Protein AF-A0A7Y3HND8-F1 (afdb_monomer_lite)

pLDDT: mean 89.03, std 8.87, range [44.16, 98.5]

Foldseek 3Di:
DKDFLNHDDDEPPQWHADPVVRDIGGPNVVSVVPPTDMDDDDDDPPVPDPKDKDKDKDKDWDCPDPFKIKMKIKIWIWIDDPWLAAAFPRFTKTKIKIKMKMKGKDFDPVVQVVQCPPPPDHDPDTDMDMDIDMDMDMDIDGDCSNPPARDYDNDQCPPQKDWDFPLPPVQKAFAADAPQCCPLQVLNPDFLDLLSQQQAFFKFKDWQDCVQDVDPDPNPQPLRDLVLLQQPLHHWAFLCQQFVVAFDFPPDGRTFGKIKIWTFLFHRYFSHLFFQPADPGAPGHDLQRTGPPSQSHKTKMKGWDPAQACVVLQFWWWKFKWWQLCFPSHVPQPFKWKKKKKWAFGFLCRVRHQAKAWLQQFAFPVGPFDWDATSLATGGPDFDPDQAHDPDQRGCLQRQQARRSDHLQCVCVSVVVSLVRSPSHDPNSSVVCSNGVRNQDAAQLSDVVCSVVSHRSCRSRSNNNHRRPQQHDDDPDDRSHPDRGIDISCSVPPSHTRRDDWIFMAMAIRHPPDDDPPRQWPDKDWDFDQGSVRDTTIIMMTMGIGTPVDGPDTGPDDDHRGGGTMMMMMIRRGPGITMIIISTTTRMRGLWAKDQDWPLDDDDDDRDPPVQKDKDKDKAKCRNFQPPPPDGDDDPPPDDFIFDPVGPPRGGDMRMDMDIDMDRADVSTDIDIDHDDDHDCPVDDDDDDDDDDDDDD

Secondary structure (DSSP, 8-state):
-EEETTEEPPBTTTEEEETTTTEEEE--HHHHHTTPPEEE------TT--SEEEEEEEEEEEEEETTEEEEEEEEEEEEE-SSS--BTT-PPBEEEEEEEEEEEEEE-HHHHHHHTTSTT----SPPEEEEEEEEEEEE--B-GGGTTTT--BS--STTSEEEEE---GGGEEEPPPPPS-TTT-TTTT-SS-GGGGTTBEEEEEE---HHHHTSSSTTS-TT--TTGGGSTTT---BHHHH-TTPPPPTTS--B---EEEEEEEEEE-TT----SS--SS---B-TTSPBS-GGG-EEEEEEE-S---TTTTTEEEEEEEEE-SSSTT---TT--EEEEEEEEE----SS-SS---BGGGS--SS----EEE-SS-EEE-SPPSSS---S-TTTHHHH-STTTT--HHHHHHHTHHHHHTTTTS-HHHHHHHHH-SSS-B---TT-HHHHHTT--HHHHHHTTT-SBTSS----SSS---S-SSPPBS-SS-SSS-----EEEEEEEEE-SS--TTSTTEEEEEEEEEE-TTS-EEEEEEEEEEEETTS-SEEETT---SS---EEEEEEES-SS-EEEEES--EEEEESSEE--S--SSSS-------TT-EEEEEEEEHHHHTT-SSS---PPTTPPPPEESSSSS-EEPP-EEEEEEEESPPTT----EE-------TT-S------------

Structure (mmCIF, N/CA/C/O backbone):
data_AF-A0A7Y3HND8-F1
#
_entry.id   AF-A0A7Y3HND8-F1
#
loop_
_atom_site.group_PDB
_atom_site.id
_atom_site.type_symbol
_atom_site.label_atom_id
_atom_site.label_alt_id
_atom_site.label_comp_id
_atom_site.label_asym_id
_atom_site.label_entity_id
_atom_site.label_seq_id
_atom_site.pdbx_PDB_ins_code
_atom_site.Cartn_x
_atom_site.Cartn_y
_atom_site.Cartn_z
_atom_site.occupancy
_atom_site.B_iso_or_equiv
_atom_site.auth_seq_id
_atom_site.auth_comp_id
_atom_site.auth_asym_id
_atom_site.auth_atom_id
_atom_site.pdbx_PDB_model_num
ATOM 1 N N . VAL A 1 1 ? -6.584 -11.384 49.780 1.00 81.19 1 VAL A N 1
ATOM 2 C CA . VAL A 1 1 ? -7.328 -12.317 50.670 1.00 81.19 1 VAL A CA 1
ATOM 3 C C . VAL A 1 1 ? -7.189 -13.747 50.163 1.00 81.19 1 VAL A C 1
ATOM 5 O O . VAL A 1 1 ? -7.396 -13.977 48.975 1.00 81.19 1 VAL A O 1
ATOM 8 N N . VAL A 1 2 ? -6.854 -14.702 51.037 1.00 86.50 2 VAL A N 1
ATOM 9 C CA . VAL A 1 2 ? -6.716 -16.130 50.693 1.00 86.50 2 VAL A CA 1
ATOM 10 C C . VAL A 1 2 ? -7.777 -16.940 51.431 1.00 86.50 2 VAL A C 1
ATOM 12 O O . VAL A 1 2 ? -7.945 -16.789 52.637 1.00 86.50 2 VAL A O 1
ATOM 15 N N . THR A 1 3 ? -8.490 -17.805 50.713 1.00 89.19 3 THR A N 1
ATOM 16 C CA . THR A 1 3 ? -9.525 -18.684 51.278 1.00 89.19 3 THR A CA 1
ATOM 17 C C . THR A 1 3 ? -9.276 -20.133 50.871 1.00 89.19 3 THR A C 1
ATOM 19 O O . THR A 1 3 ? -8.859 -20.390 49.743 1.00 89.19 3 THR A O 1
ATOM 22 N N . ALA A 1 4 ? -9.553 -21.081 51.765 1.00 88.81 4 ALA A N 1
ATOM 23 C CA . ALA A 1 4 ? -9.540 -22.515 51.481 1.00 88.81 4 ALA A CA 1
ATOM 24 C C . ALA A 1 4 ? -10.930 -23.090 51.773 1.00 88.81 4 ALA A C 1
ATOM 26 O O . ALA A 1 4 ? -11.417 -22.996 52.898 1.00 88.81 4 ALA A O 1
ATOM 27 N N . GLY A 1 5 ? -11.609 -23.623 50.750 1.00 81.56 5 GLY A N 1
ATOM 28 C CA . GLY A 1 5 ? -12.958 -24.188 50.914 1.00 81.56 5 GLY A CA 1
ATOM 29 C C . GLY A 1 5 ? -13.997 -23.189 51.446 1.00 81.56 5 GLY A C 1
ATOM 30 O O . GLY A 1 5 ? -14.927 -23.583 52.142 1.00 81.56 5 GLY A O 1
ATOM 31 N N . GLY A 1 6 ? -13.813 -21.893 51.165 1.00 79.75 6 GLY A N 1
ATOM 32 C CA . GLY A 1 6 ? -14.671 -20.806 51.653 1.00 79.75 6 GLY A CA 1
ATOM 33 C C . GLY A 1 6 ? -14.289 -20.232 53.023 1.00 79.75 6 GLY A C 1
ATOM 34 O O . GLY A 1 6 ? -14.857 -19.220 53.419 1.00 79.75 6 GLY A O 1
ATOM 35 N N . ILE A 1 7 ? -13.310 -20.814 53.727 1.00 83.69 7 ILE A N 1
ATOM 36 C CA . ILE A 1 7 ? -12.819 -20.299 55.013 1.00 83.69 7 ILE A CA 1
ATOM 37 C C . ILE A 1 7 ? -11.630 -19.358 54.759 1.00 83.69 7 ILE A C 1
ATOM 39 O O . ILE A 1 7 ? -10.676 -19.771 54.089 1.00 83.69 7 ILE A O 1
ATOM 43 N N . PRO A 1 8 ? -11.650 -18.106 55.258 1.00 86.38 8 PRO A N 1
ATOM 44 C CA . PRO A 1 8 ? -10.509 -17.203 55.155 1.00 86.38 8 PRO A CA 1
ATOM 45 C C . PRO A 1 8 ? -9.330 -17.731 55.975 1.00 86.38 8 PRO A C 1
ATOM 47 O O . PRO A 1 8 ? -9.483 -18.090 57.141 1.00 86.38 8 PRO A O 1
ATOM 50 N N . LEU A 1 9 ? -8.156 -17.788 55.350 1.00 89.44 9 LEU A N 1
ATOM 51 C CA . LEU A 1 9 ? -6.911 -18.142 56.022 1.00 89.44 9 LEU A CA 1
ATOM 52 C C . LEU A 1 9 ? -6.319 -16.910 56.715 1.00 89.44 9 LEU A C 1
ATOM 54 O O . LEU A 1 9 ? -6.558 -15.777 56.299 1.00 89.44 9 LEU A O 1
ATOM 58 N N . ILE A 1 10 ? -5.512 -17.139 57.748 1.00 88.94 10 ILE A N 1
ATOM 59 C CA . ILE A 1 10 ? -4.838 -16.083 58.508 1.00 88.94 10 ILE A CA 1
ATOM 60 C C . ILE A 1 10 ? -3.430 -15.852 57.944 1.00 88.94 10 ILE A C 1
ATOM 62 O O . ILE A 1 10 ? -2.608 -16.773 57.867 1.00 88.94 10 ILE A O 1
ATOM 66 N N . GLU A 1 11 ? -3.133 -14.610 57.566 1.00 88.94 11 GLU A N 1
ATOM 67 C CA . GLU A 1 11 ? -1.807 -14.210 57.086 1.00 88.94 11 GLU A CA 1
ATOM 68 C C . GLU A 1 11 ? -0.752 -14.315 58.196 1.00 88.94 11 GLU A C 1
ATOM 70 O O . GLU A 1 11 ? -1.022 -14.042 59.362 1.00 88.94 11 GLU A O 1
ATOM 75 N N . ASN A 1 12 ? 0.463 -14.723 57.835 1.00 86.75 12 ASN A N 1
ATOM 76 C CA . ASN A 1 12 ? 1.604 -15.016 58.712 1.00 86.75 12 ASN A CA 1
ATOM 77 C C . ASN A 1 12 ? 1.423 -16.196 59.679 1.00 86.75 12 ASN A C 1
ATOM 79 O O . ASN A 1 12 ? 2.360 -16.540 60.399 1.00 86.75 12 ASN A O 1
ATOM 83 N N . GLN A 1 13 ? 0.268 -16.860 59.657 1.00 87.31 13 GLN A N 1
ATOM 84 C CA . GLN A 1 13 ? 0.024 -18.089 60.414 1.00 87.31 13 GLN A CA 1
ATOM 85 C C . GLN A 1 13 ? -0.248 -19.279 59.495 1.00 87.31 13 GLN A C 1
ATOM 87 O O . GLN A 1 13 ? 0.305 -20.357 59.700 1.00 87.31 13 GLN A O 1
ATOM 92 N N . GLN A 1 14 ? -1.075 -19.077 58.469 1.00 87.31 14 GLN A N 1
ATOM 93 C CA . GLN A 1 14 ? -1.513 -20.128 57.551 1.00 87.31 14 GLN A CA 1
ATOM 94 C C . GLN A 1 14 ? -1.029 -19.904 56.117 1.00 87.31 14 GLN A C 1
ATOM 96 O O . GLN A 1 14 ? -0.827 -20.864 55.369 1.00 87.31 14 GLN A O 1
ATOM 101 N N . TYR A 1 15 ? -0.757 -18.654 55.743 1.00 91.44 15 TYR A N 1
ATOM 102 C CA . TYR A 1 15 ? -0.073 -18.299 54.502 1.00 91.44 15 TYR A CA 1
ATOM 103 C C . TYR A 1 15 ? 0.824 -17.073 54.696 1.00 91.44 15 TYR A C 1
ATOM 105 O O . TYR A 1 15 ? 0.630 -16.299 55.625 1.00 91.44 15 TYR A O 1
ATOM 113 N N . THR A 1 16 ? 1.795 -16.879 53.811 1.00 90.62 16 THR A N 1
ATOM 114 C CA . THR A 1 16 ? 2.640 -15.678 53.727 1.00 90.62 16 THR A CA 1
ATOM 115 C C . THR A 1 16 ? 2.586 -15.120 52.312 1.00 90.62 16 THR A C 1
ATOM 117 O O . THR A 1 16 ? 2.516 -15.902 51.360 1.00 90.62 16 THR A O 1
ATOM 120 N N . VAL A 1 17 ? 2.665 -13.801 52.161 1.00 88.19 17 VAL A N 1
ATOM 121 C CA . VAL A 1 17 ? 2.646 -13.129 50.854 1.00 88.19 17 VAL A CA 1
ATOM 122 C C . VAL A 1 17 ? 3.981 -12.441 50.610 1.00 88.19 17 VAL A C 1
ATOM 124 O O . VAL A 1 17 ? 4.465 -11.692 51.454 1.00 88.19 17 VAL A O 1
ATOM 127 N N . ASP A 1 18 ? 4.570 -12.692 49.446 1.00 85.31 18 ASP A N 1
ATOM 128 C CA . ASP A 1 18 ? 5.608 -11.840 48.879 1.00 85.31 18 ASP A CA 1
ATOM 129 C C . ASP A 1 18 ? 4.937 -10.840 47.934 1.00 85.31 18 ASP A C 1
ATOM 131 O O . ASP A 1 18 ? 4.546 -11.192 46.820 1.00 85.31 18 ASP A O 1
ATOM 135 N N . TYR A 1 19 ? 4.771 -9.606 48.408 1.00 80.69 19 TYR A N 1
ATOM 136 C CA . TYR A 1 19 ? 4.098 -8.539 47.668 1.00 80.69 19 TYR A CA 1
ATOM 137 C C . TYR A 1 19 ? 4.915 -8.034 46.472 1.00 80.69 19 TYR A C 1
ATOM 139 O O . TYR A 1 19 ? 4.332 -7.559 45.506 1.00 80.69 19 TYR A O 1
ATOM 147 N N . ASN A 1 20 ? 6.244 -8.183 46.494 1.00 72.12 20 ASN A N 1
ATOM 148 C CA . ASN A 1 20 ? 7.102 -7.755 45.385 1.00 72.12 20 ASN A CA 1
ATOM 149 C C . ASN A 1 20 ? 7.061 -8.755 44.226 1.00 72.12 20 ASN A C 1
ATOM 151 O O . ASN A 1 20 ? 7.133 -8.367 43.065 1.00 72.12 20 ASN A O 1
ATOM 155 N N . LEU A 1 21 ? 6.972 -10.049 44.546 1.00 76.75 21 LEU A N 1
ATOM 156 C CA . LEU A 1 21 ? 6.911 -11.131 43.561 1.00 76.75 21 LEU A CA 1
ATOM 157 C C . LEU A 1 21 ? 5.477 -11.588 43.248 1.00 76.75 21 LEU A C 1
ATOM 159 O O . LEU A 1 21 ? 5.303 -12.532 42.478 1.00 76.75 21 LEU A O 1
ATOM 163 N N . GLY A 1 22 ? 4.461 -10.991 43.882 1.00 77.06 22 GLY A N 1
ATOM 164 C CA . GLY A 1 22 ? 3.059 -11.399 43.746 1.00 77.06 22 GLY A CA 1
ATOM 165 C C . GLY A 1 22 ? 2.798 -12.850 44.171 1.00 77.06 22 GLY A C 1
ATOM 166 O O . GLY A 1 22 ? 1.914 -13.513 43.628 1.00 77.06 22 GLY A O 1
ATOM 167 N N . ARG A 1 23 ? 3.591 -13.397 45.104 1.00 82.75 23 ARG A N 1
ATOM 168 C CA . ARG A 1 23 ? 3.592 -14.834 45.420 1.00 82.75 23 ARG A CA 1
ATOM 169 C C . ARG A 1 23 ? 2.958 -15.119 46.774 1.00 82.75 23 ARG A C 1
ATOM 171 O O . ARG A 1 23 ? 3.490 -14.741 47.812 1.00 82.75 23 ARG A O 1
ATOM 178 N N . VAL A 1 24 ? 1.875 -15.893 46.776 1.00 87.75 24 VAL A N 1
ATOM 179 C CA . VAL A 1 24 ? 1.277 -16.438 48.002 1.00 87.75 24 VAL A CA 1
ATOM 180 C C . VAL A 1 24 ? 1.866 -17.818 48.288 1.00 87.75 24 VAL A C 1
ATOM 182 O O . VAL A 1 24 ? 1.809 -18.716 47.449 1.00 87.75 24 VAL A O 1
ATOM 185 N N . LYS A 1 25 ? 2.419 -18.009 49.487 1.00 89.06 25 LYS A N 1
ATOM 186 C CA . LYS A 1 25 ? 2.908 -19.302 49.978 1.00 89.06 25 LYS A CA 1
ATOM 187 C C . LYS A 1 25 ? 2.036 -19.777 51.131 1.00 89.06 25 LYS A C 1
ATOM 189 O O . LYS A 1 25 ? 1.990 -19.141 52.177 1.00 89.06 25 LYS A O 1
ATOM 194 N N . ILE A 1 26 ? 1.387 -20.921 50.961 1.00 89.94 26 ILE A N 1
ATOM 195 C CA . ILE A 1 26 ? 0.651 -21.583 52.041 1.00 89.94 26 ILE A CA 1
ATOM 196 C C . ILE A 1 26 ? 1.661 -22.280 52.951 1.00 89.94 26 ILE A C 1
ATOM 198 O O . ILE A 1 26 ? 2.510 -23.034 52.473 1.00 89.94 26 ILE A O 1
ATOM 202 N N . ILE A 1 27 ? 1.598 -21.989 54.247 1.00 90.44 27 ILE A N 1
ATOM 203 C CA . ILE A 1 27 ? 2.483 -22.569 55.269 1.00 90.44 27 ILE A CA 1
ATOM 204 C C . ILE A 1 27 ? 1.750 -23.576 56.163 1.00 90.44 27 ILE A C 1
ATOM 206 O O . ILE A 1 27 ? 2.399 -24.383 56.823 1.00 90.44 27 ILE A O 1
ATOM 210 N N . ASP A 1 28 ? 0.413 -23.570 56.156 1.00 87.50 28 ASP A N 1
ATOM 211 C CA . ASP A 1 28 ? -0.402 -24.549 56.873 1.00 87.50 28 ASP A CA 1
ATOM 212 C C . ASP A 1 28 ? -0.388 -25.916 56.162 1.00 87.50 28 ASP A C 1
ATOM 214 O O . ASP A 1 28 ? -1.002 -26.114 55.107 1.00 87.50 28 ASP A O 1
ATOM 218 N N . GLN A 1 29 ? 0.306 -26.884 56.766 1.00 83.06 29 GLN A N 1
ATOM 219 C CA . GLN A 1 29 ? 0.442 -28.241 56.233 1.00 83.06 29 GLN A CA 1
ATOM 220 C C . GLN A 1 29 ? -0.896 -28.994 56.163 1.00 83.06 29 GLN A C 1
ATOM 222 O O . GLN A 1 29 ? -1.049 -29.901 55.344 1.00 83.06 29 GLN A O 1
ATOM 227 N N . SER A 1 30 ? -1.870 -28.640 57.009 1.00 80.38 30 SER A N 1
ATOM 228 C CA . SER A 1 30 ? -3.188 -29.281 57.011 1.00 80.38 30 SER A CA 1
ATOM 229 C C . SER A 1 30 ? -4.000 -28.887 55.778 1.00 80.38 30 SER A C 1
ATOM 231 O O . SER A 1 30 ? -4.608 -29.746 55.140 1.00 80.38 30 SER A O 1
ATOM 233 N N . VAL A 1 31 ? -3.914 -27.616 55.375 1.00 82.25 31 VAL A N 1
ATOM 234 C CA . VAL A 1 31 ? -4.535 -27.098 54.152 1.00 82.25 31 VAL A CA 1
ATOM 235 C C . VAL A 1 31 ? -3.861 -27.711 52.923 1.00 82.25 31 VAL A C 1
ATOM 237 O O . VAL A 1 31 ? -4.560 -28.197 52.036 1.00 82.25 31 VAL A O 1
ATOM 240 N N . LEU A 1 32 ? -2.524 -27.797 52.907 1.00 80.44 32 LEU A N 1
ATOM 241 C CA . LEU A 1 32 ? -1.759 -28.415 51.812 1.00 80.44 32 LEU A CA 1
ATOM 242 C C . LEU A 1 32 ? -2.109 -29.894 51.587 1.00 80.44 32 LEU A C 1
ATOM 244 O O . LEU A 1 32 ? -2.222 -30.333 50.447 1.00 80.44 32 LEU A O 1
ATOM 248 N N . ASN A 1 33 ? -2.321 -30.656 52.661 1.00 82.94 33 ASN A N 1
ATOM 249 C CA . ASN A 1 33 ? -2.643 -32.083 52.577 1.00 82.94 33 ASN A CA 1
ATOM 250 C C . ASN A 1 33 ? -4.129 -32.362 52.292 1.00 82.94 33 ASN A C 1
ATOM 252 O O . ASN A 1 33 ? -4.501 -33.509 52.047 1.00 82.94 33 ASN A O 1
ATOM 256 N N . SER A 1 34 ? -4.988 -31.340 52.354 1.00 79.00 34 SER A N 1
ATOM 257 C CA . SER A 1 34 ? -6.443 -31.498 52.241 1.00 79.00 34 SER A CA 1
ATOM 258 C C . SER A 1 34 ? -6.966 -31.570 50.801 1.00 79.00 34 SER A C 1
ATOM 260 O O . SER A 1 34 ? -8.142 -31.868 50.614 1.00 79.00 34 SER A O 1
ATOM 262 N N . ASN A 1 35 ? -6.135 -31.276 49.787 1.00 78.25 35 ASN A N 1
ATOM 263 C CA . ASN A 1 35 ? -6.556 -31.077 48.386 1.00 78.25 35 ASN A CA 1
ATOM 264 C C . ASN A 1 35 ? -7.737 -30.097 48.218 1.00 78.25 35 ASN A C 1
ATOM 266 O O . ASN A 1 35 ? -8.431 -30.111 47.201 1.00 78.25 35 ASN A O 1
ATOM 270 N N . THR A 1 36 ? -7.977 -29.237 49.209 1.00 85.94 36 THR A N 1
ATOM 271 C CA . THR A 1 36 ? -9.047 -28.245 49.151 1.00 85.94 36 THR A CA 1
ATOM 272 C C . THR A 1 36 ? -8.643 -27.139 48.175 1.00 85.94 36 THR A C 1
ATOM 274 O O . THR A 1 36 ? -7.526 -26.625 48.287 1.00 85.94 36 THR A O 1
ATOM 277 N N . PRO A 1 37 ? -9.516 -26.731 47.237 1.00 84.00 37 PRO A N 1
ATOM 278 C CA . PRO A 1 37 ? -9.216 -25.629 46.336 1.00 84.00 37 PRO A CA 1
ATOM 279 C C . PRO A 1 37 ? -8.989 -24.335 47.127 1.00 84.00 37 PRO A C 1
ATOM 281 O O . PRO A 1 37 ? -9.781 -23.966 48.003 1.00 84.00 37 PRO A O 1
ATOM 284 N N . ILE A 1 38 ? -7.889 -23.657 46.804 1.00 86.81 38 ILE A N 1
ATOM 285 C CA . ILE A 1 38 ? -7.491 -22.387 47.408 1.00 86.81 38 ILE A CA 1
ATOM 286 C C . ILE A 1 38 ? -7.849 -21.274 46.431 1.00 86.81 38 ILE A C 1
ATOM 288 O O . ILE A 1 38 ? -7.373 -21.263 45.299 1.00 86.81 38 ILE A O 1
ATOM 292 N N . SER A 1 39 ? -8.677 -20.334 46.876 1.00 86.69 39 SER A N 1
ATOM 293 C CA . SER A 1 39 ? -9.041 -19.150 46.104 1.00 86.69 39 SER A CA 1
ATOM 294 C C . SER A 1 39 ? -8.313 -17.937 46.667 1.00 86.69 39 SER A C 1
ATOM 296 O O . SER A 1 39 ? -8.466 -17.595 47.845 1.00 86.69 39 SER A O 1
ATOM 298 N N . VAL A 1 40 ? -7.550 -17.267 45.809 1.00 85.75 40 VAL A N 1
ATOM 299 C CA . VAL A 1 40 ? -6.819 -16.040 46.125 1.00 85.75 40 VAL A CA 1
ATOM 300 C C . VAL A 1 40 ? -7.495 -14.884 45.398 1.00 85.75 40 VAL A C 1
ATOM 302 O O . VAL A 1 40 ? -7.618 -14.908 44.179 1.00 85.75 40 VAL A O 1
ATOM 305 N N . LYS A 1 41 ? -7.934 -13.872 46.147 1.00 81.38 41 LYS A N 1
ATOM 306 C CA . LYS A 1 41 ? -8.364 -12.581 45.599 1.00 81.38 41 LYS A CA 1
ATOM 307 C C . LYS A 1 41 ? -7.260 -11.569 45.859 1.00 81.38 41 LYS A C 1
ATOM 309 O O . LYS A 1 41 ? -6.901 -11.353 47.022 1.00 81.38 41 LYS A O 1
ATOM 314 N N . LEU A 1 42 ? -6.729 -10.989 44.793 1.00 76.12 42 LEU A N 1
ATOM 315 C CA . LEU A 1 42 ? -5.726 -9.932 44.833 1.00 76.12 42 LEU A CA 1
ATOM 316 C C . LEU A 1 42 ? -6.325 -8.650 44.256 1.00 76.12 42 LEU A C 1
ATOM 318 O O . LEU A 1 42 ? -7.182 -8.708 43.377 1.00 76.12 42 LEU A O 1
ATOM 322 N N . GLU A 1 43 ? -5.895 -7.521 44.796 1.00 65.88 43 GLU A N 1
ATOM 323 C CA . GLU A 1 43 ? -6.138 -6.195 44.241 1.00 65.88 43 GLU A CA 1
ATOM 324 C C . GLU A 1 43 ? -4.812 -5.761 43.619 1.00 65.88 43 GLU A C 1
ATOM 326 O O . GLU A 1 43 ? -3.782 -5.804 44.293 1.00 65.88 43 GLU A O 1
ATOM 331 N N . ASP A 1 44 ? -4.822 -5.469 42.321 1.00 58.09 44 ASP A N 1
ATOM 332 C CA . ASP A 1 44 ? -3.632 -5.079 41.568 1.00 58.09 44 ASP A CA 1
ATOM 333 C C . ASP A 1 44 ? -3.742 -3.600 41.195 1.00 58.09 44 ASP A C 1
ATOM 335 O O . ASP A 1 44 ? -4.711 -3.190 40.552 1.00 58.09 44 ASP A O 1
ATOM 339 N N . GLU A 1 45 ? -2.744 -2.802 41.571 1.00 53.47 45 GLU A N 1
ATOM 340 C CA . GLU A 1 45 ? -2.581 -1.427 41.088 1.00 53.47 45 GLU A CA 1
ATOM 341 C C . GLU A 1 45 ? -1.830 -1.419 39.749 1.00 53.47 45 GLU A C 1
ATOM 343 O O . GLU A 1 45 ? -0.832 -0.718 39.562 1.00 53.47 45 GLU A O 1
ATOM 348 N N . SER A 1 46 ? -2.292 -2.214 38.780 1.00 50.84 46 SER A N 1
ATOM 349 C CA . SER A 1 46 ? -1.757 -2.102 37.427 1.00 50.84 46 SER A CA 1
ATOM 350 C C . SER A 1 46 ? -2.196 -0.748 36.844 1.00 50.84 46 SER A C 1
ATOM 352 O O . SER A 1 46 ? -3.382 -0.463 36.668 1.00 50.84 46 SER A O 1
ATOM 354 N N . LEU A 1 47 ? -1.220 0.120 36.574 1.00 44.16 47 LEU A N 1
ATOM 355 C CA . LEU A 1 47 ? -1.378 1.521 36.150 1.00 44.16 47 LEU A CA 1
ATOM 356 C C . LEU A 1 47 ? -1.991 1.719 34.743 1.00 44.16 47 LEU A C 1
ATOM 358 O O . LEU A 1 47 ? -1.940 2.822 34.206 1.00 44.16 47 LEU A O 1
ATOM 362 N N . PHE A 1 48 ? -2.558 0.681 34.124 1.00 51.81 48 PHE A N 1
ATOM 363 C CA . PHE A 1 48 ? -2.953 0.683 32.709 1.00 51.81 48 PHE A CA 1
ATOM 364 C C . PHE A 1 48 ? -4.469 0.613 32.454 1.00 51.81 48 PHE A C 1
ATOM 366 O O . PHE A 1 48 ? -4.890 0.297 31.345 1.00 51.81 48 PHE A O 1
ATOM 373 N N . SER A 1 49 ? -5.312 0.966 33.432 1.00 51.97 49 SER A N 1
ATOM 374 C CA . SER A 1 49 ? -6.739 1.228 33.176 1.00 51.97 49 SER A CA 1
ATOM 375 C C . SER A 1 49 ? -7.013 2.735 33.163 1.00 51.97 49 SER A C 1
ATOM 377 O O . SER A 1 49 ? -6.931 3.403 34.190 1.00 51.97 49 SER A O 1
ATOM 379 N N . ILE A 1 50 ? -7.348 3.280 31.987 1.00 62.12 50 ILE A N 1
ATOM 380 C CA . ILE A 1 50 ? -7.628 4.717 31.771 1.00 62.12 50 ILE A CA 1
ATOM 381 C C . ILE A 1 50 ? -9.066 5.089 32.232 1.00 62.12 50 ILE A C 1
ATOM 383 O O . ILE A 1 50 ? -9.479 6.248 32.184 1.00 62.12 50 ILE A O 1
ATOM 387 N N . GLN A 1 51 ? -9.854 4.130 32.733 1.00 70.31 51 GLN A N 1
ATOM 388 C CA . GLN A 1 51 ? -11.190 4.401 33.270 1.00 70.31 51 GLN A CA 1
ATOM 389 C C . GLN A 1 51 ? -11.100 5.010 34.675 1.00 70.31 51 GLN A C 1
ATOM 391 O O . GLN A 1 51 ? -10.587 4.398 35.612 1.00 70.31 51 GLN A O 1
ATOM 396 N N . SER A 1 52 ? -11.643 6.217 34.859 1.00 80.69 52 SER A N 1
ATOM 397 C CA . SER A 1 52 ? -11.640 6.849 36.180 1.00 80.69 52 SER A CA 1
ATOM 398 C C . SER A 1 52 ? -12.646 6.156 37.101 1.00 80.69 52 SER A C 1
ATOM 400 O O . SER A 1 52 ? -13.850 6.164 36.818 1.00 80.69 52 SER A O 1
ATOM 402 N N . LYS A 1 53 ? -12.162 5.609 38.219 1.00 87.81 53 LYS A N 1
ATOM 403 C CA . LYS A 1 53 ? -12.983 4.987 39.266 1.00 87.81 53 LYS A CA 1
ATOM 404 C C . LYS A 1 53 ? -13.115 5.927 40.458 1.00 87.81 53 LYS A C 1
ATOM 406 O O . LYS A 1 53 ? -12.142 6.515 40.916 1.00 87.81 53 LYS A O 1
ATOM 411 N N . THR A 1 54 ? -14.331 6.097 40.960 1.00 89.56 54 THR A N 1
ATOM 412 C CA . THR A 1 54 ? -14.628 6.904 42.147 1.00 89.56 54 THR A CA 1
ATOM 413 C C . THR A 1 54 ? -15.341 6.035 43.169 1.00 89.56 54 THR A C 1
ATOM 415 O O . THR A 1 54 ? -16.494 5.654 42.959 1.00 89.56 54 THR A O 1
ATOM 418 N N . LEU A 1 55 ? -14.665 5.740 44.279 1.00 93.12 55 LEU A N 1
ATOM 419 C CA . LEU A 1 55 ? -15.250 5.067 45.433 1.00 93.12 55 LEU A CA 1
ATOM 420 C C . LEU A 1 55 ? -15.538 6.104 46.520 1.00 93.12 55 LEU A C 1
ATOM 422 O O . LEU A 1 55 ? -14.631 6.739 47.048 1.00 93.12 55 LEU A O 1
ATOM 426 N N . MET A 1 56 ? -16.812 6.284 46.849 1.00 94.81 56 MET A N 1
ATOM 427 C CA . MET A 1 56 ? -17.253 7.126 47.958 1.00 94.81 56 MET A CA 1
ATOM 428 C C . MET A 1 56 ? -17.987 6.258 48.960 1.00 94.81 56 MET A C 1
ATOM 430 O O . MET A 1 56 ? -18.893 5.523 48.584 1.00 94.81 56 MET A O 1
ATOM 434 N N . GLY A 1 57 ? -17.647 6.357 50.235 1.00 95.38 57 GLY A N 1
ATOM 435 C CA . GLY A 1 57 ? -18.320 5.576 51.256 1.00 95.38 57 GLY A CA 1
ATOM 436 C C . GLY A 1 57 ? -18.206 6.193 52.631 1.00 95.38 57 GLY A C 1
ATOM 437 O O . GLY A 1 57 ? -17.357 7.048 52.878 1.00 95.38 57 GLY A O 1
ATOM 438 N N . ALA A 1 58 ? -19.090 5.752 53.511 1.00 95.31 58 ALA A N 1
ATOM 439 C CA . ALA A 1 58 ? -19.054 6.040 54.927 1.00 95.31 58 ALA A CA 1
ATOM 440 C C . ALA A 1 58 ? -19.351 4.749 55.688 1.00 95.31 58 ALA A C 1
ATOM 442 O O . ALA A 1 58 ? -20.250 3.988 55.321 1.00 95.31 58 ALA A O 1
ATOM 443 N N . HIS A 1 59 ? -18.587 4.527 56.747 1.00 95.75 59 HIS A N 1
ATOM 444 C CA . HIS A 1 59 ? -18.810 3.457 57.699 1.00 95.75 59 HIS A CA 1
ATOM 445 C C . HIS A 1 59 ? -19.040 4.080 59.075 1.00 95.75 59 HIS A C 1
ATOM 447 O O . HIS A 1 59 ? -18.344 5.027 59.450 1.00 95.75 59 HIS A O 1
ATOM 453 N N . PHE A 1 60 ? -20.052 3.593 59.783 1.00 95.56 60 PHE A N 1
ATOM 454 C CA . PHE A 1 60 ? -20.446 4.081 61.096 1.00 95.56 60 PHE A CA 1
ATOM 455 C C . PHE A 1 60 ? -20.389 2.937 62.096 1.00 95.56 60 PHE A C 1
ATOM 457 O O . PHE A 1 60 ? -21.205 2.023 62.018 1.00 95.56 60 PHE A O 1
ATOM 464 N N . ASP A 1 61 ? -19.482 3.051 63.057 1.00 94.44 61 ASP A N 1
ATOM 465 C CA . ASP A 1 61 ? -19.367 2.129 64.180 1.00 94.44 61 ASP A CA 1
ATOM 466 C C . ASP A 1 61 ? -20.080 2.679 65.412 1.00 94.44 61 ASP A C 1
ATOM 468 O O . ASP A 1 61 ? -19.923 3.848 65.784 1.00 94.44 61 ASP A O 1
ATOM 472 N N . TYR A 1 62 ? -20.847 1.820 66.075 1.00 94.50 62 TYR A N 1
ATOM 473 C CA . TYR A 1 62 ? -21.469 2.126 67.351 1.00 94.50 62 TYR A CA 1
ATOM 474 C C . TYR A 1 62 ? -21.189 1.031 68.384 1.00 94.50 62 TYR A C 1
ATOM 476 O O . TYR A 1 62 ? -21.688 -0.094 68.291 1.00 94.50 62 TYR A O 1
ATOM 484 N N . ASP A 1 63 ? -20.424 1.397 69.413 1.00 94.06 63 ASP A N 1
ATOM 485 C CA . ASP A 1 63 ? -20.143 0.551 70.572 1.00 94.06 63 ASP A CA 1
ATOM 486 C C . ASP A 1 63 ? -21.365 0.511 71.501 1.00 94.06 63 ASP A C 1
ATOM 488 O O . ASP A 1 63 ? -21.520 1.329 72.413 1.00 94.06 63 ASP A O 1
ATOM 492 N N . VAL A 1 64 ? -22.261 -0.449 71.273 1.00 91.31 64 VAL A N 1
ATOM 493 C CA . VAL A 1 64 ? -23.461 -0.645 72.103 1.00 91.31 64 VAL A CA 1
ATOM 494 C C . VAL A 1 64 ? -23.072 -1.075 73.524 1.00 91.31 64 VAL A C 1
ATOM 496 O O . VAL A 1 64 ? -23.703 -0.668 74.503 1.00 91.31 64 VAL A O 1
ATOM 499 N N . ALA A 1 65 ? -22.031 -1.902 73.650 1.00 89.75 65 ALA A N 1
ATOM 500 C CA . ALA A 1 65 ? -21.424 -2.317 74.911 1.00 89.75 65 ALA A CA 1
ATOM 501 C C . ALA A 1 65 ? -19.929 -2.615 74.710 1.00 89.75 65 ALA A C 1
ATOM 503 O O . ALA A 1 65 ? -19.473 -2.758 73.583 1.00 89.75 65 ALA A O 1
ATOM 504 N N . LYS A 1 66 ? -19.168 -2.800 75.801 1.00 86.25 66 LYS A N 1
ATOM 505 C CA . LYS A 1 66 ? -17.737 -3.186 75.726 1.00 86.25 66 LYS A CA 1
ATOM 506 C C . LYS A 1 66 ? -17.474 -4.447 74.894 1.00 86.25 66 LYS A C 1
ATOM 508 O O . LYS A 1 66 ? -16.395 -4.596 74.338 1.00 86.25 66 LYS A O 1
ATOM 513 N N . ASP A 1 67 ? -18.481 -5.308 74.831 1.00 90.69 67 ASP A N 1
ATOM 514 C CA . ASP A 1 67 ? -18.421 -6.639 74.244 1.00 90.69 67 ASP A CA 1
ATOM 515 C C . ASP A 1 67 ? -19.286 -6.732 72.974 1.00 90.69 67 ASP A C 1
ATOM 517 O O . ASP A 1 67 ? -19.399 -7.811 72.401 1.00 90.69 67 ASP A O 1
ATOM 521 N N . PHE A 1 68 ? -19.949 -5.641 72.556 1.00 92.75 68 PHE A N 1
ATOM 522 C CA . PHE A 1 68 ? -20.864 -5.630 71.412 1.00 92.75 68 PHE A CA 1
ATOM 523 C C . PHE A 1 68 ? -20.732 -4.350 70.585 1.00 92.75 68 PHE A C 1
ATOM 525 O O . PHE A 1 68 ? -21.074 -3.263 71.063 1.00 92.75 68 PHE A O 1
ATOM 532 N N . THR A 1 69 ? -20.320 -4.507 69.331 1.00 94.00 69 THR A N 1
ATOM 533 C CA . THR A 1 69 ? -20.227 -3.432 68.341 1.00 94.00 69 THR A CA 1
ATOM 534 C C . THR A 1 69 ? -21.206 -3.674 67.199 1.00 94.00 69 THR A C 1
ATOM 536 O O . THR A 1 69 ? -21.464 -4.820 66.817 1.00 94.00 69 THR A O 1
ATOM 539 N N . LEU A 1 70 ? -21.774 -2.589 66.675 1.00 95.25 70 LEU A N 1
ATOM 540 C CA . LEU A 1 70 ? -22.651 -2.601 65.509 1.00 95.25 70 LEU A CA 1
ATOM 541 C C . LEU A 1 70 ? -22.132 -1.594 64.478 1.00 95.25 70 LEU A C 1
ATOM 543 O O . LEU A 1 70 ? -22.043 -0.404 64.781 1.00 95.25 70 LEU A O 1
ATOM 547 N N . GLY A 1 71 ? -21.831 -2.082 63.282 1.00 95.06 71 GLY A N 1
ATOM 548 C CA . GLY A 1 71 ? -21.389 -1.309 62.133 1.00 95.06 71 GLY A CA 1
ATOM 549 C C . GLY A 1 71 ? -22.506 -1.118 61.107 1.00 95.06 71 GLY A C 1
ATOM 550 O O . GLY A 1 71 ? -23.395 -1.960 60.932 1.00 95.06 71 GLY A O 1
ATOM 551 N N . ALA A 1 72 ? -22.482 0.017 60.416 1.00 96.12 72 ALA A N 1
ATOM 552 C CA . ALA A 1 72 ? -23.293 0.266 59.232 1.00 96.12 72 ALA A CA 1
ATOM 553 C C . ALA A 1 72 ? -22.425 0.863 58.126 1.00 96.12 72 ALA A C 1
ATOM 555 O O . ALA A 1 72 ? -21.767 1.885 58.311 1.00 96.12 72 ALA A O 1
ATOM 556 N N . THR A 1 73 ? -22.472 0.251 56.949 1.00 96.44 73 THR A N 1
ATOM 557 C CA . THR A 1 73 ? -21.669 0.641 55.790 1.00 96.44 73 THR A CA 1
ATOM 558 C C . THR A 1 73 ? -22.567 1.135 54.670 1.00 96.44 73 THR A C 1
ATOM 560 O O . THR A 1 73 ? -23.551 0.484 54.328 1.00 96.44 73 THR A O 1
ATOM 563 N N . ILE A 1 74 ? -22.201 2.246 54.034 1.00 96.75 74 ILE A N 1
ATOM 564 C CA . ILE A 1 74 ? -22.708 2.619 52.714 1.00 96.75 74 ILE A CA 1
ATOM 565 C C . ILE A 1 74 ? -21.539 3.007 51.818 1.00 96.75 74 ILE A C 1
ATOM 567 O O . ILE A 1 74 ? -20.703 3.827 52.183 1.00 96.75 74 ILE A O 1
ATOM 571 N N . MET A 1 75 ? -21.475 2.418 50.632 1.00 96.56 75 MET A N 1
ATOM 572 C CA . MET A 1 75 ? -20.427 2.664 49.651 1.00 96.56 75 MET A CA 1
ATOM 573 C C . MET A 1 75 ? -21.030 2.760 48.259 1.00 96.56 75 MET A C 1
ATOM 575 O O . MET A 1 75 ? -21.972 2.051 47.918 1.00 96.56 75 MET A O 1
ATOM 579 N N . ARG A 1 76 ? -20.465 3.628 47.432 1.00 94.62 76 ARG A N 1
ATOM 580 C CA . ARG A 1 76 ? -20.801 3.788 46.028 1.00 94.62 76 ARG A CA 1
ATOM 581 C C . ARG A 1 76 ? -19.524 3.785 45.210 1.00 94.62 76 ARG A C 1
ATOM 583 O O . ARG A 1 76 ? -18.700 4.685 45.352 1.00 94.62 76 ARG A O 1
ATOM 590 N N . LEU A 1 77 ? -19.412 2.803 44.329 1.00 93.56 77 LEU A N 1
ATOM 591 C CA . LEU A 1 77 ? -18.380 2.731 43.309 1.00 93.56 77 LEU A CA 1
ATOM 592 C C . LEU A 1 77 ? -18.989 3.195 41.989 1.00 93.56 77 LEU A C 1
ATOM 594 O O . LEU A 1 77 ? -19.985 2.634 41.539 1.00 93.56 77 LEU A O 1
ATOM 598 N N . SER A 1 78 ? -18.423 4.237 41.393 1.00 91.62 78 SER A N 1
ATOM 599 C CA . SER A 1 78 ? -18.818 4.723 40.074 1.00 91.62 78 SER A CA 1
ATOM 600 C C . SER A 1 78 ? -17.610 4.768 39.161 1.00 91.62 78 SER A C 1
ATOM 602 O O . SER A 1 78 ? -16.611 5.409 39.482 1.00 91.62 78 SER A O 1
ATOM 604 N N . GLU A 1 79 ? -17.738 4.151 38.001 1.00 90.06 79 GLU A N 1
ATOM 605 C CA . GLU A 1 79 ? -16.774 4.231 36.916 1.00 90.06 79 GLU A CA 1
ATOM 606 C C . GLU A 1 79 ? -17.287 5.207 35.860 1.00 90.06 79 GLU A C 1
ATOM 608 O O . GLU A 1 79 ? -18.497 5.390 35.675 1.00 90.06 79 GLU A O 1
ATOM 613 N N . ARG A 1 80 ? -16.362 5.893 35.193 1.00 85.81 80 ARG A N 1
ATOM 614 C CA . ARG A 1 80 ? -16.680 6.760 34.063 1.00 85.81 80 ARG A CA 1
ATOM 615 C C . ARG A 1 80 ? -15.857 6.307 32.858 1.00 85.81 80 ARG A C 1
ATOM 617 O O . ARG A 1 80 ? -14.629 6.310 32.958 1.00 85.81 80 ARG A O 1
ATOM 624 N N . PRO A 1 81 ? -16.519 5.945 31.745 1.00 84.12 81 PRO A N 1
ATOM 625 C CA . PRO A 1 81 ? -15.827 5.547 30.535 1.00 84.12 81 PRO A CA 1
ATOM 626 C C . PRO A 1 81 ? -15.231 6.779 29.849 1.00 84.12 81 PRO A C 1
ATOM 628 O O . PRO A 1 81 ? -15.635 7.921 30.107 1.00 84.12 81 PRO A O 1
ATOM 631 N N . ILE A 1 82 ? -14.269 6.527 28.972 1.00 79.38 82 ILE A N 1
ATOM 632 C CA . ILE A 1 82 ? -13.606 7.552 28.165 1.00 79.38 82 ILE A CA 1
ATOM 633 C C . ILE A 1 82 ? -14.520 7.982 27.015 1.00 79.38 82 ILE A C 1
ATOM 635 O O . ILE A 1 82 ? -14.745 9.175 26.805 1.00 79.38 82 ILE A O 1
ATOM 639 N N . THR A 1 83 ? -15.085 6.996 26.321 1.00 79.88 83 THR A N 1
ATOM 640 C CA . THR A 1 83 ? -16.023 7.139 25.208 1.00 79.88 83 THR A CA 1
ATOM 641 C C . THR A 1 83 ? -17.451 6.837 25.668 1.00 79.88 83 THR A C 1
ATOM 643 O O . THR A 1 83 ? -17.689 6.308 26.758 1.00 79.88 83 THR A O 1
ATOM 646 N N . LYS A 1 84 ? -18.441 7.244 24.864 1.00 77.88 84 LYS A N 1
ATOM 647 C CA . LYS A 1 84 ? -19.854 6.931 25.132 1.00 77.88 84 LYS A CA 1
ATOM 648 C C . LYS A 1 84 ? -20.291 5.604 24.514 1.00 77.88 84 LYS A C 1
ATOM 650 O O . LYS A 1 84 ? -21.220 5.005 25.058 1.00 77.88 84 LYS A O 1
ATOM 655 N N . LYS A 1 85 ? -19.671 5.163 23.410 1.00 84.62 85 LYS A N 1
ATOM 656 C CA . LYS A 1 85 ? -19.849 3.794 22.926 1.00 84.62 85 LYS A CA 1
ATOM 657 C C . LYS A 1 85 ? -18.945 2.893 23.751 1.00 84.62 85 LYS A C 1
ATOM 659 O O . LYS A 1 85 ? -17.762 3.169 23.929 1.00 84.62 85 LYS A O 1
ATOM 664 N N . VAL A 1 86 ? -19.551 1.879 24.345 1.00 86.00 86 VAL A N 1
ATOM 665 C CA . VAL A 1 86 ? -18.866 0.918 25.199 1.00 86.00 86 VAL A CA 1
ATOM 666 C C . VAL A 1 86 ? -19.284 -0.464 24.736 1.00 86.00 86 VAL A C 1
ATOM 668 O O . VAL A 1 86 ? -20.482 -0.728 24.602 1.00 86.00 86 VAL A O 1
ATOM 671 N N . ASN A 1 87 ? -18.301 -1.313 24.471 1.00 86.00 87 ASN A N 1
ATOM 672 C CA . ASN A 1 87 ? -18.529 -2.680 24.034 1.00 86.00 87 ASN A CA 1
ATOM 673 C C . ASN A 1 87 ? -18.971 -3.565 25.199 1.00 86.00 87 ASN A C 1
ATOM 675 O O . ASN A 1 87 ? -18.729 -3.255 26.370 1.00 86.00 87 ASN A O 1
ATOM 679 N N . ILE A 1 88 ? -19.631 -4.673 24.868 1.00 87.31 88 ILE A N 1
ATOM 680 C CA . ILE A 1 88 ? -19.996 -5.681 25.862 1.00 87.31 88 ILE A CA 1
ATOM 681 C C . ILE A 1 88 ? -18.727 -6.226 26.537 1.00 87.31 88 ILE A C 1
ATOM 683 O O . ILE A 1 88 ? -17.792 -6.648 25.859 1.00 87.31 88 ILE A O 1
ATOM 687 N N . GLY A 1 89 ? -18.711 -6.232 27.870 1.00 83.50 89 GLY A N 1
ATOM 688 C CA . GLY A 1 89 ? -17.571 -6.599 28.716 1.00 83.50 89 GLY A CA 1
ATOM 689 C C . GLY A 1 89 ? -16.821 -5.413 29.338 1.00 83.50 89 GLY A C 1
ATOM 690 O O . GLY A 1 89 ? -16.213 -5.585 30.395 1.00 83.50 89 GLY A O 1
ATOM 691 N N . ASP A 1 90 ? -16.899 -4.221 28.735 1.00 83.38 90 ASP A N 1
ATOM 692 C CA . ASP A 1 90 ? -16.208 -3.007 29.202 1.00 83.38 90 ASP A CA 1
ATOM 693 C C . ASP A 1 90 ? -17.153 -2.013 29.905 1.00 83.38 90 ASP A C 1
ATOM 695 O O . ASP A 1 90 ? -16.832 -0.829 30.076 1.00 83.38 90 ASP A O 1
ATOM 699 N N . GLU A 1 91 ? -18.351 -2.461 30.294 1.00 86.12 91 GLU A N 1
ATOM 700 C CA . GLU A 1 91 ? -19.416 -1.588 30.771 1.00 86.12 91 GLU A CA 1
ATOM 701 C C . GLU A 1 91 ? -19.068 -0.931 32.119 1.00 86.12 91 GLU A C 1
ATOM 703 O O . GLU A 1 91 ? -18.828 -1.618 33.114 1.00 86.12 91 GLU A O 1
ATOM 708 N N . PRO A 1 92 ? -19.125 0.410 32.218 1.00 88.38 92 PRO A N 1
ATOM 709 C CA . PRO A 1 92 ? -18.797 1.109 33.453 1.00 88.38 92 PRO A CA 1
ATOM 710 C C . PRO A 1 92 ? -19.868 0.882 34.526 1.00 88.38 92 PRO A C 1
ATOM 712 O O . PRO A 1 92 ? -21.052 1.218 34.350 1.00 88.38 92 PRO A O 1
ATOM 715 N N . ILE A 1 93 ? -19.440 0.401 35.693 1.00 89.50 93 ILE A N 1
ATOM 716 C CA . ILE A 1 93 ? -20.349 0.124 36.810 1.00 89.50 93 ILE A CA 1
ATOM 717 C C . ILE A 1 93 ? -20.662 1.372 37.645 1.00 89.50 93 ILE A C 1
ATOM 719 O O . ILE A 1 93 ? -19.870 2.304 37.781 1.00 89.50 93 ILE A O 1
ATOM 723 N N . ALA A 1 94 ? -21.843 1.384 38.258 1.00 92.00 94 ALA A N 1
ATOM 724 C CA . ALA A 1 94 ? -22.271 2.391 39.225 1.00 92.00 94 ALA A CA 1
ATOM 725 C C . ALA A 1 94 ? -23.000 1.727 40.402 1.00 92.00 94 ALA A C 1
ATOM 727 O O . ALA A 1 94 ? -24.184 1.974 40.652 1.00 92.00 94 ALA A O 1
ATOM 728 N N . ASN A 1 95 ? -22.281 0.871 41.123 1.00 94.00 95 ASN A N 1
ATOM 729 C CA . ASN A 1 95 ? -22.831 0.024 42.174 1.00 94.00 95 ASN A CA 1
ATOM 730 C C . ASN A 1 95 ? -22.892 0.757 43.515 1.00 94.00 95 ASN A C 1
ATOM 732 O O . ASN A 1 95 ? -21.953 1.448 43.911 1.00 94.00 95 ASN A O 1
ATOM 736 N N . THR A 1 96 ? -23.996 0.579 44.239 1.00 95.06 96 THR A N 1
ATOM 737 C CA . THR A 1 96 ? -24.143 1.051 45.621 1.00 95.06 96 THR A CA 1
ATOM 738 C C . THR A 1 96 ? -24.294 -0.151 46.538 1.00 95.06 96 THR A C 1
ATOM 740 O O . THR A 1 96 ? -25.216 -0.939 46.370 1.00 95.06 96 THR A O 1
ATOM 743 N N . ILE A 1 97 ? -23.399 -0.295 47.506 1.00 96.12 97 ILE A N 1
ATOM 744 C CA . ILE A 1 97 ? -23.465 -1.323 48.539 1.00 96.12 97 ILE A CA 1
ATOM 745 C C . ILE A 1 97 ? -23.904 -0.647 49.828 1.00 96.12 97 ILE A C 1
ATOM 747 O O . ILE A 1 97 ? -23.363 0.392 50.204 1.00 96.12 97 ILE A O 1
ATOM 751 N N . TRP A 1 98 ? -24.865 -1.239 50.519 1.00 96.56 98 TRP A N 1
ATOM 752 C CA . TRP A 1 98 ? -25.130 -0.899 51.908 1.00 96.56 98 TRP A CA 1
ATOM 753 C C . TRP A 1 98 ? -25.165 -2.170 52.739 1.00 96.56 98 TRP A C 1
ATOM 755 O O . TRP A 1 98 ? -25.566 -3.228 52.255 1.00 96.56 98 TRP A O 1
ATOM 765 N N . GLY A 1 99 ? -24.722 -2.077 53.981 1.00 96.75 99 GLY A N 1
ATOM 766 C CA . GLY A 1 99 ? -24.630 -3.230 54.850 1.00 96.75 99 GLY A CA 1
ATOM 767 C C . GLY A 1 99 ? -24.670 -2.861 56.315 1.00 96.75 99 GLY A C 1
ATOM 768 O O . GLY A 1 99 ? -24.509 -1.700 56.689 1.00 96.75 99 GLY A O 1
ATOM 769 N N . VAL A 1 100 ? -24.922 -3.875 57.126 1.00 96.19 100 VAL A N 1
ATOM 770 C CA . VAL A 1 100 ? -24.849 -3.816 58.578 1.00 96.19 100 VAL A CA 1
ATOM 771 C C . VAL A 1 100 ? -24.042 -5.006 59.054 1.00 96.19 100 VAL A C 1
ATOM 773 O O . VAL A 1 100 ? -24.206 -6.122 58.556 1.00 96.19 100 VAL A O 1
ATOM 776 N N . ASP A 1 101 ? -23.189 -4.768 60.025 1.00 95.50 101 ASP A N 1
ATOM 777 C CA . ASP A 1 101 ? -22.349 -5.787 60.622 1.00 95.50 101 ASP A CA 1
ATOM 778 C C . ASP A 1 101 ? -22.393 -5.659 62.140 1.00 95.50 101 ASP A C 1
ATOM 780 O O . ASP A 1 101 ? -22.770 -4.631 62.701 1.00 95.50 101 ASP A O 1
ATOM 784 N N . GLY A 1 102 ? -22.106 -6.754 62.825 1.00 94.81 102 GLY A N 1
ATOM 785 C CA . GLY A 1 102 ? -22.111 -6.778 64.272 1.00 94.81 102 GLY A CA 1
ATOM 786 C C . GLY A 1 102 ? -21.153 -7.821 64.798 1.00 94.81 102 GLY A C 1
ATOM 787 O O . GLY A 1 102 ? -21.116 -8.955 64.313 1.00 94.81 102 GLY A O 1
ATOM 788 N N . THR A 1 103 ? -20.405 -7.435 65.825 1.00 94.06 103 THR A N 1
ATOM 789 C CA . THR A 1 103 ? -19.464 -8.320 66.505 1.00 94.06 103 THR A CA 1
ATOM 790 C C . THR A 1 103 ? -19.784 -8.351 67.988 1.00 94.06 103 THR A C 1
ATOM 792 O O . THR A 1 103 ? -19.779 -7.326 68.664 1.00 94.06 103 THR A O 1
ATOM 795 N N . TYR A 1 104 ? -20.059 -9.546 68.504 1.00 93.44 104 TYR A N 1
ATOM 796 C CA . TYR A 1 104 ? -20.225 -9.805 69.927 1.00 93.44 104 TYR A CA 1
ATOM 797 C C . TYR A 1 104 ? -19.092 -10.705 70.415 1.00 93.44 104 TYR A C 1
ATOM 799 O O . TYR A 1 104 ? -18.955 -11.828 69.934 1.00 93.44 104 TYR A O 1
ATOM 807 N N . ASN A 1 105 ? -18.282 -10.234 71.359 1.00 92.38 105 ASN A N 1
ATOM 808 C CA . ASN A 1 105 ? -17.147 -10.980 71.898 1.00 92.38 105 ASN A CA 1
ATOM 809 C C . ASN A 1 105 ? -17.247 -11.067 73.419 1.00 92.38 105 ASN A C 1
ATOM 811 O O . ASN A 1 105 ? -17.241 -10.046 74.098 1.00 92.38 105 ASN A O 1
ATOM 815 N N . THR A 1 106 ? -17.322 -12.280 73.963 1.00 90.44 106 THR A N 1
ATOM 816 C CA . THR A 1 106 ? -17.436 -12.489 75.409 1.00 90.44 106 THR A CA 1
ATOM 817 C C . THR A 1 106 ? -16.545 -13.623 75.906 1.00 90.44 106 THR A C 1
ATOM 819 O O . THR A 1 106 ? -16.310 -14.613 75.214 1.00 90.44 106 THR A O 1
ATOM 822 N N . GLU A 1 107 ? -16.061 -13.517 77.141 1.00 89.94 107 GLU A N 1
ATOM 823 C CA . GLU A 1 107 ? -15.286 -14.576 77.788 1.00 89.94 107 GLU A CA 1
ATOM 824 C C . GLU A 1 107 ? -16.206 -15.637 78.414 1.00 89.94 107 GLU A C 1
ATOM 826 O O . GLU A 1 107 ? -16.969 -15.377 79.350 1.00 89.94 107 GLU A O 1
ATOM 831 N N . SER A 1 108 ? -16.093 -16.886 77.961 1.00 86.94 108 SER A N 1
ATOM 832 C CA . SER A 1 108 ? -16.852 -18.016 78.494 1.00 86.94 108 SER A CA 1
ATOM 833 C C . SER A 1 108 ? -16.027 -18.846 79.473 1.00 86.94 108 SER A C 1
ATOM 835 O O . SER A 1 108 ? -15.389 -19.842 79.128 1.00 86.94 108 SER A O 1
ATOM 837 N N . ARG A 1 109 ? -16.148 -18.511 80.761 1.00 84.06 109 ARG A N 1
ATOM 838 C CA . ARG A 1 109 ? -15.559 -19.308 81.856 1.00 84.06 109 ARG A CA 1
ATOM 839 C C . ARG A 1 109 ? -16.107 -20.735 81.929 1.00 84.06 109 ARG A C 1
ATOM 841 O O . ARG A 1 109 ? -15.466 -21.609 82.511 1.00 84.06 109 ARG A O 1
ATOM 848 N N . TYR A 1 110 ? -17.310 -20.967 81.402 1.00 84.94 110 TYR A N 1
ATOM 849 C CA . TYR A 1 110 ? -17.896 -22.303 81.328 1.00 84.94 110 TYR A CA 1
ATOM 850 C C . TYR A 1 110 ? -17.109 -23.194 80.363 1.00 84.94 110 TYR A C 1
ATOM 852 O O . TYR A 1 110 ? -16.754 -24.310 80.738 1.00 84.94 110 TYR A O 1
ATOM 860 N N . LEU A 1 111 ? -16.779 -22.680 79.171 1.00 84.06 111 LEU A N 1
ATOM 861 C CA . LEU A 1 111 ? -15.959 -23.397 78.193 1.00 84.06 111 LEU A CA 1
ATOM 862 C C . LEU A 1 111 ? -14.543 -23.633 78.725 1.00 84.06 111 LEU A C 1
ATOM 864 O O . LEU A 1 111 ? -14.062 -24.758 78.648 1.00 84.06 111 LEU A O 1
ATOM 868 N N . THR A 1 112 ? -13.934 -22.639 79.379 1.00 84.00 112 THR A N 1
ATOM 869 C CA . THR A 1 112 ? -12.605 -22.789 80.004 1.00 84.00 112 THR A CA 1
ATOM 870 C C . THR A 1 112 ? -12.586 -23.939 81.009 1.00 84.00 112 THR A C 1
ATOM 872 O O . THR A 1 112 ? -11.772 -24.851 80.908 1.00 84.00 112 THR A O 1
ATOM 875 N N . LYS A 1 113 ? -13.576 -23.981 81.910 1.00 82.25 113 LYS A N 1
ATOM 876 C CA . LYS A 1 113 ? -13.710 -25.060 82.901 1.00 82.25 113 LYS A CA 1
ATOM 877 C C . LYS A 1 113 ? -14.046 -26.421 82.295 1.00 82.25 113 LYS A C 1
ATOM 879 O O . LYS A 1 113 ? -13.795 -27.441 82.933 1.00 82.25 113 LYS A O 1
ATOM 884 N N . LEU A 1 114 ? -14.693 -26.458 81.133 1.00 84.12 114 LEU A N 1
ATOM 885 C CA . LEU A 1 114 ? -14.998 -27.701 80.429 1.00 84.12 114 LEU A CA 1
ATOM 886 C C . LEU A 1 114 ? -13.729 -28.274 79.792 1.00 84.12 114 LEU A C 1
ATOM 888 O O . LEU A 1 114 ? -13.489 -29.474 79.905 1.00 84.12 114 LEU A O 1
ATOM 892 N N . VAL A 1 115 ? -12.888 -27.413 79.216 1.00 82.38 115 VAL A N 1
ATOM 893 C CA . VAL A 1 115 ? -11.568 -27.781 78.688 1.00 82.38 115 VAL A CA 1
ATOM 894 C C . VAL A 1 115 ? -10.634 -28.245 79.813 1.00 82.38 115 VAL A C 1
ATOM 896 O O . VAL A 1 115 ? -10.001 -29.287 79.670 1.00 82.38 115 VAL A O 1
ATOM 899 N N . ASP A 1 116 ? -10.635 -27.575 80.970 1.00 80.44 116 ASP A N 1
ATOM 900 C CA . ASP A 1 116 ? -9.844 -27.969 82.156 1.00 80.44 116 ASP A CA 1
ATOM 901 C C . ASP A 1 116 ? -10.241 -29.323 82.767 1.00 80.44 116 ASP A C 1
ATOM 903 O O . ASP A 1 116 ? -9.503 -29.896 83.569 1.00 80.44 116 ASP A O 1
ATOM 907 N N . LYS A 1 117 ? -11.425 -29.849 82.430 1.00 81.44 117 LYS A N 1
ATOM 908 C CA . LYS A 1 117 ? -11.870 -31.177 82.881 1.00 81.44 117 LYS A CA 1
ATOM 909 C C . LYS A 1 117 ? -11.350 -32.318 82.008 1.00 81.44 117 LYS A C 1
ATOM 911 O O . LYS A 1 117 ? -11.548 -33.477 82.379 1.00 81.44 117 LYS A O 1
ATOM 916 N N . LEU A 1 118 ? -10.707 -32.030 80.876 1.00 80.94 118 LEU A N 1
ATOM 917 C CA . LEU A 1 118 ? -10.062 -33.056 80.064 1.00 80.94 118 LEU A CA 1
ATOM 918 C C . LEU A 1 118 ? -8.764 -33.516 80.749 1.00 80.94 118 LEU A C 1
ATOM 920 O O . LEU A 1 118 ? -7.921 -32.689 81.099 1.00 80.94 118 LEU A O 1
ATOM 924 N N . PRO A 1 119 ? -8.579 -34.831 80.967 1.00 76.31 119 PRO A N 1
ATOM 925 C CA . PRO A 1 119 ? -7.391 -35.334 81.642 1.00 76.31 119 PRO A CA 1
ATOM 926 C C . PRO A 1 119 ? -6.123 -34.957 80.859 1.00 76.31 119 PRO A C 1
ATOM 928 O O . PRO A 1 119 ? -6.086 -35.113 79.643 1.00 76.31 119 PRO A O 1
ATOM 931 N N . LEU A 1 120 ? -5.083 -34.514 81.585 1.00 77.25 120 LEU A N 1
ATOM 932 C CA . LEU A 1 120 ? -3.764 -34.061 81.093 1.00 77.25 120 LEU A CA 1
ATOM 933 C C . LEU A 1 120 ? -3.690 -32.623 80.524 1.00 77.25 120 LEU A C 1
ATOM 935 O O . LEU A 1 120 ? -2.613 -32.224 80.087 1.00 77.25 120 LEU A O 1
ATOM 939 N N . ILE A 1 121 ? -4.764 -31.823 80.579 1.00 70.38 121 ILE A N 1
ATOM 940 C CA . ILE A 1 121 ? -4.780 -30.413 80.134 1.00 70.38 121 ILE A CA 1
ATOM 941 C C . ILE A 1 121 ? -5.130 -29.503 81.321 1.00 70.38 121 ILE A C 1
ATOM 943 O O . ILE A 1 121 ? -5.988 -29.841 82.129 1.00 70.38 121 ILE A O 1
ATOM 947 N N . ASN A 1 122 ? -4.442 -28.367 81.465 1.00 71.31 122 ASN A N 1
ATOM 948 C CA . ASN A 1 122 ? -4.691 -27.397 82.537 1.00 71.31 122 ASN A CA 1
ATOM 949 C C . ASN A 1 122 ? -4.462 -25.985 81.973 1.00 71.31 122 ASN A C 1
ATOM 951 O O . ASN A 1 122 ? -3.312 -25.556 81.842 1.00 71.31 122 ASN A O 1
ATOM 955 N N . THR A 1 123 ? -5.528 -25.304 81.546 1.00 66.81 123 THR A N 1
ATOM 956 C CA . THR A 1 123 ? -5.440 -24.028 80.826 1.00 66.81 123 THR A CA 1
ATOM 957 C C . THR A 1 123 ? -5.755 -22.852 81.749 1.00 66.81 123 THR A C 1
ATOM 959 O O . THR A 1 123 ? -6.735 -22.849 82.484 1.00 66.81 123 THR A O 1
ATOM 962 N N . LYS A 1 124 ? -4.893 -21.830 81.750 1.00 74.06 124 LYS A N 1
ATOM 963 C CA . LYS A 1 124 ? -5.120 -20.580 82.506 1.00 74.06 124 LYS A CA 1
ATOM 964 C C . LYS A 1 124 ? -5.684 -19.456 81.639 1.00 74.06 124 LYS A C 1
ATOM 966 O O . LYS A 1 124 ? -6.134 -18.453 82.185 1.00 74.06 124 LYS A O 1
ATOM 971 N N . GLU A 1 125 ? -5.637 -19.629 80.322 1.00 80.69 125 GLU A N 1
ATOM 972 C CA . GLU A 1 125 ? -6.130 -18.655 79.353 1.00 80.69 125 GLU A CA 1
ATOM 973 C C . GLU A 1 125 ? -7.664 -18.728 79.252 1.00 80.69 125 GLU A C 1
ATOM 975 O O . GLU A 1 125 ? -8.212 -19.831 79.115 1.00 80.69 125 GLU A O 1
ATOM 980 N N . PRO A 1 126 ? -8.378 -17.589 79.335 1.00 83.31 126 PRO A N 1
ATOM 981 C CA . PRO A 1 126 ? -9.827 -17.556 79.211 1.00 83.31 126 PRO A CA 1
ATOM 982 C C . PRO A 1 126 ? -10.262 -17.948 77.796 1.00 83.31 126 PRO A C 1
ATOM 984 O O . PRO A 1 126 ? -9.682 -17.540 76.795 1.00 83.31 126 PRO A O 1
ATOM 987 N N . SER A 1 127 ? -11.325 -18.743 77.708 1.00 87.44 127 SER A N 1
ATOM 988 C CA . SER A 1 127 ? -11.949 -19.077 76.427 1.00 87.44 127 SER A CA 1
ATOM 989 C C . SER A 1 127 ? -12.815 -17.909 75.973 1.00 87.44 127 SER A C 1
ATOM 991 O O . SER A 1 127 ? -13.704 -17.492 76.714 1.00 87.44 127 SER A O 1
ATOM 993 N N . THR A 1 128 ? -12.601 -17.415 74.759 1.00 87.12 128 THR A N 1
ATOM 994 C CA . THR A 1 128 ? -13.429 -16.372 74.146 1.00 87.12 128 THR A CA 1
ATOM 995 C C . THR A 1 128 ? -14.457 -16.986 73.201 1.00 87.12 128 THR A C 1
ATOM 997 O O . THR A 1 128 ? -14.197 -17.979 72.520 1.00 87.12 128 THR A O 1
ATOM 1000 N N . LEU A 1 129 ? -15.659 -16.419 73.198 1.00 87.94 129 LEU A N 1
ATOM 1001 C CA . LEU A 1 129 ? -16.715 -16.719 72.246 1.00 87.94 129 LEU A CA 1
ATOM 1002 C C . LEU A 1 129 ? -16.991 -15.450 71.447 1.00 87.94 129 LEU A C 1
ATOM 1004 O O . LEU A 1 129 ? -17.516 -14.479 71.992 1.00 87.94 129 LEU A O 1
ATOM 1008 N N . THR A 1 130 ? -16.670 -15.502 70.159 1.00 88.56 130 THR A N 1
ATOM 1009 C CA . THR A 1 130 ? -16.940 -14.417 69.220 1.00 88.56 130 THR A CA 1
ATOM 1010 C C . THR A 1 130 ? -18.056 -14.834 68.275 1.00 88.56 130 THR A C 1
ATOM 1012 O O . THR A 1 130 ? -17.976 -15.880 67.633 1.00 88.56 130 THR A O 1
ATOM 1015 N N . PHE A 1 131 ? -19.090 -14.008 68.184 1.00 90.81 131 PHE A N 1
ATOM 1016 C CA . PHE A 1 131 ? -20.130 -14.098 67.173 1.00 90.81 131 PHE A CA 1
ATOM 1017 C C . PHE A 1 131 ? -20.017 -12.889 66.249 1.00 90.81 131 PHE A C 1
ATOM 1019 O O . PHE A 1 131 ? -20.114 -11.751 66.706 1.00 90.81 131 PHE A O 1
ATOM 1026 N N . THR A 1 132 ? -19.819 -13.147 64.962 1.00 91.69 132 THR A N 1
ATOM 1027 C CA . THR A 1 132 ? -19.821 -12.129 63.913 1.00 91.69 132 THR A CA 1
ATOM 1028 C C . THR A 1 132 ? -20.985 -12.384 62.969 1.00 91.69 132 THR A C 1
ATOM 1030 O O . THR A 1 132 ? -21.265 -13.522 62.587 1.00 91.69 132 THR A O 1
ATOM 1033 N N . GLY A 1 133 ? -21.680 -11.314 62.605 1.00 92.00 133 GLY A N 1
ATOM 1034 C CA . GLY A 1 133 ? -22.720 -11.335 61.590 1.00 92.00 133 GLY A CA 1
ATOM 1035 C C . GLY A 1 133 ? -22.539 -10.153 60.656 1.00 92.00 133 GLY A C 1
ATOM 1036 O O . GLY A 1 133 ? -22.276 -9.046 61.112 1.00 92.00 133 GLY A O 1
ATOM 1037 N N . GLU A 1 134 ? -22.699 -10.393 59.362 1.00 93.19 134 GLU A N 1
ATOM 1038 C CA . GLU A 1 134 ? -22.635 -9.361 58.335 1.00 93.19 134 GLU A CA 1
ATOM 1039 C C . GLU A 1 134 ? -23.796 -9.558 57.362 1.00 93.19 134 GLU A C 1
ATOM 1041 O O . GLU A 1 134 ? -24.130 -10.679 56.970 1.00 93.19 134 GLU A O 1
ATOM 1046 N N . PHE A 1 135 ? -24.420 -8.453 56.978 1.00 94.88 135 PHE A N 1
ATOM 1047 C CA . PHE A 1 135 ? -25.375 -8.382 55.891 1.00 94.88 135 PHE A CA 1
ATOM 1048 C C . PHE A 1 135 ? -24.956 -7.253 54.964 1.00 94.88 135 PHE A C 1
ATOM 1050 O O . PHE A 1 135 ? -24.843 -6.110 55.394 1.00 94.88 135 PHE A O 1
ATOM 1057 N N . ALA A 1 136 ? -24.797 -7.554 53.681 1.00 94.69 136 ALA A N 1
ATOM 1058 C CA . ALA A 1 136 ? -24.551 -6.558 52.655 1.00 94.69 136 ALA A CA 1
ATOM 1059 C C . ALA A 1 136 ? -25.523 -6.769 51.495 1.00 94.69 136 ALA A C 1
ATOM 1061 O O . ALA A 1 136 ? -25.745 -7.891 51.036 1.00 94.69 136 ALA A O 1
ATOM 1062 N N . HIS A 1 137 ? -26.096 -5.675 51.007 1.00 95.25 137 HIS A N 1
ATOM 1063 C CA . HIS A 1 137 ? -26.929 -5.649 49.821 1.00 95.25 137 HIS A CA 1
ATOM 1064 C C . HIS A 1 137 ? -26.303 -4.733 48.777 1.00 95.25 137 HIS A C 1
ATOM 1066 O O . HIS A 1 137 ? -25.995 -3.570 49.044 1.00 95.25 137 HIS A O 1
ATOM 1072 N N . ILE A 1 138 ? -26.142 -5.267 47.570 1.00 95.50 138 ILE A N 1
ATOM 1073 C CA . ILE A 1 138 ? -25.672 -4.516 46.415 1.00 95.50 138 ILE A CA 1
ATOM 1074 C C . ILE A 1 138 ? -26.865 -4.099 45.560 1.00 95.50 138 ILE A C 1
ATOM 1076 O O . ILE A 1 138 ? -27.688 -4.919 45.160 1.00 95.50 138 ILE A O 1
ATOM 1080 N N . ILE A 1 139 ? -26.935 -2.807 45.276 1.00 94.38 139 ILE A N 1
ATOM 1081 C CA . ILE A 1 139 ? -27.818 -2.216 44.283 1.00 94.38 139 ILE A CA 1
ATOM 1082 C C . ILE A 1 139 ? -26.945 -1.963 43.051 1.00 94.38 139 ILE A C 1
ATOM 1084 O O . ILE A 1 139 ? -26.189 -0.980 43.038 1.00 94.38 139 ILE A O 1
ATOM 1088 N N . PRO A 1 140 ? -26.978 -2.861 42.051 1.00 89.94 140 PRO A N 1
ATOM 1089 C CA . PRO A 1 140 ? -26.206 -2.677 40.838 1.00 89.94 140 PRO A CA 1
ATOM 1090 C C . PRO A 1 140 ? -26.770 -1.513 40.025 1.00 89.94 140 PRO A C 1
ATOM 1092 O O . PRO A 1 140 ? -27.975 -1.249 40.023 1.00 89.94 140 PRO A O 1
ATOM 1095 N N . GLY A 1 141 ? -25.887 -0.810 39.332 1.00 87.12 141 GLY A N 1
ATOM 1096 C CA . GLY A 1 141 ? -26.257 0.293 38.459 1.00 87.12 141 GLY A CA 1
ATOM 1097 C C . GLY A 1 141 ? -25.198 0.525 37.397 1.00 87.12 141 GLY A C 1
ATOM 1098 O O . GLY A 1 141 ? -24.108 -0.036 37.457 1.00 87.12 141 GLY A O 1
ATOM 1099 N N . HIS A 1 142 ? -25.515 1.386 36.439 1.00 86.56 142 HIS A N 1
ATOM 1100 C CA . HIS A 1 142 ? -24.645 1.733 35.321 1.00 86.56 142 HIS A CA 1
ATOM 1101 C C . HIS A 1 142 ? -24.341 3.230 35.280 1.00 86.56 142 HIS A C 1
ATOM 1103 O O . HIS A 1 142 ? -25.103 4.067 35.787 1.00 86.56 142 HIS A O 1
ATOM 1109 N N . ALA A 1 143 ? -23.213 3.591 34.672 1.00 84.50 143 ALA A N 1
ATOM 1110 C CA . ALA A 1 143 ? -22.850 4.992 34.517 1.00 84.50 143 ALA A CA 1
ATOM 1111 C C . ALA A 1 143 ? -23.853 5.738 33.617 1.00 84.50 143 ALA A C 1
ATOM 1113 O O . ALA A 1 143 ? -24.264 5.262 32.564 1.00 84.50 143 ALA A O 1
ATOM 1114 N N . LYS A 1 144 ? -24.192 6.986 33.970 1.00 81.88 144 LYS A N 1
ATOM 1115 C CA . LYS A 1 144 ? -25.078 7.833 33.139 1.00 81.88 144 LYS A CA 1
ATOM 1116 C C . LYS A 1 144 ? -24.499 8.146 31.751 1.00 81.88 144 LYS A C 1
ATOM 1118 O O . LYS A 1 144 ? -25.249 8.567 30.874 1.00 81.88 144 LYS A O 1
ATOM 1123 N N . ALA A 1 145 ? -23.183 7.994 31.583 1.00 76.69 145 ALA A N 1
ATOM 1124 C CA . ALA A 1 145 ? -22.472 8.255 30.334 1.00 76.69 145 ALA A CA 1
ATOM 1125 C C . ALA A 1 145 ? -22.927 7.331 29.190 1.00 76.69 145 ALA A C 1
ATOM 1127 O O . ALA A 1 145 ? -23.009 7.799 28.062 1.00 76.69 145 ALA A O 1
ATOM 1128 N N . ILE A 1 146 ? -23.331 6.091 29.497 1.00 76.31 146 ILE A N 1
ATOM 1129 C CA . ILE A 1 146 ? -23.855 5.112 28.523 1.00 76.31 146 ILE A CA 1
ATOM 1130 C C . ILE A 1 146 ? -25.388 5.201 28.347 1.00 76.31 146 ILE A C 1
ATOM 1132 O O . ILE A 1 146 ? -26.082 4.248 27.984 1.00 76.31 146 ILE A O 1
ATOM 1136 N N . GLY A 1 147 ? -25.951 6.376 28.648 1.00 75.56 147 GLY A N 1
ATOM 1137 C CA . GLY A 1 147 ? -27.371 6.679 28.497 1.00 75.56 147 GLY A CA 1
ATOM 1138 C C . GLY A 1 147 ? -28.269 6.131 29.612 1.00 75.56 147 GLY A C 1
ATOM 1139 O O . GLY A 1 147 ? -27.867 5.385 30.503 1.00 75.56 147 GLY A O 1
ATOM 1140 N N . LYS 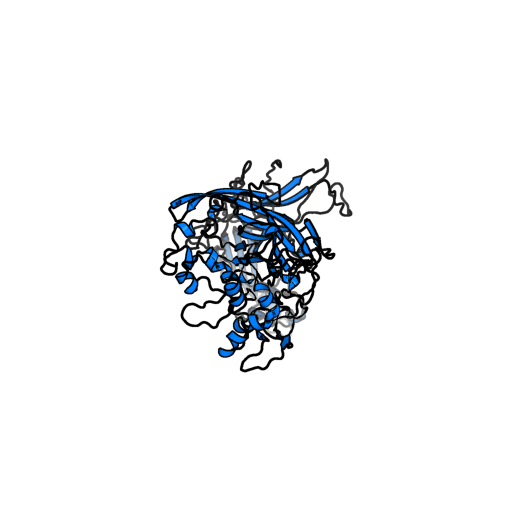A 1 148 ? -29.553 6.516 29.574 1.00 70.50 148 LYS A N 1
ATOM 1141 C CA . LYS A 1 148 ? -30.535 6.130 30.609 1.00 70.50 148 LYS A CA 1
ATOM 1142 C C . LYS A 1 148 ? -30.788 4.622 30.668 1.00 70.50 148 LYS A C 1
ATOM 1144 O O . LYS A 1 148 ? -31.089 4.117 31.742 1.00 70.50 148 LYS A O 1
ATOM 1149 N N . ASN A 1 149 ? -30.649 3.931 29.540 1.00 76.38 149 ASN A N 1
ATOM 1150 C CA . ASN A 1 149 ? -30.965 2.509 29.416 1.00 76.38 149 ASN A CA 1
ATOM 1151 C C . ASN A 1 149 ? -29.756 1.583 29.617 1.00 76.38 149 ASN A C 1
ATOM 1153 O O . ASN A 1 149 ? -29.971 0.379 29.629 1.00 76.38 149 ASN A O 1
ATOM 1157 N N . GLY A 1 150 ? -28.535 2.119 29.762 1.00 78.38 150 GLY A N 1
ATOM 1158 C CA . GLY A 1 150 ? -27.325 1.301 29.894 1.00 78.38 150 GLY A CA 1
ATOM 1159 C C . GLY A 1 150 ? -27.049 0.497 28.633 1.00 78.38 150 GLY A C 1
ATOM 1160 O O . GLY A 1 150 ? -27.139 -0.723 28.649 1.00 78.38 150 GLY A O 1
ATOM 1161 N N . VAL A 1 151 ? -26.816 1.196 27.521 1.00 85.81 151 VAL A N 1
ATOM 1162 C CA . VAL A 1 151 ? -26.571 0.549 26.226 1.00 85.81 151 VAL A CA 1
ATOM 1163 C C . VAL A 1 151 ? -25.112 0.111 26.157 1.00 85.81 151 VAL A C 1
ATOM 1165 O O . VAL A 1 151 ? -24.227 0.920 26.427 1.00 85.81 151 VAL A O 1
ATOM 1168 N N . ALA A 1 152 ? -24.893 -1.143 25.770 1.00 89.12 152 ALA A N 1
ATOM 1169 C CA . ALA A 1 152 ? -23.598 -1.686 25.387 1.00 89.12 152 ALA A CA 1
ATOM 1170 C C . ALA A 1 152 ? -23.689 -2.204 23.947 1.00 89.12 152 ALA A C 1
ATOM 1172 O O . ALA A 1 152 ? -24.748 -2.683 23.524 1.00 89.12 152 ALA A O 1
ATOM 1173 N N . TYR A 1 153 ? -22.603 -2.068 23.196 1.00 88.88 153 TYR A N 1
ATOM 1174 C CA . TYR A 1 153 ? -22.533 -2.451 21.791 1.00 88.88 153 TYR A CA 1
ATOM 1175 C C . TYR A 1 153 ? -22.009 -3.883 21.679 1.00 88.88 153 TYR A C 1
ATOM 1177 O O . TYR A 1 153 ? -20.988 -4.233 22.266 1.00 88.88 153 TYR A O 1
ATOM 1185 N N . LEU A 1 154 ? -22.754 -4.722 20.956 1.00 90.62 154 LEU A N 1
ATOM 1186 C CA . LEU A 1 154 ? -22.295 -6.059 20.573 1.00 90.62 154 LEU A CA 1
ATOM 1187 C C . LEU A 1 154 ? -21.309 -5.969 19.403 1.00 90.62 154 LEU A C 1
ATOM 1189 O O . LEU A 1 154 ? -20.288 -6.645 19.394 1.00 90.62 154 LEU A O 1
ATOM 1193 N N . ASP A 1 155 ? -21.659 -5.139 18.427 1.00 90.25 155 ASP A N 1
ATOM 1194 C CA . ASP A 1 155 ? -20.834 -4.722 17.302 1.00 90.25 155 ASP A CA 1
ATOM 1195 C C . ASP A 1 155 ? -21.357 -3.342 16.879 1.00 90.25 155 ASP A C 1
ATOM 1197 O O . ASP A 1 155 ? -22.575 -3.143 16.792 1.00 90.25 155 ASP A O 1
ATOM 1201 N N . ASP A 1 156 ? -20.464 -2.378 16.704 1.00 87.50 156 ASP A N 1
ATOM 1202 C CA . ASP A 1 156 ? -20.758 -1.030 16.210 1.00 87.50 156 ASP A CA 1
ATOM 1203 C C . ASP A 1 156 ? -20.352 -0.849 14.742 1.00 87.50 156 ASP A C 1
ATOM 1205 O O . ASP A 1 156 ? -20.579 0.212 14.172 1.00 87.50 156 ASP A O 1
ATOM 1209 N N . PHE A 1 157 ? -19.820 -1.908 14.127 1.00 91.06 157 PHE A N 1
ATOM 1210 C CA . PHE A 1 157 ? -19.308 -1.980 12.767 1.00 91.06 157 PHE A CA 1
ATOM 1211 C C . PHE A 1 157 ? -18.068 -1.135 12.461 1.00 91.06 157 PHE A C 1
ATOM 1213 O O . PHE A 1 157 ? -17.572 -1.241 11.338 1.00 91.06 157 PHE A O 1
ATOM 1220 N N . GLU A 1 158 ? -17.506 -0.403 13.426 1.00 84.00 158 GLU A N 1
ATOM 1221 C CA . GLU A 1 158 ? -16.333 0.465 13.215 1.00 84.00 158 GLU A CA 1
ATOM 1222 C C . GLU A 1 158 ? -15.073 -0.334 12.850 1.00 84.00 158 GLU A C 1
ATOM 1224 O O . GLU A 1 158 ? -14.192 0.146 12.144 1.00 84.00 158 GLU A O 1
ATOM 1229 N N . GLY A 1 159 ? -14.999 -1.587 13.310 1.00 81.88 159 GLY A N 1
ATOM 1230 C CA . GLY A 1 159 ? -13.937 -2.537 12.978 1.00 81.88 159 GLY A CA 1
ATOM 1231 C C . GLY A 1 159 ? -14.330 -3.574 11.924 1.00 81.88 159 GLY A C 1
ATOM 1232 O O . GLY A 1 159 ? -13.707 -4.629 11.875 1.00 81.88 159 GLY A O 1
ATOM 1233 N N . SER A 1 160 ? -15.386 -3.350 11.132 1.00 84.31 160 SER A N 1
ATOM 1234 C CA . SER A 1 160 ? -15.869 -4.363 10.171 1.00 84.31 160 SER A CA 1
ATOM 1235 C C . SER A 1 160 ? -14.910 -4.608 9.015 1.00 84.31 160 SER A C 1
ATOM 1237 O O . SER A 1 160 ? -14.925 -5.695 8.438 1.00 84.31 160 SER A O 1
ATOM 1239 N N . GLN A 1 161 ? -14.100 -3.606 8.677 1.00 84.69 161 GLN A N 1
ATOM 1240 C CA . GLN A 1 161 ? -13.043 -3.706 7.684 1.00 84.69 161 GLN A CA 1
ATOM 1241 C C . GLN A 1 161 ? -11.716 -3.257 8.280 1.00 84.69 161 GLN A C 1
ATOM 1243 O O . GLN A 1 161 ? -11.647 -2.337 9.090 1.00 84.69 161 GLN A O 1
ATOM 1248 N N . THR A 1 162 ? -10.643 -3.919 7.866 1.00 86.94 162 THR A N 1
ATOM 1249 C CA . THR A 1 162 ? -9.275 -3.475 8.128 1.00 86.94 162 THR A CA 1
ATOM 1250 C C . THR A 1 162 ? -8.541 -3.344 6.802 1.00 86.94 162 THR A C 1
ATOM 1252 O O . THR A 1 162 ? -8.682 -4.198 5.925 1.00 86.94 162 THR A O 1
ATOM 1255 N N . PHE A 1 163 ? -7.731 -2.298 6.683 1.00 89.56 163 PHE A N 1
ATOM 1256 C CA . PHE A 1 163 ? -6.920 -2.011 5.506 1.00 89.56 163 PHE A CA 1
ATOM 1257 C C . PHE A 1 163 ? -5.465 -2.395 5.776 1.00 89.56 163 PHE A C 1
ATOM 1259 O O . PHE A 1 163 ? -4.903 -2.035 6.812 1.00 89.56 163 PHE A O 1
ATOM 1266 N N . ILE A 1 164 ? -4.862 -3.143 4.856 1.00 93.06 164 ILE A N 1
ATOM 1267 C CA . ILE A 1 164 ? -3.428 -3.435 4.845 1.00 93.06 164 ILE A CA 1
ATOM 1268 C C . ILE A 1 164 ? -2.808 -2.577 3.741 1.00 93.06 164 ILE A C 1
ATOM 1270 O O . ILE A 1 164 ? -2.954 -2.907 2.565 1.00 93.06 164 ILE A O 1
ATOM 1274 N N . ASP A 1 165 ? -2.139 -1.491 4.133 1.00 94.75 165 ASP A N 1
ATOM 1275 C CA . ASP A 1 165 ? -1.532 -0.524 3.208 1.00 94.75 165 ASP A CA 1
ATOM 1276 C C . ASP A 1 165 ? -0.363 -1.143 2.431 1.00 94.75 165 ASP A C 1
ATOM 1278 O O . ASP A 1 165 ? 0.554 -1.740 3.004 1.00 94.75 165 ASP A O 1
ATOM 1282 N N . LEU A 1 166 ? -0.387 -0.966 1.113 1.00 96.25 166 LEU A N 1
ATOM 1283 C CA . LEU A 1 166 ? 0.633 -1.413 0.173 1.00 96.25 166 LEU A CA 1
ATOM 1284 C C . LEU A 1 166 ? 1.425 -0.249 -0.440 1.00 96.25 166 LEU A C 1
ATOM 1286 O O . LEU A 1 166 ? 2.284 -0.486 -1.279 1.00 96.25 166 LEU A O 1
ATOM 1290 N N . LYS A 1 167 ? 1.202 1.016 -0.065 1.00 95.12 167 LYS A N 1
ATOM 1291 C CA . LYS A 1 167 ? 1.870 2.173 -0.701 1.00 95.12 167 LYS A CA 1
ATOM 1292 C C . LYS A 1 167 ? 3.346 2.355 -0.338 1.00 95.12 167 LYS A C 1
ATOM 1294 O O . LYS A 1 167 ? 4.018 3.207 -0.919 1.00 95.12 167 LYS A O 1
ATOM 1299 N N . GLN A 1 168 ? 3.859 1.605 0.635 1.00 94.00 168 GLN A N 1
ATOM 1300 C CA . GLN A 1 168 ? 5.236 1.717 1.120 1.00 94.00 168 GLN A CA 1
ATOM 1301 C C . GLN A 1 168 ? 6.250 1.436 -0.009 1.00 94.00 168 GLN A C 1
ATOM 1303 O O . GLN A 1 168 ? 6.507 0.285 -0.347 1.00 94.00 168 GLN A O 1
ATOM 1308 N N . ILE A 1 169 ? 6.885 2.480 -0.553 1.00 92.75 169 ILE A N 1
ATOM 1309 C CA . ILE A 1 169 ? 7.794 2.385 -1.720 1.00 92.75 169 ILE A CA 1
ATOM 1310 C C . ILE A 1 169 ? 8.958 1.427 -1.504 1.00 92.75 169 ILE A C 1
ATOM 1312 O O . ILE A 1 169 ? 9.304 0.690 -2.418 1.00 92.75 169 ILE A O 1
ATOM 1316 N N . GLY A 1 170 ? 9.534 1.401 -0.299 1.00 91.88 170 GLY A N 1
ATOM 1317 C CA . GLY A 1 170 ? 10.654 0.510 0.027 1.00 91.88 170 GLY A CA 1
ATOM 1318 C C . GLY A 1 170 ? 10.311 -0.986 -0.012 1.00 91.88 170 GLY A C 1
ATOM 1319 O O . GLY A 1 170 ? 11.210 -1.805 0.140 1.00 91.88 170 GLY A O 1
ATOM 1320 N N . ASN A 1 171 ? 9.035 -1.341 -0.198 1.00 94.50 171 ASN A N 1
ATOM 1321 C CA . ASN A 1 171 ? 8.590 -2.720 -0.380 1.00 94.50 171 ASN A CA 1
ATOM 1322 C C . ASN A 1 171 ? 8.355 -3.079 -1.858 1.00 94.50 171 ASN A C 1
ATOM 1324 O O . ASN A 1 171 ? 8.047 -4.238 -2.133 1.00 94.50 171 ASN A O 1
ATOM 1328 N N . TRP A 1 172 ? 8.455 -2.127 -2.791 1.00 96.75 172 TRP A N 1
ATOM 1329 C CA . TRP A 1 172 ? 8.262 -2.355 -4.224 1.00 96.75 172 TRP A CA 1
ATOM 1330 C C . TRP A 1 172 ? 9.597 -2.417 -4.956 1.00 96.75 172 TRP A C 1
ATOM 1332 O O . TRP A 1 172 ? 10.434 -1.525 -4.818 1.00 96.75 172 TRP A O 1
ATOM 1342 N N . PHE A 1 173 ? 9.739 -3.440 -5.787 1.00 97.06 173 PHE A N 1
ATOM 1343 C CA . PHE A 1 173 ? 10.930 -3.750 -6.568 1.00 97.06 173 PHE A CA 1
ATOM 1344 C C . PHE A 1 173 ? 10.567 -3.875 -8.047 1.00 97.06 173 PHE A C 1
ATOM 1346 O O . PHE A 1 173 ? 9.389 -3.984 -8.396 1.00 97.06 173 PHE A O 1
ATOM 1353 N N . LEU A 1 174 ? 11.574 -3.884 -8.918 1.00 97.56 174 LEU A N 1
ATOM 1354 C CA . LEU A 1 174 ? 11.384 -4.136 -10.344 1.00 97.56 174 LEU A CA 1
ATOM 1355 C C . LEU A 1 174 ? 10.715 -5.501 -10.563 1.00 97.56 174 LEU A C 1
ATOM 1357 O O . LEU A 1 174 ? 11.095 -6.483 -9.934 1.00 97.56 174 LEU A O 1
ATOM 1361 N N . ALA A 1 175 ? 9.718 -5.571 -11.444 1.00 97.62 175 ALA A N 1
ATOM 1362 C CA . ALA A 1 175 ? 9.027 -6.826 -11.721 1.00 97.62 175 ALA A CA 1
ATOM 1363 C C . ALA A 1 175 ? 9.733 -7.695 -12.773 1.00 97.62 175 ALA A C 1
ATOM 1365 O O . ALA A 1 175 ? 10.208 -7.202 -13.801 1.00 97.62 175 ALA A O 1
ATOM 1366 N N . SER A 1 176 ? 9.678 -9.013 -12.570 1.00 97.12 176 SER A N 1
ATOM 1367 C CA . SER A 1 176 ? 9.924 -10.008 -13.617 1.00 97.12 176 SER A CA 1
ATOM 1368 C C . SER A 1 176 ? 8.826 -9.967 -14.692 1.00 97.12 176 SER A C 1
ATOM 1370 O O . SER A 1 176 ? 7.674 -9.599 -14.418 1.00 97.12 176 SER A O 1
ATOM 1372 N N . THR A 1 177 ? 9.176 -10.341 -15.928 1.00 97.06 177 THR A N 1
ATOM 1373 C CA . THR A 1 177 ? 8.235 -10.391 -17.056 1.00 97.06 177 THR A CA 1
ATOM 1374 C C . THR A 1 177 ? 7.161 -11.452 -16.791 1.00 97.06 177 THR A C 1
ATOM 1376 O O . THR A 1 177 ? 7.514 -12.609 -16.545 1.00 97.06 177 THR A O 1
ATOM 1379 N N . PRO A 1 178 ? 5.855 -11.113 -16.854 1.00 96.06 178 PRO A N 1
ATOM 1380 C CA . PRO A 1 178 ? 4.794 -12.068 -16.547 1.00 96.06 178 PRO A CA 1
ATOM 1381 C C . PRO A 1 178 ? 4.832 -13.322 -17.429 1.00 96.06 178 PRO A C 1
ATOM 1383 O O . PRO A 1 178 ? 4.646 -13.263 -18.643 1.00 96.06 178 PRO A O 1
ATOM 1386 N N . GLN A 1 179 ? 5.035 -14.487 -16.809 1.00 93.81 179 GLN A N 1
ATOM 1387 C CA . GLN A 1 179 ? 5.092 -15.769 -17.518 1.00 93.81 179 GLN A CA 1
ATOM 1388 C C . GLN A 1 179 ? 3.706 -16.406 -17.656 1.00 93.81 179 GLN A C 1
ATOM 1390 O O . GLN A 1 179 ? 2.767 -16.047 -16.951 1.00 93.81 179 GLN A O 1
ATOM 1395 N N . GLY A 1 180 ? 3.572 -17.389 -18.552 1.00 90.56 180 GLY A N 1
ATOM 1396 C CA . GLY A 1 180 ? 2.329 -18.152 -18.742 1.00 90.56 180 GLY A CA 1
ATOM 1397 C C . GLY A 1 180 ? 1.270 -17.451 -19.604 1.00 90.56 180 GLY A C 1
ATOM 1398 O O . GLY A 1 180 ? 0.146 -17.938 -19.707 1.00 90.56 180 GLY A O 1
ATOM 1399 N N . GLN A 1 181 ? 1.630 -16.338 -20.252 1.00 91.62 181 GLN A N 1
ATOM 1400 C CA . GLN A 1 181 ? 0.738 -15.520 -21.077 1.00 91.62 181 GLN A CA 1
ATOM 1401 C C . GLN A 1 181 ? 1.359 -15.197 -22.444 1.00 91.62 181 GLN A C 1
ATOM 1403 O O . GLN A 1 181 ? 1.567 -14.036 -22.778 1.00 91.62 181 GLN A O 1
ATOM 1408 N N . ASN A 1 182 ? 1.621 -16.213 -23.274 1.00 88.31 182 ASN A N 1
ATOM 1409 C CA . ASN A 1 182 ? 2.323 -16.050 -24.563 1.00 88.31 182 ASN A CA 1
ATOM 1410 C C . ASN A 1 182 ? 1.704 -15.016 -25.526 1.00 88.31 182 ASN A C 1
ATOM 1412 O O . ASN A 1 182 ? 2.383 -14.567 -26.442 1.00 88.31 182 ASN A O 1
ATOM 1416 N N . GLY A 1 183 ? 0.418 -14.679 -25.369 1.00 89.19 183 GLY A N 1
ATOM 1417 C CA . GLY A 1 183 ? -0.231 -13.631 -26.161 1.00 89.19 183 GLY A CA 1
ATOM 1418 C C . GLY A 1 183 ? 0.151 -12.207 -25.743 1.00 89.19 183 GLY A C 1
ATOM 1419 O O . GLY A 1 183 ? 0.198 -11.337 -26.602 1.00 89.19 183 GLY A O 1
ATOM 1420 N N . LEU A 1 184 ? 0.430 -11.980 -24.454 1.00 91.69 184 LEU A N 1
ATOM 1421 C CA . LEU A 1 184 ? 0.837 -10.676 -23.914 1.00 91.69 184 LEU A CA 1
ATOM 1422 C C . LEU A 1 184 ? 2.360 -10.556 -23.783 1.00 91.69 184 LEU A C 1
ATOM 1424 O O . LEU A 1 184 ? 2.902 -9.486 -24.028 1.00 91.69 184 LEU A O 1
ATOM 1428 N N . PHE A 1 185 ? 3.027 -11.658 -23.429 1.00 95.50 185 PHE A N 1
ATOM 1429 C CA . PHE A 1 185 ? 4.465 -11.728 -23.165 1.00 95.50 185 PHE A CA 1
ATOM 1430 C C . PHE A 1 185 ? 5.082 -12.944 -23.876 1.00 95.50 185 PHE A C 1
ATOM 1432 O O . PHE A 1 185 ? 5.376 -13.965 -23.242 1.00 95.50 185 PHE A O 1
ATOM 1439 N N . PRO A 1 186 ? 5.231 -12.905 -25.212 1.00 94.06 186 PRO A N 1
ATOM 1440 C CA . PRO A 1 186 ? 5.840 -13.997 -25.975 1.00 94.06 186 PRO A CA 1
ATOM 1441 C C . PRO A 1 186 ? 7.303 -14.284 -25.585 1.00 94.06 186 PRO A C 1
ATOM 1443 O O . PRO A 1 186 ? 7.782 -15.400 -25.782 1.00 94.06 186 PRO A O 1
ATOM 1446 N N . GLU A 1 187 ? 8.009 -13.301 -25.029 1.00 94.69 187 GLU A N 1
ATOM 1447 C CA . GLU A 1 187 ? 9.402 -13.371 -24.584 1.00 94.69 187 GLU A CA 1
ATOM 1448 C C . GLU A 1 187 ? 9.587 -14.012 -23.201 1.00 94.69 187 GLU A C 1
ATOM 1450 O O . GLU A 1 187 ? 10.698 -14.408 -22.854 1.00 94.69 187 GLU A O 1
ATOM 1455 N N . ALA A 1 188 ? 8.517 -14.170 -22.415 1.00 94.19 188 ALA A N 1
ATOM 1456 C CA . ALA A 1 188 ? 8.609 -14.586 -21.012 1.00 94.19 188 ALA A CA 1
ATOM 1457 C C . ALA A 1 188 ? 9.150 -16.017 -20.806 1.00 94.19 188 ALA A C 1
ATOM 1459 O O . ALA A 1 188 ? 9.530 -16.385 -19.697 1.00 94.19 188 ALA A O 1
ATOM 1460 N N . GLY A 1 189 ? 9.171 -16.841 -21.860 1.00 91.88 189 GLY A N 1
ATOM 1461 C CA . GLY A 1 189 ? 9.724 -18.200 -21.831 1.00 91.88 189 GLY A CA 1
ATOM 1462 C C . GLY A 1 189 ? 11.224 -18.295 -22.130 1.00 91.88 189 GLY A C 1
ATOM 1463 O O . GLY A 1 189 ? 11.773 -19.396 -22.093 1.00 91.88 189 GLY A O 1
ATOM 1464 N N . LEU A 1 190 ? 11.878 -17.184 -22.475 1.00 95.12 190 LEU A N 1
ATOM 1465 C CA . LEU A 1 190 ? 13.310 -17.150 -22.757 1.00 95.12 190 LEU A CA 1
ATOM 1466 C C . LEU A 1 190 ? 14.114 -17.198 -21.455 1.00 95.12 190 LEU A C 1
ATOM 1468 O O . LEU A 1 190 ? 13.727 -16.590 -20.465 1.00 95.12 190 LEU A O 1
ATOM 1472 N N . ILE A 1 191 ? 15.234 -17.921 -21.460 1.00 95.88 191 ILE A N 1
ATOM 1473 C CA . ILE A 1 191 ? 16.131 -18.054 -20.306 1.00 95.88 191 ILE A CA 1
ATOM 1474 C C . ILE A 1 191 ? 17.537 -17.717 -20.776 1.00 95.88 191 ILE A C 1
ATOM 1476 O O . ILE A 1 191 ? 17.997 -18.262 -21.782 1.00 95.88 191 ILE A O 1
ATOM 1480 N N . ASN A 1 192 ? 18.213 -16.859 -20.021 1.00 96.44 192 ASN A N 1
ATOM 1481 C CA . ASN A 1 192 ? 19.555 -16.369 -20.290 1.00 96.44 192 ASN A CA 1
ATOM 1482 C C . ASN A 1 192 ? 19.680 -15.746 -21.699 1.00 96.44 192 ASN A C 1
ATOM 1484 O O . ASN A 1 192 ? 20.644 -16.000 -22.422 1.00 96.44 192 ASN A O 1
ATOM 1488 N N . ASP A 1 193 ? 18.666 -14.972 -22.100 1.00 96.31 193 ASP A N 1
ATOM 1489 C CA . ASP A 1 193 ? 18.577 -14.265 -23.383 1.00 96.31 193 ASP A CA 1
ATOM 1490 C C . ASP A 1 193 ? 18.049 -12.844 -23.146 1.00 96.31 193 ASP A C 1
ATOM 1492 O O . ASP A 1 193 ? 16.974 -12.659 -22.572 1.00 96.31 193 ASP A O 1
ATOM 1496 N N . LEU A 1 194 ? 18.790 -11.841 -23.628 1.00 95.75 194 LEU A N 1
ATOM 1497 C CA . LEU A 1 194 ? 18.467 -10.422 -23.440 1.00 95.75 194 LEU A CA 1
ATOM 1498 C C . LEU A 1 194 ? 17.108 -10.022 -24.036 1.00 95.75 194 LEU A C 1
ATOM 1500 O O . LEU A 1 194 ? 16.514 -9.032 -23.606 1.00 95.75 194 LEU A O 1
ATOM 1504 N N . SER A 1 195 ? 16.592 -10.790 -25.002 1.00 95.88 195 SER A N 1
ATOM 1505 C CA . SER A 1 195 ? 15.298 -10.524 -25.638 1.00 95.88 195 SER A CA 1
ATOM 1506 C C . SER A 1 195 ? 14.123 -10.611 -24.660 1.00 95.88 195 SER A C 1
ATOM 1508 O O . SER A 1 195 ? 13.081 -10.013 -24.918 1.00 95.88 195 SER A O 1
ATOM 1510 N N . TYR A 1 196 ? 14.297 -11.286 -23.517 1.00 96.81 196 TYR A N 1
ATOM 1511 C CA . TYR A 1 196 ? 13.336 -11.312 -22.408 1.00 96.81 196 TYR A CA 1
ATOM 1512 C C . TYR A 1 196 ? 13.026 -9.912 -21.841 1.00 96.81 196 TYR A C 1
ATOM 1514 O O . TYR A 1 196 ? 11.931 -9.682 -21.328 1.00 96.81 196 TYR A O 1
ATOM 1522 N N . GLY A 1 197 ? 13.972 -8.968 -21.938 1.00 95.81 197 GLY A N 1
ATOM 1523 C CA . GLY A 1 197 ? 13.832 -7.598 -21.433 1.00 95.81 197 GLY A CA 1
ATOM 1524 C C . GLY A 1 197 ? 13.425 -6.559 -22.483 1.00 95.81 197 GLY A C 1
ATOM 1525 O O . GLY A 1 197 ? 13.210 -5.402 -22.129 1.00 95.81 197 GLY A O 1
ATOM 1526 N N . TYR A 1 198 ? 13.309 -6.923 -23.768 1.00 96.38 198 TYR A N 1
ATOM 1527 C CA . TYR A 1 198 ? 13.170 -5.939 -24.856 1.00 96.38 198 TYR A CA 1
ATOM 1528 C C . TYR A 1 198 ? 11.906 -5.081 -24.771 1.00 96.38 198 TYR A C 1
ATOM 1530 O O . TYR A 1 198 ? 11.932 -3.917 -25.162 1.00 96.38 198 TYR A O 1
ATOM 1538 N N . ASN A 1 199 ? 10.799 -5.619 -24.254 1.00 96.81 199 ASN A N 1
ATOM 1539 C CA . ASN A 1 199 ? 9.548 -4.866 -24.122 1.00 96.81 199 ASN A CA 1
ATOM 1540 C C . ASN A 1 199 ? 9.425 -4.078 -22.817 1.00 96.81 199 ASN A C 1
ATOM 1542 O O . ASN A 1 199 ? 8.398 -3.429 -22.614 1.00 96.81 199 ASN A O 1
ATOM 1546 N N . ARG A 1 200 ? 10.441 -4.101 -21.945 1.00 97.69 200 ARG A N 1
ATOM 1547 C CA . ARG A 1 200 ? 10.397 -3.377 -20.676 1.00 97.69 200 ARG A CA 1
ATOM 1548 C C . ARG A 1 200 ? 10.639 -1.883 -20.895 1.00 97.69 200 ARG A C 1
ATOM 1550 O O . ARG A 1 200 ? 11.754 -1.453 -21.192 1.00 97.69 200 ARG A O 1
ATOM 1557 N N . ALA A 1 201 ? 9.596 -1.086 -20.738 1.00 98.00 201 ALA A N 1
ATOM 1558 C CA . ALA A 1 201 ? 9.651 0.366 -20.781 1.00 98.00 201 ALA A CA 1
ATOM 1559 C C . ALA A 1 201 ? 9.899 0.971 -19.391 1.00 98.00 201 ALA A C 1
ATOM 1561 O O . ALA A 1 201 ? 9.827 0.291 -18.361 1.00 98.00 201 ALA A O 1
ATOM 1562 N N . LYS A 1 202 ? 10.226 2.265 -19.357 1.00 98.19 202 LYS A N 1
ATOM 1563 C CA . LYS A 1 202 ? 10.562 2.969 -18.120 1.00 98.19 202 LYS A CA 1
ATOM 1564 C C . LYS A 1 202 ? 9.322 3.151 -17.245 1.00 98.19 202 LYS A C 1
ATOM 1566 O O . LYS A 1 202 ? 8.340 3.777 -17.638 1.00 98.19 202 LYS A O 1
ATOM 1571 N N . LEU A 1 203 ? 9.401 2.644 -16.020 1.00 98.38 203 LEU A N 1
ATOM 1572 C CA . LEU A 1 203 ? 8.435 2.881 -14.954 1.00 98.38 203 LEU A CA 1
ATOM 1573 C C . LEU A 1 203 ? 9.182 3.434 -13.741 1.00 98.38 203 LEU A C 1
ATOM 1575 O O . LEU A 1 203 ? 10.171 2.846 -13.311 1.00 98.38 203 LEU A O 1
ATOM 1579 N N . ALA A 1 204 ? 8.695 4.540 -13.187 1.00 98.06 204 ALA A N 1
ATOM 1580 C CA . ALA A 1 204 ? 9.183 5.104 -11.936 1.00 98.06 204 ALA A CA 1
ATOM 1581 C C . ALA A 1 204 ? 8.082 5.044 -10.870 1.00 98.06 204 ALA A C 1
ATOM 1583 O O . ALA A 1 204 ? 6.952 5.472 -11.118 1.00 98.06 204 ALA A O 1
ATOM 1584 N N . TRP A 1 205 ? 8.415 4.542 -9.680 1.00 98.00 205 TRP A N 1
ATOM 1585 C CA . TRP A 1 205 ? 7.506 4.443 -8.537 1.00 98.00 205 TRP A CA 1
ATOM 1586 C C . TRP A 1 205 ? 8.043 5.224 -7.338 1.00 98.00 205 TRP A C 1
ATOM 1588 O O . TRP A 1 205 ? 9.137 4.966 -6.837 1.00 98.00 205 TRP A O 1
ATOM 1598 N N . TYR A 1 206 ? 7.294 6.227 -6.881 1.00 97.62 206 TYR A N 1
ATOM 1599 C CA . TYR A 1 206 ? 7.796 7.158 -5.867 1.00 97.62 206 TYR A CA 1
ATOM 1600 C C . TYR A 1 206 ? 6.689 7.936 -5.150 1.00 97.62 206 TYR A C 1
ATOM 1602 O O . TYR A 1 206 ? 5.540 8.011 -5.585 1.00 97.62 206 TYR A O 1
ATOM 1610 N N . THR A 1 207 ? 7.072 8.593 -4.058 1.00 96.31 207 THR A N 1
ATOM 1611 C CA . THR A 1 207 ? 6.281 9.584 -3.329 1.00 96.31 207 THR A CA 1
ATOM 1612 C C . THR A 1 207 ? 7.098 10.856 -3.359 1.00 96.31 207 THR A C 1
ATOM 1614 O O . THR A 1 207 ? 8.272 10.862 -2.987 1.00 96.31 207 THR A O 1
ATOM 1617 N N . VAL A 1 208 ? 6.481 11.939 -3.821 1.00 95.50 208 VAL A N 1
ATOM 1618 C CA . VAL A 1 208 ? 7.132 13.249 -3.827 1.00 95.50 208 VAL A CA 1
ATOM 1619 C C . VAL A 1 208 ? 7.353 13.701 -2.388 1.00 95.50 208 VAL A C 1
ATOM 1621 O O . VAL A 1 208 ? 6.406 13.740 -1.605 1.00 95.50 208 VAL A O 1
ATOM 1624 N N . ASP A 1 209 ? 8.590 14.065 -2.049 1.00 93.25 209 ASP A N 1
ATOM 1625 C CA . ASP A 1 209 ? 8.968 14.484 -0.701 1.00 93.25 209 ASP A CA 1
ATOM 1626 C C . ASP A 1 209 ? 8.311 15.833 -0.349 1.00 93.25 209 ASP A C 1
ATOM 1628 O O . ASP A 1 209 ? 8.700 16.889 -0.875 1.00 93.25 209 ASP A O 1
ATOM 1632 N N . PRO A 1 210 ? 7.331 15.838 0.570 1.00 91.00 210 PRO A N 1
ATOM 1633 C CA . PRO A 1 210 ? 6.572 17.039 0.868 1.00 91.00 210 PRO A CA 1
ATOM 1634 C C . PRO A 1 210 ? 7.395 18.091 1.612 1.00 91.00 210 PRO A C 1
ATOM 1636 O O . PRO A 1 210 ? 7.124 19.289 1.490 1.00 91.00 210 PRO A O 1
ATOM 1639 N N . THR A 1 211 ? 8.420 17.658 2.351 1.00 89.31 211 THR A N 1
ATOM 1640 C CA . THR A 1 211 ? 9.299 18.537 3.132 1.00 89.31 211 THR A CA 1
ATOM 1641 C C . THR A 1 211 ? 10.268 19.316 2.250 1.00 89.31 211 THR A C 1
ATOM 1643 O O . THR A 1 211 ? 10.805 20.340 2.669 1.00 89.31 211 THR A O 1
ATOM 1646 N N . ILE A 1 212 ? 10.479 18.859 1.016 1.00 89.88 212 ILE A N 1
ATOM 1647 C CA . ILE A 1 212 ? 11.357 19.508 0.044 1.00 89.88 212 ILE A CA 1
ATOM 1648 C C . ILE A 1 212 ? 10.540 20.358 -0.919 1.00 89.88 212 ILE A C 1
ATOM 1650 O O . ILE A 1 212 ? 10.845 21.534 -1.110 1.00 89.88 212 ILE A O 1
ATOM 1654 N N . PHE A 1 213 ? 9.493 19.788 -1.518 1.00 91.69 213 PHE A N 1
ATOM 1655 C CA . PHE A 1 213 ? 8.834 20.429 -2.652 1.00 91.69 213 PHE A CA 1
ATOM 1656 C C . PHE A 1 213 ? 7.628 21.284 -2.276 1.00 91.69 213 PHE A C 1
ATOM 1658 O O . PHE A 1 213 ? 7.398 22.277 -2.954 1.00 91.69 213 PHE A O 1
ATOM 1665 N N . TYR A 1 214 ? 6.872 21.001 -1.210 1.00 88.94 214 TYR A N 1
ATOM 1666 C CA . TYR A 1 214 ? 5.610 21.724 -0.950 1.00 88.94 214 TYR A CA 1
ATOM 1667 C C . TYR A 1 214 ? 5.700 22.790 0.139 1.00 88.94 214 TYR A C 1
ATOM 1669 O O . TYR A 1 214 ? 4.905 23.727 0.150 1.00 88.94 214 TYR A O 1
ATOM 1677 N N . THR A 1 215 ? 6.705 22.729 1.006 1.00 81.56 215 THR A N 1
ATOM 1678 C CA . THR A 1 215 ? 6.938 23.787 1.994 1.00 81.56 215 THR A CA 1
ATOM 1679 C C . THR A 1 215 ? 7.776 24.925 1.414 1.00 81.56 215 THR A C 1
ATOM 1681 O O . THR A 1 215 ? 8.770 24.683 0.734 1.00 81.56 215 THR A O 1
ATOM 1684 N N . SER A 1 216 ? 7.422 26.173 1.735 1.00 75.69 216 SER A N 1
ATOM 1685 C CA . SER A 1 216 ? 8.224 27.357 1.395 1.00 75.69 216 SER A CA 1
ATOM 1686 C C . SER A 1 216 ? 9.501 27.397 2.244 1.00 75.69 216 SER A C 1
ATOM 1688 O O . SER A 1 216 ? 9.544 28.042 3.294 1.00 75.69 216 SER A O 1
ATOM 1690 N N . ASN A 1 217 ? 10.540 26.687 1.810 1.00 81.31 217 ASN A N 1
ATOM 1691 C CA . ASN A 1 217 ? 11.835 26.620 2.479 1.00 81.31 217 ASN A CA 1
ATOM 1692 C C . ASN A 1 217 ? 12.998 26.755 1.478 1.00 81.31 217 ASN A C 1
ATOM 1694 O O . ASN A 1 217 ? 12.798 26.785 0.268 1.00 81.31 217 ASN A O 1
ATOM 1698 N N . ALA A 1 218 ? 14.226 26.835 1.994 1.00 83.56 218 ALA A N 1
ATOM 1699 C CA . ALA A 1 218 ? 15.438 26.931 1.175 1.00 83.56 218 ALA A CA 1
ATOM 1700 C C . ALA A 1 218 ? 15.883 25.591 0.548 1.00 83.56 218 ALA A C 1
ATOM 1702 O O . ALA A 1 218 ? 16.897 25.560 -0.142 1.00 83.56 218 ALA A O 1
ATOM 1703 N N . LEU A 1 219 ? 15.180 24.486 0.830 1.00 86.25 219 LEU A N 1
ATOM 1704 C CA . LEU A 1 219 ? 15.474 23.157 0.285 1.00 86.25 219 LEU A CA 1
ATOM 1705 C C . LEU A 1 219 ? 14.800 22.932 -1.071 1.00 86.25 219 LEU A C 1
ATOM 1707 O O . LEU A 1 219 ? 15.311 22.132 -1.853 1.00 86.25 219 LEU A O 1
ATOM 1711 N N . ARG A 1 220 ? 13.691 23.629 -1.359 1.00 90.50 220 ARG A N 1
ATOM 1712 C CA . ARG A 1 220 ? 13.073 23.640 -2.688 1.00 90.50 220 ARG A CA 1
ATOM 1713 C C . ARG A 1 220 ? 14.055 24.255 -3.700 1.00 90.50 220 ARG A C 1
ATOM 1715 O O . ARG A 1 220 ? 14.458 25.406 -3.505 1.00 90.50 220 ARG A O 1
ATOM 1722 N N . PRO A 1 221 ? 14.418 23.545 -4.786 1.00 91.00 221 PRO A N 1
ATOM 1723 C CA . PRO A 1 221 ? 15.218 24.122 -5.862 1.00 91.00 221 PRO A CA 1
ATOM 1724 C C . PRO A 1 221 ? 14.584 25.406 -6.409 1.00 91.00 221 PRO A C 1
ATOM 1726 O O . PRO A 1 221 ? 13.378 25.457 -6.642 1.00 91.00 221 PRO A O 1
ATOM 1729 N N . SER A 1 222 ? 15.388 26.450 -6.618 1.00 89.75 222 SER A N 1
ATOM 1730 C CA . SER A 1 222 ? 14.889 27.806 -6.899 1.00 89.75 222 SER A CA 1
ATOM 1731 C C . SER A 1 222 ? 14.155 27.959 -8.233 1.00 89.75 222 SER A C 1
ATOM 1733 O O . SER A 1 222 ? 13.400 28.915 -8.399 1.00 89.75 222 SER A O 1
ATOM 1735 N N . HIS A 1 223 ? 14.369 27.045 -9.183 1.00 91.38 223 HIS A N 1
ATOM 1736 C CA . HIS A 1 223 ? 13.650 27.013 -10.458 1.00 91.38 223 HIS A CA 1
ATOM 1737 C C . HIS A 1 223 ? 12.287 26.321 -10.371 1.00 91.38 223 HIS A C 1
ATOM 1739 O O . HIS A 1 223 ? 11.506 26.472 -11.301 1.00 91.38 223 HIS A O 1
ATOM 1745 N N . ILE A 1 224 ? 11.991 25.588 -9.290 1.00 93.19 224 ILE A N 1
ATOM 1746 C CA . ILE A 1 224 ? 10.674 24.979 -9.071 1.00 93.19 224 ILE A CA 1
ATOM 1747 C C . ILE A 1 224 ? 9.758 26.028 -8.448 1.00 93.19 224 ILE A C 1
ATOM 1749 O O . ILE A 1 224 ? 9.929 26.444 -7.299 1.00 93.19 224 ILE A O 1
ATOM 1753 N N . THR A 1 225 ? 8.777 26.455 -9.229 1.00 92.94 225 THR A N 1
ATOM 1754 C CA . THR A 1 225 ? 7.836 27.518 -8.888 1.00 92.94 225 THR A CA 1
ATOM 1755 C C . THR A 1 225 ? 6.543 26.967 -8.292 1.00 92.94 225 THR A C 1
ATOM 1757 O O . THR A 1 225 ? 6.251 25.773 -8.376 1.00 92.94 225 THR A O 1
ATOM 1760 N N . ASP A 1 226 ? 5.717 27.852 -7.726 1.00 91.69 226 ASP A N 1
ATOM 1761 C CA . ASP A 1 226 ? 4.376 27.478 -7.262 1.00 91.69 226 ASP A CA 1
ATOM 1762 C C . ASP A 1 226 ? 3.470 26.998 -8.410 1.00 91.69 226 ASP A C 1
ATOM 1764 O O . ASP A 1 226 ? 2.562 26.203 -8.175 1.00 91.69 226 ASP A O 1
ATOM 1768 N N . GLY A 1 227 ? 3.746 27.401 -9.657 1.00 92.06 227 GLY A N 1
ATOM 1769 C CA . GLY A 1 227 ? 3.071 26.865 -10.842 1.00 92.06 227 GLY A CA 1
ATOM 1770 C C . GLY A 1 227 ? 3.401 25.389 -11.085 1.00 92.06 227 GLY A C 1
ATOM 1771 O O . GLY A 1 227 ? 2.502 24.593 -11.350 1.00 92.06 227 GLY A O 1
ATOM 1772 N N . ASP A 1 228 ? 4.663 24.993 -10.901 1.00 92.12 228 ASP A N 1
ATOM 1773 C CA . ASP A 1 228 ? 5.106 23.606 -11.099 1.00 92.12 228 ASP A CA 1
ATOM 1774 C C . ASP A 1 228 ? 4.472 22.663 -10.071 1.00 92.12 228 ASP A C 1
ATOM 1776 O O . ASP A 1 228 ? 3.932 21.614 -10.421 1.00 92.12 228 ASP A O 1
ATOM 1780 N N . ILE A 1 229 ? 4.452 23.064 -8.796 1.00 93.31 229 ILE A N 1
ATOM 1781 C CA . ILE A 1 229 ? 3.815 22.282 -7.720 1.00 93.31 229 ILE A CA 1
ATOM 1782 C C . ILE A 1 229 ? 2.284 22.388 -7.710 1.00 93.31 229 ILE A C 1
ATOM 1784 O O . ILE A 1 229 ? 1.636 21.751 -6.882 1.00 93.31 229 ILE A O 1
ATOM 1788 N N . SER A 1 230 ? 1.699 23.170 -8.621 1.00 94.38 230 SER A N 1
ATOM 1789 C CA . SER A 1 230 ? 0.252 23.231 -8.858 1.00 94.38 230 SER A CA 1
ATOM 1790 C C . SER A 1 230 ? -0.211 22.250 -9.941 1.00 94.38 230 SER A C 1
ATOM 1792 O O . SER A 1 230 ? -1.415 22.095 -10.151 1.00 94.38 230 SER A O 1
ATOM 1794 N N . ASN A 1 231 ? 0.708 21.566 -10.630 1.00 93.62 231 ASN A N 1
ATOM 1795 C CA . ASN A 1 231 ? 0.375 20.552 -11.630 1.00 93.62 231 ASN A CA 1
ATOM 1796 C C . ASN A 1 231 ? -0.208 19.292 -10.963 1.00 93.62 231 ASN A C 1
ATOM 1798 O O . ASN A 1 231 ? 0.393 18.730 -10.045 1.00 93.62 231 ASN A O 1
ATOM 1802 N N . HIS A 1 232 ? -1.364 18.818 -11.430 1.00 94.00 232 HIS A N 1
ATOM 1803 C CA . HIS A 1 232 ? -2.016 17.613 -10.916 1.00 94.00 232 HIS A CA 1
ATOM 1804 C C . HIS A 1 232 ? -1.156 16.340 -10.982 1.00 94.00 232 HIS A C 1
ATOM 1806 O O . HIS A 1 232 ? -1.356 15.469 -10.140 1.00 94.00 232 HIS A O 1
ATOM 1812 N N . LYS A 1 233 ? -0.131 16.263 -11.841 1.00 92.81 233 LYS A N 1
ATOM 1813 C CA . LYS A 1 233 ? 0.849 15.161 -11.848 1.00 92.81 233 LYS A CA 1
ATOM 1814 C C . LYS A 1 233 ? 1.743 15.108 -10.608 1.00 92.81 233 LYS A C 1
ATOM 1816 O O . LYS A 1 233 ? 2.229 14.041 -10.254 1.00 92.81 233 LYS A O 1
ATOM 1821 N N . VAL A 1 234 ? 1.989 16.245 -9.952 1.00 94.75 234 VAL A N 1
ATOM 1822 C CA . VAL A 1 234 ? 3.017 16.352 -8.897 1.00 94.75 234 VAL A CA 1
ATOM 1823 C C . VAL A 1 234 ? 2.601 17.146 -7.674 1.00 94.75 234 VAL A C 1
ATOM 1825 O O . VAL A 1 234 ? 3.378 17.224 -6.735 1.00 94.75 234 VAL A O 1
ATOM 1828 N N . ARG A 1 235 ? 1.424 17.766 -7.640 1.00 93.94 235 ARG A N 1
ATOM 1829 C CA . ARG A 1 235 ? 0.997 18.591 -6.503 1.00 93.94 235 ARG A CA 1
ATOM 1830 C C . ARG A 1 235 ? 0.788 17.780 -5.227 1.00 93.94 235 ARG A C 1
ATOM 1832 O O . ARG A 1 235 ? 0.535 16.572 -5.284 1.00 93.94 235 ARG A O 1
ATOM 1839 N N . GLN A 1 236 ? 0.799 18.487 -4.104 1.00 93.50 236 GLN A N 1
ATOM 1840 C CA . GLN A 1 236 ? 0.384 17.971 -2.804 1.00 93.50 236 GLN A CA 1
ATOM 1841 C C . GLN A 1 236 ? -1.123 17.687 -2.785 1.00 93.50 236 GLN A C 1
ATOM 1843 O O . GLN A 1 236 ? -1.907 18.475 -3.324 1.00 93.50 236 GLN A O 1
ATOM 1848 N N . ILE A 1 237 ? -1.512 16.588 -2.136 1.00 93.69 237 ILE A N 1
ATOM 1849 C CA . ILE A 1 237 ? -2.908 16.196 -1.916 1.00 93.69 237 ILE A CA 1
ATOM 1850 C C . ILE A 1 237 ? -3.187 16.220 -0.417 1.00 93.69 237 ILE A C 1
ATOM 1852 O O . ILE A 1 237 ? -2.435 15.643 0.372 1.00 93.69 237 ILE A O 1
ATOM 1856 N N . LEU A 1 238 ? -4.256 16.909 -0.031 1.00 91.88 238 LEU A N 1
ATOM 1857 C CA . LEU A 1 238 ? -4.721 16.959 1.351 1.00 91.88 238 LEU A CA 1
ATOM 1858 C C . LEU A 1 238 ? -5.815 15.917 1.559 1.00 91.88 238 LEU A C 1
ATOM 1860 O O . LEU A 1 238 ? -6.596 15.653 0.651 1.00 91.88 238 LEU A O 1
ATOM 1864 N N . GLU A 1 239 ? -5.910 15.370 2.765 1.00 89.88 239 GLU A N 1
ATOM 1865 C CA . GLU A 1 239 ? -6.898 14.336 3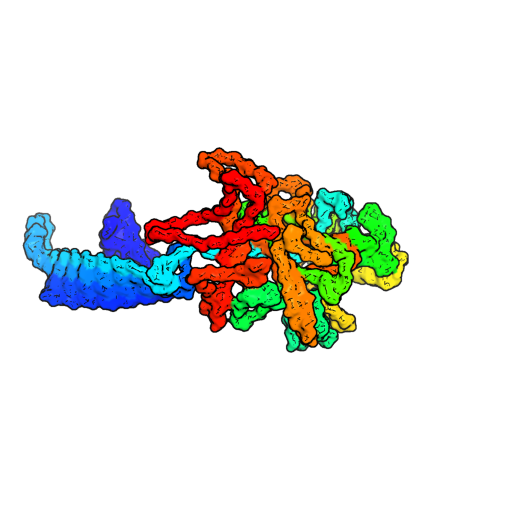.088 1.00 89.88 239 GLU A CA 1
ATOM 1866 C C . GLU A 1 239 ? -8.336 14.793 2.837 1.00 89.88 239 GLU A C 1
ATOM 1868 O O . GLU A 1 239 ? -9.128 14.081 2.227 1.00 89.88 239 GLU A O 1
ATOM 1873 N N . GLN A 1 240 ? -8.626 16.042 3.195 1.00 88.00 240 GLN A N 1
ATOM 1874 C CA . GLN A 1 240 ? -9.938 16.665 3.022 1.00 88.00 240 GLN A CA 1
ATOM 1875 C C . GLN A 1 240 ? -10.370 16.832 1.561 1.00 88.00 240 GLN A C 1
ATOM 1877 O O . GLN A 1 240 ? -11.532 17.137 1.301 1.00 88.00 240 GLN A O 1
ATOM 1882 N N . GLU A 1 241 ? -9.455 16.671 0.603 1.00 90.62 241 GLU A N 1
ATOM 1883 C CA . GLU A 1 241 ? -9.815 16.652 -0.811 1.00 90.62 241 GLU A CA 1
ATOM 1884 C C . GLU A 1 241 ? -10.659 15.415 -1.143 1.00 90.62 241 GLU A C 1
ATOM 1886 O O . GLU A 1 241 ? -11.682 15.531 -1.817 1.00 90.62 241 GLU A O 1
ATOM 1891 N N . ILE A 1 242 ? -10.259 14.252 -0.628 1.00 89.69 242 ILE A N 1
ATOM 1892 C CA . ILE A 1 242 ? -10.945 12.978 -0.867 1.00 89.69 242 ILE A CA 1
ATOM 1893 C C . ILE A 1 242 ? -12.016 12.761 0.208 1.00 89.69 242 ILE A C 1
ATOM 1895 O O . ILE A 1 242 ? -13.163 12.471 -0.122 1.00 89.69 242 ILE A O 1
ATOM 1899 N N . PHE A 1 243 ? -11.673 13.010 1.476 1.00 89.62 243 PHE A N 1
ATOM 1900 C CA . PHE A 1 243 ? -12.521 12.769 2.647 1.00 89.62 243 PHE A CA 1
ATOM 1901 C C . PHE A 1 243 ? -12.851 14.090 3.368 1.00 89.62 243 PHE A C 1
ATOM 1903 O O . PHE A 1 243 ? -12.236 14.431 4.380 1.00 89.62 243 PHE A O 1
ATOM 1910 N N . PRO A 1 244 ? -13.812 14.895 2.883 1.00 84.81 244 PRO A N 1
ATOM 1911 C CA . PRO A 1 244 ? -14.078 16.232 3.431 1.00 84.81 244 PRO A CA 1
ATOM 1912 C C . PRO A 1 244 ? -14.626 16.214 4.862 1.00 84.81 244 PRO A C 1
ATOM 1914 O O . PRO A 1 244 ? -14.461 17.188 5.599 1.00 84.81 244 PRO A O 1
ATOM 1917 N N . ASN A 1 245 ? -15.259 15.109 5.262 1.00 85.06 245 ASN A N 1
ATOM 1918 C CA . ASN A 1 245 ? -15.776 14.917 6.613 1.00 85.06 245 ASN A CA 1
ATOM 1919 C C . ASN A 1 245 ? -14.699 14.427 7.599 1.00 85.06 245 ASN A C 1
ATOM 1921 O O . ASN A 1 245 ? -14.956 14.435 8.806 1.00 85.06 245 ASN A O 1
ATOM 1925 N N . ALA A 1 246 ? -13.501 14.066 7.116 1.00 85.12 246 ALA A N 1
ATOM 1926 C CA . ALA A 1 246 ? -12.391 13.647 7.963 1.00 85.12 246 ALA A CA 1
ATOM 1927 C C . ALA A 1 246 ? -11.881 14.817 8.816 1.00 85.12 246 ALA A C 1
ATOM 1929 O O . ALA A 1 246 ? -11.586 15.923 8.333 1.00 85.12 246 ALA A O 1
ATOM 1930 N N . GLN A 1 247 ? -11.776 14.577 10.122 1.00 80.50 247 GLN A N 1
ATOM 1931 C CA . GLN A 1 247 ? -11.217 15.545 11.059 1.00 80.50 247 GLN A CA 1
ATOM 1932 C C . GLN A 1 247 ? -9.793 15.165 11.410 1.00 80.50 247 GLN A C 1
ATOM 1934 O O . GLN A 1 247 ? -9.549 14.085 11.925 1.00 80.50 247 GLN A O 1
ATOM 1939 N N . ASN A 1 248 ? -8.864 16.093 11.210 1.00 78.75 248 ASN A N 1
ATOM 1940 C CA . ASN A 1 248 ? -7.459 15.899 11.537 1.00 78.75 248 ASN A CA 1
ATOM 1941 C C . ASN A 1 248 ? -7.121 16.378 12.955 1.00 78.75 248 ASN A C 1
ATOM 1943 O O . ASN A 1 248 ? -7.673 17.368 13.451 1.00 78.75 248 ASN A O 1
ATOM 1947 N N . ALA A 1 249 ? -6.167 15.712 13.608 1.00 74.75 249 ALA A N 1
ATOM 1948 C CA . ALA A 1 249 ? -5.609 16.185 14.872 1.00 74.75 249 ALA A CA 1
ATOM 1949 C C . ALA A 1 249 ? -4.743 17.446 14.663 1.00 74.75 249 ALA A C 1
ATOM 1951 O O . ALA A 1 249 ? -4.028 17.590 13.670 1.00 74.75 249 ALA A O 1
ATOM 1952 N N . ASN A 1 250 ? -4.781 18.375 15.618 1.00 71.44 250 ASN A N 1
ATOM 1953 C CA . ASN A 1 250 ? -4.023 19.622 15.549 1.00 71.44 250 ASN A CA 1
ATOM 1954 C C . ASN A 1 250 ? -2.515 19.346 15.598 1.00 71.44 250 ASN A C 1
ATOM 1956 O O . ASN A 1 250 ? -2.027 18.699 16.523 1.00 71.44 250 ASN A O 1
ATOM 1960 N N . GLY A 1 251 ? -1.773 19.919 14.647 1.00 67.56 251 GLY A N 1
ATOM 1961 C CA . GLY A 1 251 ? -0.313 19.804 14.574 1.00 67.56 251 GLY A CA 1
ATOM 1962 C C . GLY A 1 251 ? 0.199 18.582 13.806 1.00 67.56 251 GLY A C 1
ATOM 1963 O O . GLY A 1 251 ? 1.412 18.440 13.680 1.00 67.56 251 GLY A O 1
ATOM 1964 N N . ILE A 1 252 ? -0.690 17.740 13.268 1.00 68.62 252 ILE A N 1
ATOM 1965 C CA . ILE A 1 252 ? -0.330 16.665 12.335 1.00 68.62 252 ILE A CA 1
ATOM 1966 C C . ILE A 1 252 ? -0.500 17.180 10.894 1.00 68.62 252 ILE A C 1
ATOM 1968 O O . ILE A 1 252 ? -1.505 17.838 10.608 1.00 68.62 252 ILE A O 1
ATOM 1972 N N . PRO A 1 253 ? 0.460 16.930 9.980 1.00 67.31 253 PRO A N 1
ATOM 1973 C CA . PRO A 1 253 ? 0.287 17.235 8.563 1.00 67.31 253 PRO A CA 1
ATOM 1974 C C . PRO A 1 253 ? -0.929 16.496 7.989 1.00 67.31 253 PRO A C 1
ATOM 1976 O O . PRO A 1 253 ? -0.970 15.273 8.004 1.00 67.31 253 PRO A O 1
ATOM 1979 N N . ASN A 1 254 ? -1.888 17.234 7.436 1.00 81.94 254 ASN A N 1
ATOM 1980 C CA . ASN A 1 254 ? -3.129 16.726 6.832 1.00 81.94 254 ASN A CA 1
ATOM 1981 C C . ASN A 1 254 ? -2.953 16.246 5.377 1.00 81.94 254 ASN A C 1
ATOM 1983 O O . ASN A 1 254 ? -3.882 16.329 4.571 1.00 81.94 254 ASN A O 1
ATOM 1987 N N . GLN A 1 255 ? -1.741 15.837 5.004 1.00 87.56 255 GLN A N 1
ATOM 1988 C CA . GLN A 1 255 ? -1.410 15.439 3.638 1.00 87.56 255 GLN A CA 1
ATOM 1989 C C . GLN A 1 255 ? -1.485 13.923 3.485 1.00 87.56 255 GLN A C 1
ATOM 1991 O O . GLN A 1 255 ? -1.010 13.188 4.352 1.00 87.56 255 GLN A O 1
ATOM 1996 N N . ILE A 1 256 ? -2.006 13.459 2.353 1.00 91.38 256 ILE A N 1
ATOM 1997 C CA . ILE A 1 256 ? -1.963 12.041 2.003 1.00 91.38 256 ILE A CA 1
ATOM 1998 C C . ILE A 1 256 ? -0.625 11.750 1.319 1.00 91.38 256 ILE A C 1
ATOM 2000 O O . ILE A 1 256 ? -0.231 12.441 0.377 1.00 91.38 256 ILE A O 1
ATOM 2004 N N . SER A 1 257 ? 0.065 10.700 1.771 1.00 92.69 257 SER A N 1
ATOM 2005 C CA . SER A 1 257 ? 1.194 10.136 1.027 1.00 92.69 257 SER A CA 1
ATOM 2006 C C . SER A 1 257 ? 0.680 9.434 -0.230 1.00 92.69 257 SER A C 1
ATOM 2008 O O . SER A 1 257 ? -0.064 8.453 -0.132 1.00 92.69 257 SER A O 1
ATOM 2010 N N . ILE A 1 258 ? 1.058 9.963 -1.394 1.00 96.31 258 ILE A N 1
ATOM 2011 C CA . ILE A 1 258 ? 0.664 9.449 -2.706 1.00 96.31 258 ILE A CA 1
ATOM 2012 C C . ILE A 1 258 ? 1.750 8.512 -3.233 1.00 96.31 258 ILE A C 1
ATOM 2014 O O . ILE A 1 258 ? 2.904 8.932 -3.377 1.00 96.31 258 ILE A O 1
ATOM 2018 N N . LEU A 1 259 ? 1.374 7.282 -3.583 1.00 97.75 259 LEU A N 1
ATOM 2019 C CA . LEU A 1 259 ? 2.200 6.416 -4.424 1.00 97.75 259 LEU A CA 1
ATOM 2020 C C . LEU A 1 259 ? 1.960 6.818 -5.883 1.00 97.75 259 LEU A C 1
ATOM 2022 O O . LEU A 1 259 ? 0.826 6.802 -6.355 1.00 97.75 259 LEU A O 1
ATOM 2026 N N . ASN A 1 260 ? 3.010 7.223 -6.589 1.00 98.19 260 ASN A N 1
ATOM 2027 C CA . ASN A 1 260 ? 2.942 7.604 -7.998 1.00 98.19 260 ASN A CA 1
ATOM 2028 C C . ASN A 1 260 ? 3.584 6.492 -8.822 1.00 98.19 260 ASN A C 1
ATOM 2030 O O . ASN A 1 260 ? 4.709 6.112 -8.517 1.00 98.19 260 ASN A O 1
ATOM 2034 N N . LEU A 1 261 ? 2.892 6.017 -9.855 1.00 98.19 261 LEU A N 1
ATOM 2035 C CA . LEU A 1 261 ? 3.438 5.166 -10.909 1.00 98.19 261 LEU A CA 1
ATOM 2036 C C . LEU A 1 261 ? 3.502 5.997 -12.191 1.00 98.19 261 LEU A C 1
ATOM 2038 O O . LEU A 1 261 ? 2.477 6.258 -12.820 1.00 98.19 261 LEU A O 1
ATOM 2042 N N . ALA A 1 262 ? 4.696 6.472 -12.538 1.00 97.88 262 ALA A N 1
ATOM 2043 C CA . ALA A 1 262 ? 4.948 7.236 -13.754 1.00 97.88 262 ALA A CA 1
ATOM 2044 C C . ALA A 1 262 ? 5.515 6.307 -14.830 1.00 97.88 262 ALA A C 1
ATOM 2046 O O . ALA A 1 262 ? 6.648 5.839 -14.714 1.00 97.88 262 ALA A O 1
ATOM 2047 N N . TYR A 1 263 ? 4.715 6.030 -15.854 1.00 98.12 263 TYR A N 1
ATOM 2048 C CA . TYR A 1 263 ? 5.041 5.118 -16.942 1.00 98.12 263 TYR A CA 1
ATOM 2049 C C . TYR A 1 263 ? 5.369 5.898 -18.214 1.00 98.12 263 TYR A C 1
ATOM 2051 O O . TYR A 1 263 ? 4.607 6.778 -18.610 1.00 98.12 263 TYR A O 1
ATOM 2059 N N . TYR A 1 264 ? 6.497 5.573 -18.842 1.00 97.69 264 TYR A N 1
ATOM 2060 C CA . TYR A 1 264 ? 6.999 6.195 -20.066 1.00 97.69 264 TYR A CA 1
ATOM 2061 C C . TYR A 1 264 ? 7.183 5.091 -21.124 1.00 97.69 264 TYR A C 1
ATOM 2063 O O . TYR A 1 264 ? 8.262 4.501 -21.219 1.00 97.69 264 TYR A O 1
ATOM 2071 N N . PRO A 1 265 ? 6.130 4.758 -21.899 1.00 96.88 265 PRO A N 1
ATOM 2072 C CA . PRO A 1 265 ? 6.112 3.574 -22.767 1.00 96.88 265 PRO A CA 1
ATOM 2073 C C . PRO A 1 265 ? 7.097 3.650 -23.944 1.00 96.88 265 PRO A C 1
ATOM 2075 O O . PRO A 1 265 ? 7.478 2.630 -24.515 1.00 96.88 265 PRO A O 1
ATOM 2078 N N . ASN A 1 266 ? 7.521 4.858 -24.310 1.00 96.25 266 ASN A N 1
ATOM 2079 C CA . ASN A 1 266 ? 8.466 5.135 -25.386 1.00 96.25 266 ASN A CA 1
ATOM 2080 C C . ASN A 1 266 ? 9.933 5.196 -24.919 1.00 96.25 266 ASN A C 1
ATOM 2082 O O . ASN A 1 266 ? 10.821 5.410 -25.743 1.00 96.25 266 ASN A O 1
ATOM 2086 N N . GLU A 1 267 ? 10.208 5.010 -23.629 1.00 96.81 267 GLU A N 1
ATOM 2087 C CA . GLU A 1 267 ? 11.557 5.069 -23.065 1.00 96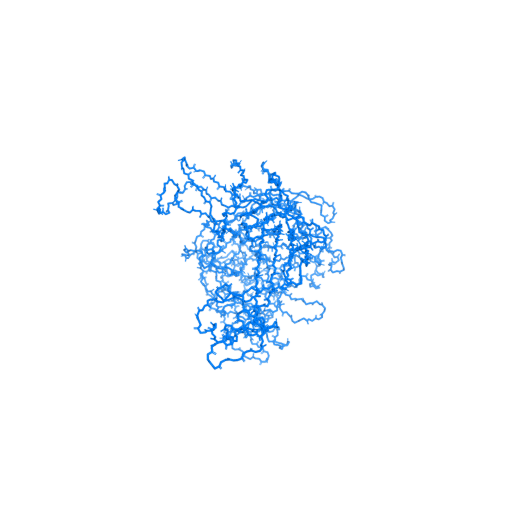.81 267 GLU A CA 1
ATOM 2088 C C . GLU A 1 267 ? 12.013 3.703 -22.551 1.00 96.81 267 GLU A C 1
ATOM 2090 O O . GLU A 1 267 ? 11.217 2.918 -22.032 1.00 96.81 267 GLU A O 1
ATOM 2095 N N . ARG A 1 268 ? 13.316 3.418 -22.669 1.00 96.25 268 ARG A N 1
ATOM 2096 C CA . ARG A 1 268 ? 13.912 2.163 -22.192 1.00 96.25 268 ARG A CA 1
ATOM 2097 C C . ARG A 1 268 ? 13.807 2.063 -20.671 1.00 96.25 268 ARG A C 1
ATOM 2099 O O . ARG A 1 268 ? 14.205 2.973 -19.948 1.00 96.25 268 ARG A O 1
ATOM 2106 N N . GLY A 1 269 ? 13.264 0.948 -20.189 1.00 97.19 269 GLY A N 1
ATOM 2107 C CA . GLY A 1 269 ? 13.337 0.580 -18.780 1.00 97.19 269 GLY A CA 1
ATOM 2108 C C . GLY A 1 269 ? 14.664 -0.103 -18.428 1.00 97.19 269 GLY A C 1
ATOM 2109 O O . GLY A 1 269 ? 15.464 -0.378 -19.326 1.00 97.19 269 GLY A O 1
ATOM 2110 N N . PRO A 1 270 ? 14.877 -0.419 -17.139 1.00 97.31 270 PRO A N 1
ATOM 2111 C CA . PRO A 1 270 ? 16.062 -1.144 -16.689 1.00 97.31 270 PRO A CA 1
ATOM 2112 C C . PRO A 1 270 ? 16.238 -2.489 -17.407 1.00 97.31 270 PRO A C 1
ATOM 2114 O O . PRO A 1 270 ? 15.276 -3.236 -17.623 1.00 97.31 270 PRO A O 1
ATOM 2117 N N . TYR A 1 271 ? 17.475 -2.807 -17.759 1.00 97.25 271 TYR A N 1
ATOM 2118 C CA . TYR A 1 271 ? 17.908 -4.029 -18.433 1.00 97.25 271 TYR A CA 1
ATOM 2119 C C . TYR A 1 271 ? 17.183 -4.291 -19.763 1.00 97.25 271 TYR A C 1
ATOM 2121 O O . TYR A 1 271 ? 16.856 -5.429 -20.107 1.00 97.25 271 TYR A O 1
ATOM 2129 N N . ASN A 1 272 ? 16.888 -3.229 -20.521 1.00 96.69 272 ASN A N 1
ATOM 2130 C CA . ASN A 1 272 ? 16.308 -3.329 -21.860 1.00 96.69 272 ASN A CA 1
ATOM 2131 C C . ASN A 1 272 ? 17.376 -3.113 -22.945 1.00 96.69 272 ASN A C 1
ATOM 2133 O O . ASN A 1 272 ? 17.743 -1.977 -23.239 1.00 96.69 272 ASN A O 1
ATOM 2137 N N . TYR A 1 273 ? 17.814 -4.183 -23.611 1.00 95.81 273 TYR A N 1
ATOM 2138 C CA . TYR A 1 273 ? 18.819 -4.136 -24.689 1.00 95.81 273 TYR A CA 1
ATOM 2139 C C . TYR A 1 273 ? 18.213 -4.238 -26.102 1.00 95.81 273 TYR A C 1
ATOM 2141 O O . TYR A 1 273 ? 18.809 -4.837 -27.007 1.00 95.81 273 TYR A O 1
ATOM 2149 N N . ASP A 1 274 ? 17.006 -3.699 -26.295 1.00 94.69 274 ASP A N 1
ATOM 2150 C CA . ASP A 1 274 ? 16.313 -3.697 -27.583 1.00 94.69 274 ASP A CA 1
ATOM 2151 C C . ASP A 1 274 ? 17.065 -2.876 -28.640 1.00 94.69 274 ASP A C 1
ATOM 2153 O O . ASP A 1 274 ? 17.566 -1.779 -28.391 1.00 94.69 274 ASP A O 1
ATOM 2157 N N . LYS A 1 275 ? 17.158 -3.419 -29.854 1.00 90.81 275 LYS A N 1
ATOM 2158 C CA . LYS A 1 275 ? 17.972 -2.853 -30.941 1.00 90.81 275 LYS A CA 1
ATOM 2159 C C . LYS A 1 275 ? 17.098 -2.064 -31.911 1.00 90.81 275 LYS A C 1
ATOM 2161 O O . LYS A 1 275 ? 15.887 -2.233 -31.960 1.00 90.81 275 LYS A O 1
ATOM 2166 N N . GLN A 1 276 ? 17.714 -1.255 -32.774 1.00 87.50 276 GLN A N 1
ATOM 2167 C CA . GLN A 1 276 ? 16.962 -0.533 -33.811 1.00 87.50 276 GLN A CA 1
ATOM 2168 C C . GLN A 1 276 ? 16.234 -1.482 -34.779 1.00 87.50 276 GLN A C 1
ATOM 2170 O O . GLN A 1 276 ? 15.168 -1.166 -35.299 1.00 87.50 276 GLN A O 1
ATOM 2175 N N . ILE A 1 277 ? 16.824 -2.649 -35.046 1.00 87.31 277 ILE A N 1
ATOM 2176 C CA . ILE A 1 277 ? 16.229 -3.657 -35.923 1.00 87.31 277 ILE A CA 1
ATOM 2177 C C . ILE A 1 277 ? 15.194 -4.456 -35.115 1.00 87.31 277 ILE A C 1
ATOM 2179 O O . ILE A 1 277 ? 15.586 -5.067 -34.119 1.00 87.31 277 ILE A O 1
ATOM 2183 N N . PRO A 1 278 ? 13.922 -4.516 -35.559 1.00 89.25 278 PRO A N 1
ATOM 2184 C CA . PRO A 1 278 ? 12.896 -5.319 -34.902 1.00 89.25 278 PRO A CA 1
ATOM 2185 C C . PRO A 1 278 ? 13.305 -6.791 -34.778 1.00 89.25 278 PRO A C 1
ATOM 2187 O O . PRO A 1 278 ? 13.916 -7.362 -35.688 1.00 89.25 278 PRO A O 1
ATOM 2190 N N . SER A 1 279 ? 12.929 -7.416 -33.667 1.00 89.81 279 SER A N 1
ATOM 2191 C CA . SER A 1 279 ? 13.120 -8.846 -33.417 1.00 89.81 279 SER A CA 1
ATOM 2192 C C . SER A 1 279 ? 11.789 -9.596 -33.516 1.00 89.81 279 SER A C 1
ATOM 2194 O O . SER A 1 279 ? 10.748 -9.025 -33.831 1.00 89.81 279 SER A O 1
ATOM 2196 N N . THR A 1 280 ? 11.795 -10.900 -33.236 1.00 90.94 280 THR A N 1
ATOM 2197 C CA . THR A 1 280 ? 10.554 -11.684 -33.116 1.00 90.94 280 THR A CA 1
ATOM 2198 C C . THR A 1 280 ? 9.698 -11.285 -31.914 1.00 90.94 280 THR A C 1
ATOM 2200 O O . THR A 1 280 ? 8.528 -11.651 -31.879 1.00 90.94 280 THR A O 1
ATOM 2203 N N . PHE A 1 281 ? 10.271 -10.572 -30.940 1.00 92.38 281 PHE A N 1
ATOM 2204 C CA . PHE A 1 281 ? 9.625 -10.230 -29.670 1.00 92.38 281 PHE A CA 1
ATOM 2205 C C . PHE A 1 281 ? 9.339 -8.733 -29.518 1.00 92.38 281 PHE A C 1
ATOM 2207 O O . PHE A 1 281 ? 8.543 -8.357 -28.668 1.00 92.38 281 PHE A O 1
ATOM 2214 N N . SER A 1 282 ? 9.983 -7.883 -30.323 1.00 94.12 282 SER A N 1
ATOM 2215 C CA . SER A 1 282 ? 9.990 -6.431 -30.141 1.00 94.12 282 SER A CA 1
ATOM 2216 C C . SER A 1 282 ? 10.007 -5.679 -31.475 1.00 94.12 282 SER A C 1
ATOM 2218 O O . SER A 1 282 ? 10.661 -6.099 -32.434 1.00 94.12 282 SER A O 1
ATOM 2220 N N . SER A 1 283 ? 9.351 -4.515 -31.500 1.00 94.06 283 SER A N 1
ATOM 2221 C CA . SER A 1 283 ? 9.320 -3.574 -32.631 1.00 94.06 283 SER A CA 1
ATOM 2222 C C . SER A 1 283 ? 10.602 -2.739 -32.796 1.00 94.06 283 SER A C 1
ATOM 2224 O O . SER A 1 283 ? 10.690 -1.923 -33.717 1.00 94.06 283 SER A O 1
ATOM 2226 N N . GLY A 1 284 ? 11.599 -2.932 -31.931 1.00 93.75 284 GLY A N 1
ATOM 2227 C CA . GLY A 1 284 ? 12.874 -2.221 -31.966 1.00 93.75 284 GLY A CA 1
ATOM 2228 C C . GLY A 1 284 ? 12.782 -0.757 -31.527 1.00 93.75 284 GLY A C 1
ATOM 2229 O O . GLY A 1 284 ? 11.754 -0.292 -31.024 1.00 93.75 284 GLY A O 1
ATOM 2230 N N . THR A 1 285 ? 13.851 -0.004 -31.775 1.00 94.31 285 THR A N 1
ATOM 2231 C CA . THR A 1 285 ? 13.950 1.429 -31.451 1.00 94.31 285 THR A CA 1
ATOM 2232 C C . THR A 1 285 ? 13.887 2.334 -32.685 1.00 94.31 285 THR A C 1
ATOM 2234 O O . THR A 1 285 ? 14.225 1.943 -33.807 1.00 94.31 285 THR A O 1
ATOM 2237 N N . ALA A 1 286 ? 13.414 3.564 -32.504 1.00 94.00 286 ALA A N 1
ATOM 2238 C CA . ALA A 1 286 ? 13.485 4.626 -33.498 1.00 94.00 286 ALA A CA 1
ATOM 2239 C C . ALA A 1 286 ? 14.914 5.190 -33.585 1.00 94.00 286 ALA A C 1
ATOM 2241 O O . ALA A 1 286 ? 15.767 4.930 -32.740 1.00 94.00 286 ALA A O 1
ATOM 2242 N N . SER A 1 287 ? 15.205 5.998 -34.611 1.00 92.75 287 SER A N 1
ATOM 2243 C CA . SER A 1 287 ? 16.548 6.574 -34.803 1.00 92.75 287 SER A CA 1
ATOM 2244 C C . SER A 1 287 ? 17.005 7.497 -33.668 1.00 92.75 287 SER A C 1
ATOM 2246 O O . SER A 1 287 ? 18.199 7.744 -33.528 1.00 92.75 287 SER A O 1
ATOM 2248 N N . ASP A 1 288 ? 16.077 8.044 -32.889 1.00 93.19 288 ASP A N 1
ATOM 2249 C CA . ASP A 1 288 ? 16.359 8.878 -31.720 1.00 93.19 288 ASP A CA 1
ATOM 2250 C C . ASP A 1 288 ? 16.529 8.070 -30.422 1.00 93.19 288 ASP A C 1
ATOM 2252 O O . ASP A 1 288 ? 16.797 8.666 -29.389 1.00 93.19 288 ASP A O 1
ATOM 2256 N N . GLY A 1 289 ? 16.442 6.736 -30.479 1.00 91.31 289 GLY A N 1
ATOM 2257 C CA . GLY A 1 289 ? 16.588 5.851 -29.322 1.00 91.31 289 GLY A CA 1
ATOM 2258 C C . GLY A 1 289 ? 15.284 5.543 -28.583 1.00 91.31 289 GLY A C 1
ATOM 2259 O O . GLY A 1 289 ? 15.297 4.682 -27.705 1.00 91.31 289 GLY A O 1
ATOM 2260 N N . THR A 1 290 ? 14.162 6.171 -28.952 1.00 95.25 290 THR A N 1
ATOM 2261 C CA . THR A 1 290 ? 12.851 5.855 -28.363 1.00 95.25 290 THR A CA 1
ATOM 2262 C C . THR A 1 290 ? 12.366 4.463 -28.781 1.00 95.25 290 THR A C 1
ATOM 2264 O O . THR A 1 290 ? 12.724 3.953 -29.845 1.00 95.25 290 THR A O 1
ATOM 2267 N N . LEU A 1 291 ? 11.565 3.808 -27.941 1.00 95.88 291 LEU A N 1
ATOM 2268 C CA . LEU A 1 291 ? 10.988 2.497 -28.233 1.00 95.88 291 LEU A CA 1
ATOM 2269 C C . LEU A 1 291 ? 9.873 2.630 -29.281 1.00 95.88 291 LEU A C 1
ATOM 2271 O O . LEU A 1 291 ? 8.919 3.383 -29.090 1.00 95.88 291 LEU A O 1
ATOM 2275 N N . ASN A 1 292 ? 9.947 1.857 -30.370 1.00 95.88 292 ASN A N 1
ATOM 2276 C CA . ASN A 1 292 ? 8.833 1.760 -31.313 1.00 95.88 292 ASN A CA 1
ATOM 2277 C C . ASN A 1 292 ? 7.674 0.973 -30.690 1.00 95.88 292 ASN A C 1
ATOM 2279 O O . ASN A 1 292 ? 7.885 0.045 -29.903 1.00 95.88 292 ASN A O 1
ATOM 2283 N N . ASN A 1 293 ? 6.463 1.294 -31.146 1.00 95.19 293 ASN A N 1
ATOM 2284 C CA . ASN A 1 293 ? 5.208 0.675 -30.732 1.00 95.19 293 ASN A CA 1
ATOM 2285 C C . ASN A 1 293 ? 4.981 0.693 -29.203 1.00 95.19 293 ASN A C 1
ATOM 2287 O O . ASN A 1 293 ? 4.954 -0.378 -28.585 1.00 95.19 293 ASN A O 1
ATOM 2291 N N . PRO A 1 294 ? 4.856 1.885 -28.587 1.00 95.31 294 PRO A N 1
ATOM 2292 C CA . PRO A 1 294 ? 4.749 2.055 -27.133 1.00 95.31 294 PRO A CA 1
ATOM 2293 C C . PRO A 1 294 ? 3.642 1.206 -26.482 1.00 95.31 294 PRO A C 1
ATOM 2295 O O . PRO A 1 294 ? 3.883 0.605 -25.439 1.00 95.31 294 PRO A O 1
ATOM 2298 N N . GLU A 1 295 ? 2.500 1.025 -27.152 1.00 94.94 295 GLU A N 1
ATOM 2299 C CA . GLU A 1 295 ? 1.385 0.163 -26.714 1.00 94.94 295 GLU A CA 1
ATOM 2300 C C . GLU A 1 295 ? 1.807 -1.298 -26.432 1.00 94.94 295 GLU A C 1
ATOM 2302 O O . GLU A 1 295 ? 1.305 -1.966 -25.520 1.00 94.94 295 GLU A O 1
ATOM 2307 N N . SER A 1 296 ? 2.795 -1.811 -27.179 1.00 94.75 296 SER A N 1
ATOM 2308 C CA . SER A 1 296 ? 3.314 -3.172 -26.995 1.00 94.75 296 SER A CA 1
ATOM 2309 C C . SER A 1 296 ? 4.273 -3.305 -25.816 1.00 94.75 296 SER A C 1
ATOM 2311 O O . SER A 1 296 ? 4.526 -4.423 -25.368 1.00 94.75 296 SER A O 1
ATOM 2313 N N . ARG A 1 297 ? 4.784 -2.185 -25.301 1.00 96.56 297 ARG A N 1
ATOM 2314 C CA . ARG A 1 297 ? 5.720 -2.150 -24.179 1.00 96.56 297 ARG A CA 1
ATOM 2315 C C . ARG A 1 297 ? 4.975 -2.231 -22.856 1.00 96.56 297 ARG A C 1
ATOM 2317 O O . ARG A 1 297 ? 3.786 -1.915 -22.773 1.00 96.56 297 ARG A O 1
ATOM 2324 N N . TRP A 1 298 ? 5.685 -2.653 -21.818 1.00 97.94 298 TRP A N 1
ATOM 2325 C CA . TRP A 1 298 ? 5.143 -2.746 -20.468 1.00 97.94 298 TRP A CA 1
ATOM 2326 C C . TRP A 1 298 ? 6.152 -2.266 -19.426 1.00 97.94 298 TRP A C 1
ATOM 2328 O O . TRP A 1 298 ? 7.360 -2.318 -19.640 1.00 97.94 298 TRP A O 1
ATOM 2338 N N . GLY A 1 299 ? 5.667 -1.841 -18.265 1.00 98.12 299 GLY A N 1
ATOM 2339 C CA . GLY A 1 299 ? 6.505 -1.550 -17.103 1.00 98.12 299 GLY A CA 1
ATOM 2340 C C . GLY A 1 299 ? 5.809 -2.016 -15.837 1.00 98.12 299 GLY A C 1
ATOM 2341 O O . GLY A 1 299 ? 4.602 -1.818 -15.702 1.00 98.12 299 GLY A O 1
ATOM 2342 N N . GLY A 1 300 ? 6.536 -2.646 -14.914 1.00 97.88 300 GLY A N 1
ATOM 2343 C CA . GLY A 1 300 ? 5.925 -3.201 -13.711 1.00 97.88 300 GLY A CA 1
ATOM 2344 C C . GLY A 1 300 ? 6.816 -3.218 -12.482 1.00 97.88 300 GLY A C 1
ATOM 2345 O O . GLY A 1 300 ? 8.043 -3.193 -12.566 1.00 97.88 300 GLY A O 1
ATOM 2346 N N . VAL A 1 301 ? 6.146 -3.291 -11.338 1.00 98.38 301 VAL A N 1
ATOM 2347 C CA . VAL A 1 301 ? 6.717 -3.405 -9.999 1.00 98.38 301 VAL A CA 1
ATOM 2348 C C . VAL A 1 301 ? 6.097 -4.586 -9.268 1.00 98.38 301 VAL A C 1
ATOM 2350 O O . VAL A 1 301 ? 4.944 -4.942 -9.514 1.00 98.38 301 VAL A O 1
ATOM 2353 N N . MET A 1 302 ? 6.840 -5.199 -8.358 1.00 98.00 302 MET A N 1
ATOM 2354 C CA . MET A 1 302 ? 6.342 -6.283 -7.520 1.00 98.00 302 MET A CA 1
ATOM 2355 C C . MET A 1 302 ? 6.747 -6.116 -6.062 1.00 98.00 302 MET A C 1
ATOM 2357 O O . MET A 1 302 ? 7.732 -5.454 -5.743 1.00 98.00 302 MET A O 1
ATOM 2361 N N . SER A 1 303 ? 5.953 -6.691 -5.169 1.00 96.69 303 SER A N 1
ATOM 2362 C CA . SER A 1 303 ? 6.137 -6.612 -3.727 1.00 96.69 303 SER A CA 1
ATOM 2363 C C . SER A 1 303 ? 5.767 -7.935 -3.068 1.00 96.69 303 SER A C 1
ATOM 2365 O O . SER A 1 303 ? 4.914 -8.677 -3.565 1.00 96.69 303 SER A O 1
ATOM 2367 N N . ARG A 1 304 ? 6.399 -8.230 -1.930 1.00 95.50 304 ARG A N 1
ATOM 2368 C CA . ARG A 1 304 ? 6.007 -9.347 -1.065 1.00 95.50 304 ARG A CA 1
ATOM 2369 C C . ARG A 1 304 ? 4.789 -8.977 -0.226 1.00 95.50 304 ARG A C 1
ATOM 2371 O O . ARG A 1 304 ? 4.646 -7.840 0.217 1.00 95.50 304 ARG A O 1
ATOM 2378 N N . LEU A 1 305 ? 3.966 -9.970 0.071 1.00 94.94 305 LEU A N 1
ATOM 2379 C CA . LEU A 1 305 ? 2.835 -9.844 0.979 1.00 94.94 305 LEU A CA 1
ATOM 2380 C C . LEU A 1 305 ? 3.166 -10.510 2.313 1.00 94.94 305 LEU A C 1
ATOM 2382 O O . LEU A 1 305 ? 3.596 -11.660 2.356 1.00 94.94 305 LEU A O 1
ATOM 2386 N N . GLU A 1 306 ? 2.955 -9.789 3.415 1.00 91.81 306 GLU A N 1
ATOM 2387 C CA . GLU A 1 306 ? 3.188 -10.334 4.763 1.00 91.81 306 GLU A CA 1
ATOM 2388 C C . GLU A 1 306 ? 2.104 -11.350 5.154 1.00 91.81 306 GLU A C 1
ATOM 2390 O O . GLU A 1 306 ? 2.374 -12.344 5.825 1.00 91.81 306 GLU A O 1
ATOM 2395 N N . THR A 1 307 ? 0.863 -11.104 4.726 1.00 91.44 307 THR A N 1
ATOM 2396 C CA . THR A 1 307 ? -0.267 -12.022 4.918 1.00 91.44 307 THR A CA 1
ATOM 2397 C C . THR A 1 307 ? -0.445 -12.829 3.643 1.00 91.44 307 THR A C 1
ATOM 2399 O O . THR A 1 307 ? -0.765 -12.249 2.612 1.00 91.44 307 THR A O 1
ATOM 2402 N N . THR A 1 308 ? -0.218 -14.143 3.707 1.00 92.94 308 THR A N 1
ATOM 2403 C CA . THR A 1 308 ? -0.219 -15.011 2.515 1.00 92.94 308 THR A CA 1
ATOM 2404 C C . THR A 1 308 ? -1.450 -15.903 2.393 1.00 92.94 308 THR A C 1
ATOM 2406 O O . THR A 1 308 ? -1.845 -16.230 1.275 1.00 92.94 308 THR A O 1
ATOM 2409 N N . ASP A 1 309 ? -2.084 -16.260 3.512 1.00 95.12 309 ASP A N 1
ATOM 2410 C CA . ASP A 1 309 ? -3.358 -16.981 3.521 1.00 95.12 309 ASP A CA 1
ATOM 2411 C C . ASP A 1 309 ? -4.515 -15.976 3.547 1.00 95.12 309 ASP A C 1
ATOM 2413 O O . ASP A 1 309 ? -4.911 -15.460 4.595 1.00 95.12 309 ASP A O 1
ATOM 2417 N N . PHE A 1 310 ? -5.022 -15.648 2.360 1.00 94.75 310 PHE A N 1
ATOM 2418 C CA . PHE A 1 310 ? -6.112 -14.690 2.196 1.00 94.75 310 PHE A CA 1
ATOM 2419 C C . PHE A 1 310 ? -7.460 -15.278 2.636 1.00 94.75 310 PHE A C 1
ATOM 2421 O O . PHE A 1 310 ? -8.352 -14.513 2.997 1.00 94.75 310 PHE A O 1
ATOM 2428 N N . GLU A 1 311 ? -7.622 -16.606 2.647 1.00 90.44 311 GLU A N 1
ATOM 2429 C CA . GLU A 1 311 ? -8.854 -17.262 3.104 1.00 90.44 311 GLU A CA 1
ATOM 2430 C C . GLU A 1 311 ? -8.974 -17.208 4.630 1.00 90.44 311 GLU A C 1
ATOM 2432 O O . GLU A 1 311 ? -10.036 -16.883 5.177 1.00 90.44 311 GLU A O 1
ATOM 2437 N N . GLU A 1 312 ? -7.876 -17.492 5.337 1.00 91.06 312 GLU A N 1
ATOM 2438 C CA . GLU A 1 312 ? -7.820 -17.358 6.791 1.00 91.06 312 GLU A CA 1
ATOM 2439 C C . GLU A 1 312 ? -7.996 -15.891 7.195 1.00 91.06 312 GLU A C 1
ATOM 2441 O O . GLU A 1 312 ? -8.850 -15.583 8.034 1.00 91.06 312 GLU A O 1
ATOM 2446 N N . ALA A 1 313 ? -7.256 -14.990 6.540 1.00 90.06 313 ALA A N 1
ATOM 2447 C CA . ALA A 1 313 ? -7.286 -13.556 6.811 1.00 90.06 313 ALA A CA 1
ATOM 2448 C C . ALA A 1 313 ? -8.545 -12.835 6.297 1.00 90.06 313 ALA A C 1
ATOM 2450 O O . ALA A 1 313 ? -8.715 -11.656 6.600 1.00 90.06 313 ALA A O 1
ATOM 2451 N N . ASN A 1 314 ? -9.409 -13.525 5.543 1.00 90.38 314 ASN A N 1
ATOM 2452 C CA . ASN A 1 314 ? -10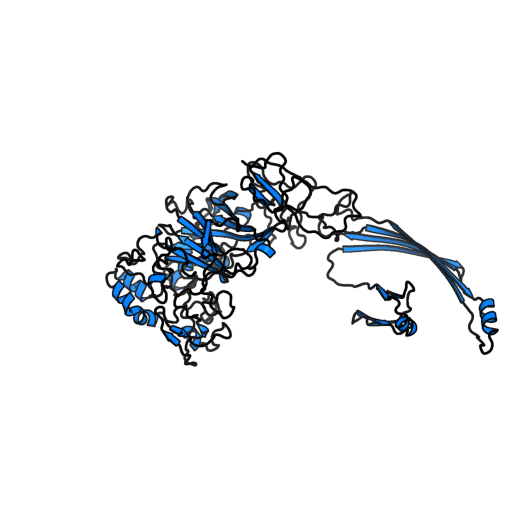.605 -12.985 4.893 1.00 90.38 314 ASN A CA 1
ATOM 2453 C C . ASN A 1 314 ? -10.330 -11.701 4.086 1.00 90.38 314 ASN A C 1
ATOM 2455 O O . ASN A 1 314 ? -11.007 -10.684 4.255 1.00 90.38 314 ASN A O 1
ATOM 2459 N N . ILE A 1 315 ? -9.298 -11.735 3.237 1.00 93.06 315 ILE A N 1
ATOM 2460 C CA . ILE A 1 315 ? -9.000 -10.645 2.302 1.00 93.06 315 ILE A CA 1
ATOM 2461 C C . ILE A 1 315 ? -9.959 -10.758 1.120 1.00 93.06 315 ILE A C 1
ATOM 2463 O O . ILE A 1 315 ? -9.933 -11.735 0.373 1.00 93.06 315 ILE A O 1
ATOM 2467 N N . GLU A 1 316 ? -10.796 -9.742 0.944 1.00 89.69 316 GLU A N 1
ATOM 2468 C CA . GLU A 1 316 ? -11.878 -9.765 -0.042 1.00 89.69 316 GLU A CA 1
ATOM 2469 C C . GLU A 1 316 ? -11.563 -8.900 -1.265 1.00 89.69 316 GLU A C 1
ATOM 2471 O O . GLU A 1 316 ? -11.912 -9.269 -2.390 1.00 89.69 316 GLU A O 1
ATOM 2476 N N . PHE A 1 317 ? -10.876 -7.768 -1.067 1.00 92.81 317 PHE A N 1
ATOM 2477 C CA . PHE A 1 317 ? -10.655 -6.782 -2.125 1.00 92.81 317 PHE A CA 1
ATOM 2478 C C . PHE A 1 317 ? -9.243 -6.215 -2.131 1.00 92.81 317 PHE A C 1
ATOM 2480 O O . PHE A 1 317 ? -8.618 -6.046 -1.086 1.00 92.81 317 PHE A O 1
ATOM 2487 N N . ILE A 1 318 ? -8.803 -5.819 -3.321 1.00 96.69 318 ILE A N 1
ATOM 2488 C CA . ILE A 1 318 ? -7.778 -4.792 -3.500 1.00 96.69 318 ILE A CA 1
ATOM 2489 C C . ILE A 1 318 ? -8.524 -3.474 -3.714 1.00 96.69 318 ILE A C 1
ATOM 2491 O O . ILE A 1 318 ? -9.267 -3.345 -4.690 1.00 96.69 318 ILE A O 1
ATOM 2495 N N . GLN A 1 319 ? -8.369 -2.516 -2.805 1.00 95.69 319 GLN A N 1
ATOM 2496 C CA . GLN A 1 319 ? -9.039 -1.219 -2.875 1.00 95.69 319 GLN A CA 1
ATOM 2497 C C . GLN A 1 319 ? -8.026 -0.096 -3.040 1.00 95.69 319 GLN A C 1
ATOM 2499 O O . GLN A 1 319 ? -7.005 -0.066 -2.360 1.00 95.69 319 GLN A O 1
ATOM 2504 N N . PHE A 1 320 ? -8.318 0.860 -3.914 1.00 97.25 320 PHE A N 1
ATOM 2505 C CA . PHE A 1 320 ? -7.491 2.050 -4.048 1.00 97.25 320 PHE A CA 1
ATOM 2506 C C . PHE A 1 320 ? -8.274 3.261 -4.537 1.00 97.25 320 PHE A C 1
ATOM 2508 O O . PHE A 1 320 ? -9.158 3.156 -5.388 1.00 97.25 320 PHE A O 1
ATOM 2515 N N . TRP A 1 321 ? -7.896 4.432 -4.030 1.00 97.12 321 TRP A N 1
ATOM 2516 C CA . TRP A 1 321 ? -8.292 5.719 -4.591 1.00 97.12 321 TRP A CA 1
ATOM 2517 C C . TRP A 1 321 ? -7.233 6.203 -5.574 1.00 97.12 321 TRP A C 1
ATOM 2519 O O . TRP A 1 321 ? -6.088 6.443 -5.186 1.00 97.12 321 TRP A O 1
ATOM 2529 N N . MET A 1 322 ? -7.617 6.385 -6.835 1.00 97.50 322 MET A N 1
ATOM 2530 C CA . MET A 1 322 ? -6.729 6.852 -7.897 1.00 97.50 322 MET A CA 1
ATOM 2531 C C . MET A 1 322 ? -7.224 8.177 -8.473 1.00 97.50 322 MET A C 1
ATOM 2533 O O . MET A 1 322 ? -8.408 8.337 -8.776 1.00 97.50 322 MET A O 1
ATOM 2537 N N . MET A 1 323 ? -6.310 9.132 -8.628 1.00 96.69 323 MET A N 1
ATOM 2538 C CA . MET A 1 323 ? -6.596 10.388 -9.318 1.00 96.69 323 MET A CA 1
ATOM 2539 C C . MET A 1 323 ? -6.847 10.110 -10.800 1.00 96.69 323 MET A C 1
ATOM 2541 O O . MET A 1 323 ? -6.116 9.323 -11.395 1.00 96.69 323 MET A O 1
ATOM 2545 N N . ASP A 1 324 ? -7.825 10.789 -11.402 1.00 95.31 324 ASP A N 1
ATOM 2546 C CA . ASP A 1 324 ? -8.030 10.755 -12.850 1.00 95.31 324 ASP A CA 1
ATOM 2547 C C . ASP A 1 324 ? -6.755 11.220 -13.579 1.00 95.31 324 ASP A C 1
ATOM 2549 O O . ASP A 1 324 ? -6.386 12.392 -13.438 1.00 95.31 324 ASP A O 1
ATOM 2553 N N . PRO A 1 325 ? -6.067 10.347 -14.341 1.00 93.50 325 PRO A N 1
ATOM 2554 C CA . PRO A 1 325 ? -4.875 10.751 -15.076 1.00 93.50 325 PRO A CA 1
ATOM 2555 C C . PRO A 1 325 ? -5.208 11.643 -16.287 1.00 93.50 325 PRO A C 1
ATOM 2557 O O . PRO A 1 325 ? -4.320 12.320 -16.802 1.00 93.50 325 PRO A O 1
ATOM 2560 N N . PHE A 1 326 ? -6.475 11.696 -16.721 1.00 91.88 326 PHE A N 1
ATOM 2561 C CA . PHE A 1 326 ? -6.946 12.457 -17.883 1.00 91.88 326 PHE A CA 1
ATOM 2562 C C . PHE A 1 326 ? -7.592 13.782 -17.459 1.00 91.88 326 PHE A C 1
ATOM 2564 O O . PHE A 1 326 ? -8.777 14.040 -17.677 1.00 91.88 326 PHE A O 1
ATOM 2571 N N . HIS A 1 327 ? -6.806 14.638 -16.810 1.00 88.31 327 HIS A N 1
ATOM 2572 C CA . HIS A 1 327 ? -7.255 15.921 -16.264 1.00 88.31 327 HIS A CA 1
ATOM 2573 C C . HIS A 1 327 ? -6.790 17.122 -17.104 1.00 88.31 327 HIS A C 1
ATOM 2575 O O . HIS A 1 327 ? -5.969 16.995 -18.000 1.00 88.31 327 HIS A O 1
ATOM 2581 N N . GLN A 1 328 ? -7.225 18.340 -16.766 1.00 83.06 328 GLN A N 1
ATOM 2582 C CA . GLN A 1 328 ? -6.908 19.567 -17.523 1.00 83.06 328 GLN A CA 1
ATOM 2583 C C . GLN A 1 328 ? -5.408 19.857 -17.755 1.00 83.06 328 GLN A C 1
ATOM 2585 O O . GLN A 1 328 ? -5.068 20.487 -18.753 1.00 83.06 328 GLN A O 1
ATOM 2590 N N . ASP A 1 329 ? -4.520 19.411 -16.856 1.00 82.62 329 ASP A N 1
ATOM 2591 C CA . ASP A 1 329 ? -3.066 19.562 -17.029 1.00 82.62 329 ASP A CA 1
ATOM 2592 C C . ASP A 1 329 ? -2.481 18.517 -18.014 1.00 82.62 329 ASP A C 1
ATOM 2594 O O . ASP A 1 329 ? -1.306 18.593 -18.344 1.00 82.62 329 ASP A O 1
ATOM 2598 N N . GLU A 1 330 ? -3.303 17.579 -18.505 1.00 76.38 330 GLU A N 1
ATOM 2599 C CA . GLU A 1 330 ? -2.996 16.517 -19.473 1.00 76.38 330 GLU A CA 1
ATOM 2600 C C . GLU A 1 330 ? -4.139 16.361 -20.489 1.00 76.38 330 GLU A C 1
ATOM 2602 O O . GLU A 1 330 ? -4.970 15.456 -20.394 1.00 76.38 330 GLU A O 1
ATOM 2607 N N . PRO A 1 331 ? -4.219 17.247 -21.494 1.00 60.69 331 PRO A N 1
ATOM 2608 C CA . PRO A 1 331 ? -5.352 17.292 -22.414 1.00 60.69 331 PRO A CA 1
ATOM 2609 C C . PRO A 1 331 ? -5.404 16.113 -23.398 1.00 60.69 331 PRO A C 1
ATOM 2611 O O . PRO A 1 331 ? -6.318 16.068 -24.226 1.00 60.69 331 PRO A O 1
ATOM 2614 N N . ASN A 1 332 ? -4.442 15.182 -23.360 1.00 67.81 332 ASN A N 1
ATOM 2615 C CA . ASN A 1 332 ? -4.420 14.047 -24.272 1.00 67.81 332 ASN A CA 1
ATOM 2616 C C . ASN A 1 332 ? -5.468 12.995 -23.881 1.00 67.81 332 ASN A C 1
ATOM 2618 O O . ASN A 1 332 ? -5.193 12.006 -23.209 1.00 67.81 332 ASN A O 1
ATOM 2622 N N . SER A 1 333 ? -6.696 13.232 -24.334 1.00 62.97 333 SER A N 1
ATOM 2623 C CA . SER A 1 333 ? -7.854 12.365 -24.108 1.00 62.97 333 SER A CA 1
ATOM 2624 C C . SER A 1 333 ? -7.865 11.066 -24.932 1.00 62.97 333 SER A C 1
ATOM 2626 O O . SER A 1 333 ? -8.909 10.431 -25.004 1.00 62.97 333 SER A O 1
ATOM 2628 N N . PHE A 1 334 ? -6.760 10.681 -25.579 1.00 75.44 334 PHE A N 1
ATOM 2629 C CA . PHE A 1 334 ? -6.678 9.457 -26.392 1.00 75.44 334 PHE A CA 1
ATOM 2630 C C . PHE A 1 334 ? -5.617 8.459 -25.910 1.00 75.44 334 PHE A C 1
ATOM 2632 O O . PHE A 1 334 ? -5.432 7.446 -26.562 1.00 75.44 334 PHE A O 1
ATOM 2639 N N . ASN A 1 335 ? -4.940 8.726 -24.788 1.00 85.25 335 ASN A N 1
ATOM 2640 C CA . ASN A 1 335 ? -3.930 7.824 -24.227 1.00 85.25 335 ASN A CA 1
ATOM 2641 C C . ASN A 1 335 ? -4.567 6.778 -23.295 1.00 85.25 335 ASN A C 1
ATOM 2643 O O . ASN A 1 335 ? -4.333 6.801 -22.085 1.00 85.25 335 ASN A O 1
ATOM 2647 N N . ASP A 1 336 ? -5.453 5.932 -23.821 1.00 90.75 336 ASP A N 1
ATOM 2648 C CA . ASP A 1 336 ? -5.978 4.806 -23.054 1.00 90.75 336 ASP A CA 1
ATOM 2649 C C . ASP A 1 336 ? -4.907 3.729 -22.839 1.00 90.75 336 ASP A C 1
ATOM 2651 O O . ASP A 1 336 ? -3.879 3.683 -23.505 1.00 90.75 336 ASP A O 1
ATOM 2655 N N . GLY A 1 337 ? -5.108 2.903 -21.821 1.00 95.06 337 GLY A N 1
ATOM 2656 C CA . GLY A 1 337 ? -4.197 1.817 -21.504 1.00 95.06 337 GLY A CA 1
ATOM 2657 C C . GLY A 1 337 ? -4.751 0.945 -20.395 1.00 95.06 337 GLY A C 1
ATOM 2658 O O . GLY A 1 337 ? -5.922 1.038 -20.021 1.00 95.06 337 GLY A O 1
ATOM 2659 N N . GLU A 1 338 ? -3.914 0.071 -19.855 1.00 97.06 338 GLU A N 1
ATOM 2660 C CA . GLU A 1 338 ? -4.348 -0.962 -18.923 1.00 97.06 338 GLU A CA 1
ATOM 2661 C C . GLU A 1 338 ? -3.392 -1.048 -17.730 1.00 97.06 338 GLU A C 1
ATOM 2663 O O . GLU A 1 338 ? -2.168 -1.079 -17.880 1.00 97.06 338 GLU A O 1
ATOM 2668 N N . LEU A 1 339 ? -3.970 -1.103 -16.529 1.00 98.25 339 LEU A N 1
ATOM 2669 C CA . LEU A 1 339 ? -3.288 -1.457 -15.292 1.00 98.25 339 LEU A CA 1
ATOM 2670 C C . LEU A 1 339 ? -3.636 -2.905 -14.951 1.00 98.25 339 LEU A C 1
ATOM 2672 O O . LEU A 1 339 ? -4.800 -3.272 -14.802 1.00 98.25 339 LEU A O 1
ATOM 2676 N N . TYR A 1 340 ? -2.615 -3.723 -14.774 1.00 98.31 340 TYR A N 1
ATOM 2677 C CA . TYR A 1 340 ? -2.752 -5.105 -14.364 1.00 98.31 340 TYR A CA 1
ATOM 2678 C C . TYR A 1 340 ? -2.271 -5.287 -12.937 1.00 98.31 340 TYR A C 1
ATOM 2680 O O . TYR A 1 340 ? -1.250 -4.728 -12.538 1.00 98.31 340 TYR A O 1
ATOM 2688 N N . ILE A 1 341 ? -2.984 -6.126 -12.193 1.00 98.50 341 ILE A N 1
ATOM 2689 C CA . ILE A 1 341 ? -2.572 -6.597 -10.875 1.00 98.50 341 ILE A CA 1
ATOM 2690 C C . ILE A 1 341 ? -2.495 -8.121 -10.923 1.00 98.50 341 ILE A C 1
ATOM 2692 O O . ILE A 1 341 ? -3.429 -8.794 -11.357 1.00 98.50 341 ILE A O 1
ATOM 2696 N N . ASN A 1 342 ? -1.376 -8.684 -10.492 1.00 98.31 342 ASN A N 1
ATOM 2697 C CA . ASN A 1 342 ? -1.191 -10.113 -10.305 1.00 98.31 342 ASN A CA 1
ATOM 2698 C C . ASN A 1 342 ? -1.077 -10.424 -8.814 1.00 98.31 342 ASN A C 1
ATOM 2700 O O . ASN A 1 342 ? -0.334 -9.745 -8.113 1.00 98.31 342 ASN A O 1
ATOM 2704 N N . LEU A 1 343 ? -1.772 -11.465 -8.354 1.00 97.69 343 LEU A N 1
ATOM 2705 C CA . LEU A 1 343 ? -1.696 -11.987 -6.989 1.00 97.69 343 LEU A CA 1
ATOM 2706 C C . LEU A 1 343 ? -1.373 -13.480 -7.017 1.00 97.69 343 LEU A C 1
ATOM 2708 O O . LEU A 1 343 ? -2.132 -14.263 -7.587 1.00 97.69 343 LEU A O 1
ATOM 2712 N N . GLY A 1 344 ? -0.277 -13.893 -6.386 1.00 96.31 344 GLY A N 1
ATOM 2713 C CA . GLY A 1 344 ? 0.053 -15.312 -6.246 1.00 96.31 344 GLY A CA 1
ATOM 2714 C C . GLY A 1 344 ? 1.534 -15.555 -6.004 1.00 96.31 344 GLY A C 1
ATOM 2715 O O . GLY A 1 344 ? 2.182 -14.825 -5.256 1.00 96.31 344 GLY A O 1
ATOM 2716 N N . ASN A 1 345 ? 2.061 -16.593 -6.647 1.00 95.31 345 ASN A N 1
ATOM 2717 C CA . ASN A 1 345 ? 3.497 -16.793 -6.789 1.00 95.31 345 ASN A CA 1
ATOM 2718 C C . ASN A 1 345 ? 3.947 -16.079 -8.061 1.00 95.31 345 ASN A C 1
ATOM 2720 O O . ASN A 1 345 ? 3.456 -16.375 -9.151 1.00 95.31 345 ASN A O 1
ATOM 2724 N N . ILE A 1 346 ? 4.851 -15.125 -7.896 1.00 96.56 346 ILE A N 1
ATOM 2725 C CA . ILE A 1 346 ? 5.468 -14.351 -8.968 1.00 96.56 346 ILE A CA 1
ATOM 2726 C C . ILE A 1 346 ? 6.963 -14.639 -8.895 1.00 96.56 346 ILE A C 1
ATOM 2728 O O . ILE A 1 346 ? 7.493 -14.875 -7.805 1.00 96.56 346 ILE A O 1
ATOM 2732 N N . SER A 1 347 ? 7.626 -14.682 -10.046 1.00 96.38 347 SER A N 1
ATOM 2733 C CA . SER A 1 347 ? 9.048 -14.972 -10.089 1.00 96.38 347 SER A CA 1
ATOM 2734 C C . SER A 1 347 ? 9.855 -13.782 -9.575 1.00 96.38 347 SER A C 1
ATOM 2736 O O . SER A 1 347 ? 9.611 -12.645 -9.969 1.00 96.38 347 SER A O 1
ATOM 2738 N N . GLU A 1 348 ? 10.841 -14.060 -8.731 1.00 95.75 348 GLU A N 1
ATOM 2739 C CA . GLU A 1 348 ? 11.841 -13.102 -8.255 1.00 95.75 348 GLU A CA 1
ATOM 2740 C C . GLU A 1 348 ? 13.047 -12.989 -9.198 1.00 95.75 348 GLU A C 1
ATOM 2742 O O . GLU A 1 348 ? 13.879 -12.119 -8.994 1.00 95.75 348 GLU A O 1
ATOM 2747 N N . ASP A 1 349 ? 13.113 -13.833 -10.233 1.00 96.06 349 ASP A N 1
ATOM 2748 C CA . ASP A 1 349 ? 14.150 -13.846 -11.271 1.00 96.06 349 ASP A CA 1
ATOM 2749 C C . ASP A 1 349 ? 13.839 -12.756 -12.317 1.00 96.06 349 ASP A C 1
ATOM 2751 O O . ASP A 1 349 ? 13.092 -12.953 -13.289 1.00 96.06 349 ASP A O 1
ATOM 2755 N N . VAL A 1 350 ? 14.325 -11.547 -12.039 1.00 96.44 350 VAL A N 1
ATOM 2756 C CA . VAL A 1 350 ? 14.108 -10.337 -12.839 1.00 96.44 350 VAL A CA 1
ATOM 2757 C C . VAL A 1 350 ? 14.995 -10.360 -14.082 1.00 96.44 350 VAL A C 1
ATOM 2759 O O . VAL A 1 350 ? 14.523 -10.016 -15.173 1.00 96.44 350 VAL A O 1
ATOM 2762 N N . LEU A 1 351 ? 16.246 -10.792 -13.933 1.00 96.44 351 LEU A N 1
ATOM 2763 C CA . LEU A 1 351 ? 17.235 -11.021 -14.980 1.00 96.44 351 LEU A CA 1
ATOM 2764 C C . LEU A 1 351 ? 17.285 -12.504 -15.319 1.00 96.44 351 LEU A C 1
ATOM 2766 O O . LEU A 1 351 ? 18.231 -13.206 -14.996 1.00 96.44 351 LEU A O 1
ATOM 2770 N N . ARG A 1 352 ? 16.251 -12.962 -16.031 1.00 95.62 352 ARG A N 1
ATOM 2771 C CA . ARG A 1 352 ? 15.959 -14.379 -16.267 1.00 95.62 352 ARG A CA 1
ATOM 2772 C C . ARG A 1 352 ? 17.171 -15.185 -16.737 1.00 95.62 352 ARG A C 1
ATOM 2774 O O . ARG A 1 352 ? 17.411 -15.285 -17.941 1.00 95.62 352 ARG A O 1
ATOM 2781 N N . ASP A 1 353 ? 17.890 -15.805 -15.812 1.00 94.94 353 ASP A N 1
ATOM 2782 C CA . ASP A 1 353 ? 19.000 -16.733 -16.063 1.00 94.94 353 ASP A CA 1
ATOM 2783 C C . ASP A 1 353 ? 19.056 -17.894 -15.055 1.00 94.94 353 ASP A C 1
ATOM 2785 O O . ASP A 1 353 ? 19.954 -18.744 -15.135 1.00 94.94 353 ASP A O 1
ATOM 2789 N N . SER A 1 354 ? 18.061 -17.980 -14.161 1.00 94.31 354 SER A N 1
ATOM 2790 C CA . SER A 1 354 ? 17.972 -18.980 -13.094 1.00 94.31 354 SER A CA 1
ATOM 2791 C C . SER A 1 354 ? 19.161 -18.937 -12.118 1.00 94.31 354 SER A C 1
ATOM 2793 O O . SER A 1 354 ? 19.496 -19.943 -11.476 1.00 94.31 354 SER A O 1
ATOM 2795 N N . ARG A 1 355 ? 19.834 -17.787 -11.991 1.00 93.31 355 ARG A N 1
ATOM 2796 C CA . ARG A 1 355 ? 20.873 -17.526 -10.995 1.00 93.31 355 ARG A CA 1
ATOM 2797 C C . ARG A 1 355 ? 20.425 -16.378 -10.103 1.00 93.31 355 ARG A C 1
ATOM 2799 O O . ARG A 1 355 ? 20.180 -15.281 -10.558 1.00 93.31 355 ARG A O 1
ATOM 2806 N N . LYS A 1 356 ? 20.405 -16.621 -8.796 1.00 93.19 356 LYS A N 1
ATOM 2807 C CA . LYS A 1 356 ? 20.116 -15.571 -7.820 1.00 93.19 356 LYS A CA 1
ATOM 2808 C C . LYS A 1 356 ? 21.241 -14.538 -7.796 1.00 93.19 356 LYS A C 1
ATOM 2810 O O . LYS A 1 356 ? 22.316 -14.842 -7.267 1.00 93.19 356 LYS A O 1
ATOM 2815 N N . THR A 1 357 ? 20.974 -13.329 -8.277 1.00 93.44 357 THR A N 1
ATOM 2816 C CA . THR A 1 357 ? 21.881 -12.195 -8.077 1.00 93.44 357 THR A CA 1
ATOM 2817 C C . THR A 1 357 ? 21.737 -11.583 -6.683 1.00 93.44 357 THR A C 1
ATOM 2819 O O . THR A 1 357 ? 20.667 -11.617 -6.065 1.00 93.44 357 THR A O 1
ATOM 2822 N N . PHE A 1 358 ? 22.847 -11.072 -6.151 1.00 94.25 358 PHE A N 1
ATOM 2823 C CA . PHE A 1 358 ? 22.886 -10.301 -4.911 1.00 94.25 358 PHE A CA 1
ATOM 2824 C C . PHE A 1 358 ? 24.198 -9.516 -4.817 1.00 94.25 358 PHE A C 1
ATOM 2826 O O . PHE A 1 358 ? 25.296 -10.075 -4.794 1.00 94.25 358 PHE A O 1
ATOM 2833 N N . GLU A 1 359 ? 24.085 -8.204 -4.697 1.00 94.31 359 GLU A N 1
ATOM 2834 C CA . GLU A 1 359 ? 25.208 -7.266 -4.766 1.00 94.31 359 GLU A CA 1
ATOM 2835 C C . GLU A 1 359 ? 26.302 -7.512 -3.717 1.00 94.31 359 GLU A C 1
ATOM 2837 O O . GLU A 1 359 ? 27.503 -7.442 -3.988 1.00 94.31 359 GLU A O 1
ATOM 2842 N N . ASN A 1 360 ? 25.920 -7.884 -2.491 1.00 92.19 360 ASN A N 1
ATOM 2843 C CA . ASN A 1 360 ? 26.889 -8.101 -1.415 1.00 92.19 360 ASN A CA 1
ATOM 2844 C C . ASN A 1 360 ? 27.757 -9.358 -1.588 1.00 92.19 360 ASN A C 1
ATOM 2846 O O . ASN A 1 360 ? 28.696 -9.567 -0.815 1.00 92.19 360 ASN A O 1
ATOM 2850 N N . GLY A 1 361 ? 27.454 -10.199 -2.580 1.00 91.50 361 GLY A N 1
ATOM 2851 C CA . GLY A 1 361 ? 28.276 -11.341 -2.970 1.00 91.50 361 GLY A CA 1
ATOM 2852 C C . GLY A 1 361 ? 29.374 -11.013 -3.972 1.00 91.50 361 GLY A C 1
ATOM 2853 O O . GLY A 1 361 ? 30.233 -11.868 -4.204 1.00 91.50 361 GLY A O 1
ATOM 2854 N N . LEU A 1 362 ? 29.346 -9.818 -4.566 1.00 93.62 362 LEU A N 1
ATOM 2855 C CA . LEU A 1 362 ? 30.269 -9.422 -5.620 1.00 93.62 362 LEU A CA 1
ATOM 2856 C C . LEU A 1 362 ? 31.696 -9.216 -5.085 1.00 93.62 362 LEU A C 1
ATOM 2858 O O . LEU A 1 362 ? 31.894 -8.898 -3.903 1.00 93.62 362 LEU A O 1
ATOM 2862 N N . PRO A 1 363 ? 32.715 -9.446 -5.934 1.00 91.69 363 PRO A N 1
ATOM 2863 C CA . PRO A 1 363 ? 34.109 -9.327 -5.546 1.00 91.69 363 PRO A CA 1
ATOM 2864 C C . PRO A 1 363 ? 34.464 -7.878 -5.213 1.00 91.69 363 PRO A C 1
ATOM 2866 O O . PRO A 1 363 ? 34.055 -6.932 -5.879 1.00 91.69 363 PRO A O 1
ATOM 2869 N N . THR A 1 364 ? 35.293 -7.711 -4.191 1.00 90.19 364 THR A N 1
ATOM 2870 C CA . THR A 1 364 ? 35.772 -6.412 -3.716 1.00 90.19 364 THR A CA 1
ATOM 2871 C C . THR A 1 364 ? 37.299 -6.375 -3.752 1.00 90.19 364 THR A C 1
ATOM 2873 O O . THR A 1 364 ? 37.963 -7.366 -4.053 1.00 90.19 364 THR A O 1
ATOM 2876 N N . GLN A 1 365 ? 37.906 -5.242 -3.389 1.00 83.56 365 GLN A N 1
ATOM 2877 C CA . GLN A 1 365 ? 39.371 -5.154 -3.279 1.00 83.56 365 GLN A CA 1
ATOM 2878 C C . GLN A 1 365 ? 39.942 -6.064 -2.181 1.00 83.56 365 GLN A C 1
ATOM 2880 O O . GLN A 1 365 ? 41.112 -6.448 -2.229 1.00 83.56 365 GLN A O 1
ATOM 2885 N N . THR A 1 366 ? 39.129 -6.383 -1.173 1.00 79.56 366 THR A N 1
ATOM 2886 C CA . THR A 1 366 ? 39.506 -7.184 -0.005 1.00 79.56 366 THR A CA 1
ATOM 2887 C C . THR A 1 366 ? 39.075 -8.646 -0.136 1.00 79.56 366 THR A C 1
ATOM 2889 O O . THR A 1 366 ? 39.572 -9.490 0.614 1.00 79.56 366 THR A O 1
ATOM 2892 N N . ASN A 1 367 ? 38.198 -8.964 -1.097 1.00 82.12 367 ASN A N 1
ATOM 2893 C CA . ASN A 1 367 ? 37.613 -10.284 -1.292 1.00 82.12 367 ASN A CA 1
ATOM 2894 C C . ASN A 1 367 ? 37.519 -10.666 -2.780 1.00 82.12 367 ASN A C 1
ATOM 2896 O O . ASN A 1 367 ? 36.748 -10.086 -3.536 1.00 82.12 367 ASN A O 1
ATOM 2900 N N . ASN A 1 368 ? 38.215 -11.733 -3.178 1.00 84.56 368 ASN A N 1
ATOM 2901 C CA . ASN A 1 368 ? 38.105 -12.311 -4.521 1.00 84.56 368 ASN A CA 1
ATOM 2902 C C . ASN A 1 368 ? 36.979 -13.357 -4.577 1.00 84.56 368 ASN A C 1
ATOM 2904 O O . ASN A 1 368 ? 37.240 -14.542 -4.810 1.00 84.56 368 ASN A O 1
ATOM 2908 N N . ALA A 1 369 ? 35.740 -12.936 -4.315 1.00 88.00 369 ALA A N 1
ATOM 2909 C CA . ALA A 1 369 ? 34.584 -13.820 -4.412 1.00 88.00 369 ALA A CA 1
ATOM 2910 C C . ALA A 1 369 ? 34.438 -14.365 -5.851 1.00 88.00 369 ALA A C 1
ATOM 2912 O O . ALA A 1 369 ? 34.562 -13.596 -6.807 1.00 88.00 369 ALA A O 1
ATOM 2913 N N . PRO A 1 370 ? 34.209 -15.679 -6.039 1.00 92.75 370 PRO A N 1
ATOM 2914 C CA . PRO A 1 370 ? 33.962 -16.238 -7.361 1.00 92.75 370 PRO A CA 1
ATOM 2915 C C . PRO A 1 370 ? 32.613 -15.760 -7.911 1.00 92.75 370 PRO A C 1
ATOM 2917 O O . PRO A 1 370 ? 31.594 -15.837 -7.220 1.00 92.75 370 PRO A O 1
ATOM 2920 N N . VAL A 1 371 ? 32.622 -15.339 -9.175 1.00 94.94 371 VAL A N 1
ATOM 2921 C CA . VAL A 1 371 ? 31.437 -14.973 -9.962 1.00 94.94 371 VAL A CA 1
ATOM 2922 C C . VAL A 1 371 ? 31.309 -15.892 -11.178 1.00 94.94 371 VAL A C 1
ATOM 2924 O O . VAL A 1 371 ? 32.317 -16.383 -11.695 1.00 94.94 371 VAL A O 1
ATOM 2927 N N . ASP A 1 372 ? 30.078 -16.144 -11.607 1.00 94.75 372 ASP A N 1
ATOM 2928 C CA . ASP A 1 372 ? 29.725 -16.764 -12.887 1.00 94.75 372 ASP A CA 1
ATOM 2929 C C . ASP A 1 372 ? 29.276 -15.665 -13.863 1.00 94.75 372 ASP A C 1
ATOM 2931 O O . ASP A 1 372 ? 28.832 -14.605 -13.428 1.00 94.75 372 ASP A O 1
ATOM 2935 N N . SER A 1 373 ? 29.405 -15.894 -15.170 1.00 95.38 373 SER A N 1
ATOM 2936 C CA . SER A 1 373 ? 28.979 -14.929 -16.194 1.00 95.38 373 SER A CA 1
ATOM 2937 C C . SER A 1 373 ? 27.762 -15.460 -16.942 1.00 95.38 373 SER A C 1
ATOM 2939 O O . SER A 1 373 ? 27.788 -16.574 -17.471 1.00 95.38 373 SER A O 1
ATOM 2941 N N . THR A 1 374 ? 26.708 -14.654 -16.994 1.00 96.56 374 THR A N 1
ATOM 2942 C CA . THR A 1 374 ? 25.460 -14.934 -17.711 1.00 96.56 374 THR A CA 1
ATOM 2943 C C . THR A 1 374 ? 25.305 -13.953 -18.876 1.00 96.56 374 THR A C 1
ATOM 2945 O O . THR A 1 374 ? 26.178 -13.121 -19.119 1.00 96.56 374 THR A O 1
ATOM 2948 N N . ALA A 1 375 ? 24.234 -14.071 -19.661 1.00 96.25 375 ALA A N 1
ATOM 2949 C CA . ALA A 1 375 ? 23.933 -13.098 -20.710 1.00 96.25 375 ALA A CA 1
ATOM 2950 C C . ALA A 1 375 ? 23.623 -11.714 -20.123 1.00 96.25 375 ALA A C 1
ATOM 2952 O O . ALA A 1 375 ? 23.846 -10.716 -20.804 1.00 96.25 375 ALA A O 1
ATOM 2953 N N . TRP A 1 376 ? 23.127 -11.676 -18.883 1.00 96.44 376 TRP A N 1
ATOM 2954 C CA . TRP A 1 376 ? 22.776 -10.454 -18.174 1.00 96.44 376 TRP A CA 1
ATOM 2955 C C . TRP A 1 376 ? 23.961 -9.814 -17.476 1.00 96.44 376 TRP A C 1
ATOM 2957 O O . TRP A 1 376 ? 24.022 -8.599 -17.458 1.00 96.44 376 TRP A O 1
ATOM 2967 N N . GLY A 1 377 ? 24.915 -10.585 -16.950 1.00 95.88 377 GLY A N 1
ATOM 2968 C CA . GLY A 1 377 ? 26.033 -9.979 -16.235 1.00 95.88 377 GLY A CA 1
ATOM 2969 C C . GLY A 1 377 ? 26.892 -10.959 -15.444 1.00 95.88 377 GLY A C 1
ATOM 2970 O O . GLY A 1 377 ? 27.226 -12.048 -15.924 1.00 95.88 377 GLY A O 1
ATOM 2971 N N . LEU A 1 378 ? 27.300 -10.547 -14.245 1.00 95.88 378 LEU A N 1
ATOM 2972 C CA . LEU A 1 378 ? 28.151 -11.285 -13.319 1.00 95.88 378 LEU A CA 1
ATOM 2973 C C . LEU A 1 378 ? 27.387 -11.616 -12.036 1.00 95.88 378 LEU A C 1
ATOM 2975 O O . LEU A 1 378 ? 27.039 -10.736 -11.257 1.00 95.88 378 LEU A O 1
ATOM 2979 N N . VAL A 1 379 ? 27.211 -12.906 -11.759 1.00 95.44 379 VAL A N 1
ATOM 2980 C CA . VAL A 1 379 ? 26.434 -13.375 -10.606 1.00 95.44 379 VAL A CA 1
ATOM 2981 C C . VAL A 1 379 ? 27.346 -14.067 -9.586 1.00 95.44 379 VAL A C 1
ATOM 2983 O O . VAL A 1 379 ? 28.149 -14.926 -9.968 1.00 95.44 379 VAL A O 1
ATOM 2986 N N . PRO A 1 380 ? 27.261 -13.756 -8.279 1.00 93.88 380 PRO A N 1
ATOM 2987 C CA . PRO A 1 380 ? 28.048 -14.452 -7.263 1.00 93.88 380 PRO A CA 1
ATOM 2988 C C . PRO A 1 380 ? 27.730 -15.951 -7.168 1.00 93.88 380 PRO A C 1
ATOM 2990 O O . PRO A 1 380 ? 26.577 -16.371 -7.193 1.00 93.88 380 PRO A O 1
ATOM 2993 N N . VAL A 1 381 ? 28.760 -16.781 -6.973 1.00 91.69 381 VAL A N 1
ATOM 2994 C CA . VAL A 1 381 ? 28.599 -18.248 -6.839 1.00 91.69 381 VAL A CA 1
ATOM 2995 C C . VAL A 1 381 ? 28.339 -18.683 -5.391 1.00 91.69 381 VAL A C 1
ATOM 2997 O O . VAL A 1 381 ? 27.812 -19.766 -5.129 1.00 91.69 381 VAL A O 1
ATOM 3000 N N . ASN A 1 382 ? 28.747 -17.860 -4.427 1.00 88.88 382 ASN A N 1
ATOM 3001 C CA . ASN A 1 382 ? 28.583 -18.162 -3.009 1.00 88.88 382 ASN A CA 1
ATOM 3002 C C . ASN A 1 382 ? 27.124 -17.982 -2.569 1.00 88.88 382 ASN A C 1
ATOM 3004 O O . ASN A 1 382 ? 26.325 -17.370 -3.261 1.00 88.88 382 ASN A O 1
ATOM 3008 N N . GLN A 1 383 ? 26.768 -18.490 -1.389 1.00 82.81 383 GLN A N 1
ATOM 3009 C CA . GLN A 1 383 ? 25.473 -18.176 -0.782 1.00 82.81 383 GLN A CA 1
ATOM 3010 C C . GLN A 1 383 ? 25.587 -16.922 0.087 1.00 82.81 383 GLN A C 1
ATOM 3012 O O . GLN A 1 383 ? 26.515 -16.809 0.893 1.00 82.81 383 GLN A O 1
ATOM 3017 N N 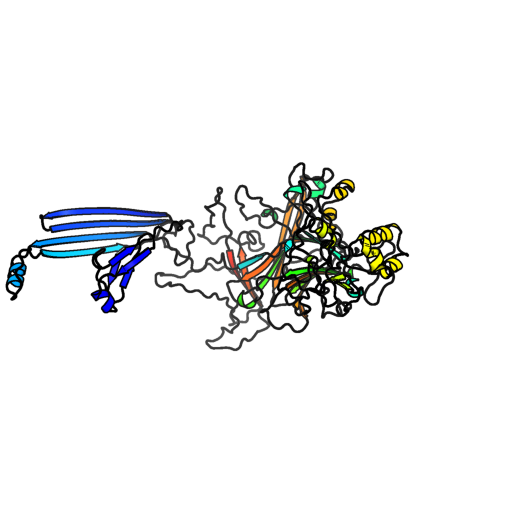. SER A 1 384 ? 24.627 -16.006 -0.049 1.00 80.25 384 SER A N 1
ATOM 3018 C CA . SER A 1 384 ? 24.469 -14.884 0.879 1.00 80.25 384 SER A CA 1
ATOM 3019 C C . SER A 1 384 ? 23.960 -15.402 2.226 1.00 80.25 384 SER A C 1
ATOM 3021 O O . SER A 1 384 ? 22.986 -16.148 2.277 1.00 80.25 384 SER A O 1
ATOM 3023 N N . LEU A 1 385 ? 24.634 -15.040 3.322 1.00 79.50 385 LEU A N 1
ATOM 3024 C CA . LEU A 1 385 ? 24.192 -15.374 4.686 1.00 79.50 385 LEU A CA 1
ATOM 3025 C C . LEU A 1 385 ? 23.381 -14.243 5.324 1.00 79.50 385 LEU A C 1
ATOM 3027 O O . LEU A 1 385 ? 22.532 -14.491 6.176 1.00 79.50 385 LEU A O 1
ATOM 3031 N N . VAL A 1 386 ? 23.703 -12.998 4.965 1.00 85.56 386 VAL A N 1
ATOM 3032 C CA . VAL A 1 386 ? 23.081 -11.780 5.487 1.00 85.56 386 VAL A CA 1
ATOM 3033 C C . VAL A 1 386 ? 23.048 -10.757 4.350 1.00 85.56 386 VAL A C 1
ATOM 3035 O O . VAL A 1 386 ? 24.092 -10.550 3.729 1.00 85.56 386 VAL A O 1
ATOM 3038 N N . PRO A 1 387 ? 21.911 -10.086 4.094 1.00 87.38 387 PRO A N 1
ATOM 3039 C CA . PRO A 1 387 ? 21.802 -9.039 3.080 1.00 87.38 387 PRO A CA 1
ATOM 3040 C C . PRO A 1 387 ? 22.403 -7.729 3.609 1.00 87.38 387 PRO A C 1
ATOM 3042 O O . PRO A 1 387 ? 21.697 -6.798 3.996 1.00 87.38 387 PRO A O 1
ATOM 3045 N N . ALA A 1 388 ? 23.728 -7.684 3.706 1.00 91.00 388 ALA A N 1
ATOM 3046 C CA . ALA A 1 388 ? 24.472 -6.516 4.152 1.00 91.00 388 ALA A CA 1
ATOM 3047 C C . ALA A 1 388 ? 25.757 -6.369 3.340 1.00 91.00 388 ALA A C 1
ATOM 3049 O O . ALA A 1 388 ? 26.471 -7.346 3.108 1.00 91.00 388 ALA A O 1
ATOM 3050 N N . PHE A 1 389 ? 26.046 -5.134 2.942 1.00 90.44 389 PHE A N 1
ATOM 3051 C CA . PHE A 1 389 ? 27.302 -4.760 2.305 1.00 90.44 389 PHE A CA 1
ATOM 3052 C C . PHE A 1 389 ? 28.500 -4.930 3.248 1.00 90.44 389 PHE A C 1
ATOM 3054 O O . PHE A 1 389 ? 28.346 -4.974 4.473 1.00 90.44 389 PHE A O 1
ATOM 3061 N N . ASP A 1 390 ? 29.704 -4.951 2.673 1.00 85.56 390 ASP A N 1
ATOM 3062 C CA . ASP A 1 390 ? 30.937 -4.895 3.458 1.00 85.56 390 ASP A CA 1
ATOM 3063 C C . ASP A 1 390 ? 31.015 -3.578 4.270 1.00 85.56 390 ASP A C 1
ATOM 3065 O O . ASP A 1 390 ? 30.479 -2.532 3.886 1.00 85.56 390 ASP A O 1
ATOM 3069 N N . ASN A 1 391 ? 31.691 -3.639 5.418 1.00 82.62 391 ASN A N 1
ATOM 3070 C CA . ASN A 1 391 ? 31.976 -2.481 6.262 1.00 82.62 391 ASN A CA 1
ATOM 3071 C C . ASN A 1 391 ? 33.074 -1.583 5.670 1.00 82.62 391 ASN A C 1
ATOM 3073 O O . ASN A 1 391 ? 33.204 -0.431 6.091 1.00 82.62 391 ASN A O 1
ATOM 3077 N N . ASP A 1 392 ? 33.896 -2.098 4.751 1.00 84.75 392 ASP A N 1
ATOM 3078 C CA . ASP A 1 392 ? 34.923 -1.306 4.083 1.00 84.75 392 ASP A CA 1
ATOM 3079 C C . ASP A 1 392 ? 34.319 -0.338 3.060 1.00 84.75 392 ASP A C 1
ATOM 3081 O O . ASP A 1 392 ? 33.631 -0.722 2.111 1.00 84.75 392 ASP A O 1
ATOM 3085 N N . ALA A 1 393 ? 34.651 0.942 3.215 1.00 83.38 393 ALA A N 1
ATOM 3086 C CA . ALA A 1 393 ? 34.121 1.995 2.371 1.00 83.38 393 ALA A CA 1
ATOM 3087 C C . ALA A 1 393 ? 34.548 1.869 0.900 1.00 83.38 393 ALA A C 1
ATOM 3089 O O . ALA A 1 393 ? 33.798 2.258 0.007 1.00 83.38 393 ALA A O 1
ATOM 3090 N N . GLY A 1 394 ? 35.733 1.303 0.647 1.00 86.56 394 GLY A N 1
ATOM 3091 C CA . GLY A 1 394 ? 36.232 1.061 -0.709 1.00 86.56 394 GLY A CA 1
ATOM 3092 C C . GLY A 1 394 ? 35.518 -0.075 -1.445 1.00 86.56 394 GLY A C 1
ATOM 3093 O O . GLY A 1 394 ? 35.659 -0.186 -2.660 1.00 86.56 394 GLY A O 1
ATOM 3094 N N . SER A 1 395 ? 34.751 -0.902 -0.729 1.00 90.31 395 SER A N 1
ATOM 3095 C CA . SER A 1 395 ? 34.027 -2.037 -1.302 1.00 90.31 395 SER A CA 1
ATOM 3096 C C . SER A 1 395 ? 32.647 -1.653 -1.835 1.00 90.31 395 SER A C 1
ATOM 3098 O O . SER A 1 395 ? 32.200 -2.265 -2.797 1.00 90.31 395 SER A O 1
ATOM 3100 N N . ARG A 1 396 ? 31.991 -0.620 -1.274 1.00 90.38 396 ARG A N 1
ATOM 3101 C CA . ARG A 1 396 ? 30.615 -0.252 -1.662 1.00 90.38 396 ARG A CA 1
ATOM 3102 C C . ARG A 1 396 ? 30.456 0.018 -3.164 1.00 90.38 396 ARG A C 1
ATOM 3104 O O . ARG A 1 396 ? 29.591 -0.621 -3.739 1.00 90.38 396 ARG A O 1
ATOM 3111 N N . PRO A 1 397 ? 31.292 0.844 -3.825 1.00 91.06 397 PRO A N 1
ATOM 3112 C CA . PRO A 1 397 ? 31.136 1.109 -5.261 1.00 91.06 397 PRO A CA 1
ATOM 3113 C C . PRO A 1 397 ? 31.420 -0.101 -6.167 1.00 91.06 397 PRO A C 1
ATOM 3115 O O . PRO A 1 397 ? 31.224 -0.018 -7.371 1.00 91.06 397 PRO A O 1
ATOM 3118 N N . LEU A 1 398 ? 31.972 -1.193 -5.621 1.00 92.44 398 LEU A N 1
ATOM 3119 C CA . LEU A 1 398 ? 32.188 -2.449 -6.350 1.00 92.44 398 LEU A CA 1
ATOM 3120 C C . LEU A 1 398 ? 31.043 -3.453 -6.144 1.00 92.44 398 LEU A C 1
ATOM 3122 O O . LEU A 1 398 ? 30.990 -4.450 -6.852 1.00 92.44 398 LEU A O 1
ATOM 3126 N N . GLN A 1 399 ? 30.193 -3.224 -5.139 1.00 93.06 399 GLN A N 1
ATOM 3127 C CA . GLN A 1 399 ? 29.071 -4.094 -4.785 1.00 93.06 399 GLN A CA 1
ATOM 3128 C C . GLN A 1 399 ? 27.731 -3.492 -5.211 1.00 93.06 399 GLN A C 1
ATOM 3130 O O . GLN A 1 399 ? 26.906 -4.221 -5.725 1.00 93.06 399 GLN A O 1
ATOM 3135 N N . ASP A 1 400 ? 27.534 -2.191 -4.988 1.00 94.75 400 ASP A N 1
ATOM 3136 C CA . ASP A 1 400 ? 26.338 -1.408 -5.345 1.00 94.75 400 ASP A CA 1
ATOM 3137 C C . ASP A 1 400 ? 26.374 -1.069 -6.845 1.00 94.75 400 ASP A C 1
ATOM 3139 O O . ASP A 1 400 ? 26.738 0.045 -7.226 1.00 94.75 400 ASP A O 1
ATOM 3143 N N . VAL A 1 401 ? 26.162 -2.091 -7.677 1.00 95.56 401 VAL A N 1
ATOM 3144 C CA . VAL A 1 401 ? 26.365 -2.087 -9.139 1.00 95.56 401 VAL A CA 1
ATOM 3145 C C . VAL A 1 401 ? 25.176 -2.694 -9.888 1.00 95.56 401 VAL A C 1
ATOM 3147 O O . VAL A 1 401 ? 25.325 -3.114 -11.024 1.00 95.56 401 VAL A O 1
ATOM 3150 N N . GLY A 1 402 ? 24.015 -2.792 -9.244 1.00 95.81 402 GLY A N 1
ATOM 3151 C CA . GLY A 1 402 ? 22.798 -3.294 -9.857 1.00 95.81 402 GLY A CA 1
ATOM 3152 C C . GLY A 1 402 ? 22.644 -4.814 -9.842 1.00 95.81 402 GLY A C 1
ATOM 3153 O O . GLY A 1 402 ? 23.474 -5.574 -9.336 1.00 95.81 402 GLY A O 1
ATOM 3154 N N . LEU A 1 403 ? 21.519 -5.270 -10.399 1.00 96.50 403 LEU A N 1
ATOM 3155 C CA . LEU A 1 403 ? 21.171 -6.690 -10.486 1.00 96.50 403 LEU A CA 1
ATOM 3156 C C . LEU A 1 403 ? 22.072 -7.454 -11.463 1.00 96.50 403 LEU A C 1
ATOM 3158 O O . LEU A 1 403 ? 22.253 -8.662 -11.295 1.00 96.50 403 LEU A O 1
ATOM 3162 N N . ASP A 1 404 ? 22.646 -6.780 -12.461 1.00 96.19 404 ASP A N 1
ATOM 3163 C CA . ASP A 1 404 ? 23.541 -7.407 -13.433 1.00 96.19 404 ASP A CA 1
ATOM 3164 C C . ASP A 1 404 ? 24.953 -7.649 -12.873 1.00 96.19 404 ASP A C 1
ATOM 3166 O O . ASP A 1 404 ? 25.694 -8.474 -13.407 1.00 96.19 404 ASP A O 1
ATOM 3170 N N . GLY A 1 405 ? 25.340 -6.999 -11.774 1.00 95.62 405 GLY A N 1
ATOM 3171 C CA . GLY A 1 405 ? 26.660 -7.172 -11.178 1.00 95.62 405 GLY A CA 1
ATOM 3172 C C . GLY A 1 405 ? 27.799 -6.560 -12.003 1.00 95.62 405 GLY A C 1
ATOM 3173 O O . GLY A 1 405 ? 28.965 -6.922 -11.793 1.00 95.62 405 GLY A O 1
ATOM 3174 N N . VAL A 1 406 ? 27.495 -5.672 -12.957 1.00 95.56 406 VAL A N 1
ATOM 3175 C CA . VAL A 1 406 ? 28.472 -5.045 -13.853 1.00 95.56 406 VAL A CA 1
ATOM 3176 C C . VAL A 1 406 ? 28.434 -3.537 -13.655 1.00 95.56 406 VAL A C 1
ATOM 3178 O O . VAL A 1 406 ? 27.455 -2.889 -13.947 1.00 95.56 406 VAL A O 1
ATOM 3181 N N . GLN A 1 407 ? 29.552 -2.948 -13.236 1.00 94.69 407 GLN A N 1
ATOM 3182 C CA . GLN A 1 407 ? 29.651 -1.486 -13.139 1.00 94.69 407 GLN A CA 1
ATOM 3183 C C . GLN A 1 407 ? 29.373 -0.805 -14.480 1.00 94.69 407 GLN A C 1
ATOM 3185 O O . GLN A 1 407 ? 29.974 -1.218 -15.480 1.00 94.69 407 GLN A O 1
ATOM 3190 N N . THR A 1 408 ? 28.646 0.316 -14.461 1.00 94.56 408 THR A N 1
ATOM 3191 C CA . THR A 1 408 ? 28.360 1.170 -15.630 1.00 94.56 408 THR A CA 1
ATOM 3192 C C . THR A 1 408 ? 29.579 1.377 -16.546 1.00 94.56 408 THR A C 1
ATOM 3194 O O . THR A 1 408 ? 29.500 1.216 -17.765 1.00 94.56 408 THR A O 1
ATOM 3197 N N . ASP A 1 409 ? 30.761 1.660 -15.979 1.00 92.94 409 ASP A N 1
ATOM 3198 C CA . ASP A 1 409 ? 32.005 1.888 -16.742 1.00 92.94 409 ASP A CA 1
ATOM 3199 C C . ASP A 1 409 ? 32.448 0.671 -17.591 1.00 92.94 409 ASP A C 1
ATOM 3201 O O . ASP A 1 409 ? 33.173 0.815 -18.582 1.00 92.94 409 ASP A O 1
ATOM 3205 N N . ASN A 1 410 ? 32.034 -0.538 -17.206 1.00 95.06 410 ASN A N 1
ATOM 3206 C CA . ASN A 1 410 ? 32.369 -1.801 -17.864 1.00 95.06 410 ASN A CA 1
ATOM 3207 C C . ASN A 1 410 ? 31.230 -2.352 -18.735 1.00 95.06 410 ASN A C 1
ATOM 3209 O O . ASN A 1 410 ? 31.497 -3.169 -19.623 1.00 95.06 410 ASN A O 1
ATOM 3213 N N . GLU A 1 411 ? 29.993 -1.896 -18.540 1.00 95.75 411 GLU A N 1
ATOM 3214 C CA . GLU A 1 411 ? 28.813 -2.388 -19.256 1.00 95.75 411 GLU A CA 1
ATOM 3215 C C . GLU A 1 411 ? 28.948 -2.274 -20.772 1.00 95.75 411 GLU A C 1
ATOM 3217 O O . GLU A 1 411 ? 28.679 -3.229 -21.497 1.00 95.75 411 GLU A O 1
ATOM 3222 N N . ALA A 1 412 ? 29.444 -1.145 -21.288 1.00 94.25 412 ALA A N 1
ATOM 3223 C CA . ALA A 1 412 ? 29.595 -0.956 -22.733 1.00 94.25 412 ALA A CA 1
ATOM 3224 C C . ALA A 1 412 ? 30.540 -1.996 -23.370 1.00 94.25 412 ALA A C 1
ATOM 3226 O O . ALA A 1 412 ? 30.394 -2.343 -24.545 1.00 94.25 412 ALA A O 1
ATOM 3227 N N . SER A 1 413 ? 31.507 -2.500 -22.594 1.00 95.50 413 SER A N 1
ATOM 3228 C CA . SER A 1 413 ? 32.406 -3.576 -23.022 1.00 95.50 413 SER A CA 1
ATOM 3229 C C . SER A 1 413 ? 31.761 -4.953 -22.875 1.00 95.50 413 SER A C 1
ATOM 3231 O O . SER A 1 413 ? 31.959 -5.802 -23.744 1.00 95.50 413 SER A O 1
ATOM 3233 N N . PHE A 1 414 ? 30.994 -5.179 -21.805 1.00 96.38 414 PHE A N 1
ATOM 3234 C CA . PHE A 1 414 ? 30.275 -6.432 -21.573 1.00 96.38 414 PHE A CA 1
ATOM 3235 C C . PHE A 1 414 ? 29.178 -6.649 -22.631 1.00 96.38 414 PHE A C 1
ATOM 3237 O O . PHE A 1 414 ? 29.129 -7.691 -23.284 1.00 96.38 414 PHE A O 1
ATOM 3244 N N . PHE A 1 415 ? 28.390 -5.612 -22.914 1.00 96.44 415 PHE A N 1
ATOM 3245 C CA . PHE A 1 415 ? 27.314 -5.598 -23.904 1.00 96.44 415 PHE A CA 1
ATOM 3246 C C . PHE A 1 415 ? 27.767 -5.091 -25.283 1.00 96.44 415 PHE A C 1
ATOM 3248 O O . PHE A 1 415 ? 26.996 -4.457 -26.010 1.00 96.44 415 PHE A O 1
ATOM 3255 N N . ALA A 1 416 ? 29.006 -5.380 -25.693 1.00 95.12 416 ALA A N 1
ATOM 3256 C CA . ALA A 1 416 ? 29.570 -4.887 -26.956 1.00 95.12 416 ALA A CA 1
ATOM 3257 C C . ALA A 1 416 ? 28.706 -5.226 -28.191 1.00 95.12 416 ALA A C 1
ATOM 3259 O O . ALA A 1 416 ? 28.599 -4.417 -29.114 1.00 95.12 416 ALA A O 1
ATOM 3260 N N . ASP A 1 417 ? 28.038 -6.385 -28.196 1.00 92.62 417 ASP A N 1
ATOM 3261 C CA . ASP A 1 417 ? 27.128 -6.809 -29.272 1.00 92.62 417 ASP A CA 1
ATOM 3262 C C . ASP A 1 417 ? 25.831 -5.986 -29.332 1.00 92.62 417 ASP A C 1
ATOM 3264 O O . ASP A 1 417 ? 25.233 -5.819 -30.403 1.00 92.62 417 ASP A O 1
ATOM 3268 N N . TYR A 1 418 ? 25.366 -5.484 -28.187 1.00 93.88 418 TYR A N 1
ATOM 3269 C CA . TYR A 1 418 ? 24.257 -4.540 -28.125 1.00 93.88 418 TYR A CA 1
ATOM 3270 C C . TYR A 1 418 ? 24.711 -3.165 -28.616 1.00 93.88 418 TYR A C 1
ATOM 3272 O O . TYR A 1 418 ? 24.117 -2.643 -29.559 1.00 93.88 418 TYR A O 1
ATOM 3280 N N . ILE A 1 419 ? 25.827 -2.651 -28.087 1.00 94.25 419 ILE A N 1
ATOM 3281 C CA . ILE A 1 419 ? 26.402 -1.354 -28.473 1.00 94.25 419 ILE A CA 1
ATOM 3282 C C . ILE A 1 419 ? 26.735 -1.294 -29.972 1.00 94.25 419 ILE A C 1
ATOM 3284 O O . ILE A 1 419 ? 26.464 -0.298 -30.638 1.00 94.25 419 ILE A O 1
ATOM 3288 N N . ALA A 1 420 ? 27.254 -2.369 -30.567 1.00 91.81 420 ALA A N 1
ATOM 3289 C CA . ALA A 1 420 ? 27.481 -2.422 -32.012 1.00 91.81 420 ALA A CA 1
ATOM 3290 C C . ALA A 1 420 ? 26.174 -2.236 -32.815 1.00 91.81 420 ALA A C 1
ATOM 3292 O O . ALA A 1 420 ? 26.168 -1.599 -33.876 1.00 91.81 420 ALA A O 1
ATOM 3293 N N . GLY A 1 421 ? 25.061 -2.749 -32.282 1.00 86.94 421 GLY A N 1
ATOM 3294 C CA . GLY A 1 421 ? 23.717 -2.640 -32.845 1.00 86.94 421 GLY A CA 1
ATOM 3295 C C . GLY A 1 421 ? 23.067 -1.259 -32.721 1.00 86.94 421 GLY A C 1
ATOM 3296 O O . GLY A 1 421 ? 22.037 -1.039 -33.354 1.00 86.94 421 GLY A O 1
ATOM 3297 N N . THR A 1 422 ? 23.654 -0.324 -31.964 1.00 87.75 422 THR A N 1
ATOM 3298 C CA . THR A 1 422 ? 23.144 1.052 -31.812 1.00 87.75 422 THR A CA 1
ATOM 3299 C C . THR A 1 422 ? 23.827 2.052 -32.747 1.00 87.75 422 THR A C 1
ATOM 3301 O O . THR A 1 422 ? 23.414 3.203 -32.836 1.00 87.75 422 THR A O 1
ATOM 3304 N N . SER A 1 423 ? 24.838 1.621 -33.510 1.00 82.44 423 SER A N 1
ATOM 3305 C CA . SER A 1 423 ? 25.660 2.487 -34.374 1.00 82.44 423 SER A CA 1
ATOM 3306 C C . SER A 1 423 ? 24.897 3.247 -35.473 1.00 82.44 423 SER A C 1
ATOM 3308 O O . SER A 1 423 ? 25.416 4.218 -36.025 1.00 82.44 423 SER A O 1
ATOM 3310 N N . THR A 1 424 ? 23.675 2.824 -35.797 1.00 86.00 424 THR A N 1
ATOM 3311 C CA . THR A 1 424 ? 22.774 3.457 -36.772 1.00 86.00 424 THR A CA 1
ATOM 3312 C C . THR A 1 424 ? 21.781 4.447 -36.148 1.00 86.00 424 THR A C 1
ATOM 3314 O O . THR A 1 424 ? 21.026 5.093 -36.879 1.00 86.00 424 THR A O 1
ATOM 3317 N N . LEU A 1 425 ? 21.793 4.595 -34.819 1.00 91.81 425 LEU A N 1
ATOM 3318 C CA . LEU A 1 425 ? 21.030 5.606 -34.091 1.00 91.81 425 LEU A CA 1
ATOM 3319 C C . LEU A 1 425 ? 21.683 6.991 -34.197 1.00 91.81 425 LEU A C 1
ATOM 3321 O O . LEU A 1 425 ? 22.821 7.161 -34.643 1.00 91.81 425 LEU A O 1
ATOM 3325 N N . SER A 1 426 ? 20.943 8.014 -33.779 1.00 94.12 426 SER A N 1
ATOM 3326 C CA . SER A 1 426 ? 21.446 9.381 -33.703 1.00 94.12 426 SER A CA 1
ATOM 3327 C C . SER A 1 426 ? 22.624 9.482 -32.718 1.00 94.12 426 SER A C 1
ATOM 3329 O O . SER A 1 426 ? 22.640 8.778 -31.707 1.00 94.12 426 SER A O 1
ATOM 3331 N N . PRO A 1 427 ? 23.595 10.390 -32.938 1.00 94.06 427 PRO A N 1
ATOM 3332 C CA . PRO A 1 427 ? 24.731 10.539 -32.026 1.00 94.06 427 PRO A CA 1
ATOM 3333 C C . PRO A 1 427 ? 24.337 10.838 -30.571 1.00 94.06 427 PRO A C 1
ATOM 3335 O O . PRO A 1 427 ? 25.050 10.436 -29.653 1.00 94.06 427 PRO A O 1
ATOM 3338 N N . ALA A 1 428 ? 23.211 11.530 -30.358 1.00 93.56 428 ALA A N 1
ATOM 3339 C CA . ALA A 1 428 ? 22.685 11.813 -29.023 1.00 93.56 428 ALA A CA 1
ATOM 3340 C C . ALA A 1 428 ? 22.201 10.529 -28.333 1.00 93.56 428 ALA A C 1
ATOM 3342 O O . ALA A 1 428 ? 22.653 10.239 -27.231 1.00 93.56 428 ALA A O 1
ATOM 3343 N N . ALA A 1 429 ? 21.397 9.721 -29.030 1.00 92.56 429 ALA A N 1
ATOM 3344 C CA . ALA A 1 429 ? 20.905 8.436 -28.533 1.00 92.56 429 ALA A CA 1
ATOM 3345 C C . ALA A 1 429 ? 22.046 7.456 -28.224 1.00 92.56 429 ALA A C 1
ATOM 3347 O O . ALA A 1 429 ? 22.046 6.795 -27.193 1.00 92.56 429 ALA A O 1
ATOM 3348 N N . VAL A 1 430 ? 23.063 7.392 -29.091 1.00 93.56 430 VAL A N 1
ATOM 3349 C CA . VAL A 1 430 ? 24.253 6.560 -28.842 1.00 93.56 430 VAL A CA 1
ATOM 3350 C C . VAL A 1 430 ? 24.997 7.027 -27.592 1.00 93.56 430 VAL A C 1
ATOM 3352 O O . VAL A 1 430 ? 25.438 6.197 -26.807 1.00 93.56 430 VAL A O 1
ATOM 3355 N N . THR A 1 431 ? 25.134 8.340 -27.389 1.00 93.81 431 THR A N 1
ATOM 3356 C CA . THR A 1 431 ? 25.804 8.889 -26.197 1.00 93.81 431 THR A CA 1
ATOM 3357 C C . THR A 1 431 ? 25.031 8.562 -24.921 1.00 93.81 431 THR A C 1
ATOM 3359 O O . THR A 1 431 ? 25.646 8.199 -23.924 1.00 93.81 431 THR A O 1
ATOM 3362 N N . GLU A 1 432 ? 23.702 8.656 -24.957 1.00 92.00 432 GLU A N 1
ATOM 3363 C CA . GLU A 1 432 ? 22.836 8.283 -23.836 1.00 92.00 432 GLU A CA 1
ATOM 3364 C C . GLU A 1 432 ? 22.983 6.796 -23.493 1.00 92.00 432 GLU A C 1
ATOM 3366 O O . GLU A 1 432 ? 23.307 6.463 -22.358 1.00 92.00 432 GLU A O 1
ATOM 3371 N N . ILE A 1 433 ? 22.893 5.911 -24.493 1.00 93.69 433 ILE A N 1
ATOM 3372 C CA . ILE A 1 433 ? 23.070 4.464 -24.298 1.00 93.69 433 ILE A CA 1
ATOM 3373 C C . ILE A 1 433 ? 24.477 4.123 -23.794 1.00 93.69 433 ILE A C 1
ATOM 3375 O O . ILE A 1 433 ? 24.625 3.216 -22.993 1.00 93.69 433 ILE A O 1
ATOM 3379 N N . LEU A 1 434 ? 25.523 4.816 -24.250 1.00 93.94 434 LEU A N 1
ATOM 3380 C CA . LEU A 1 434 ? 26.889 4.588 -23.762 1.00 93.94 434 LEU A CA 1
ATOM 3381 C C . LEU A 1 434 ? 27.120 5.101 -22.336 1.00 93.94 434 LEU A C 1
ATOM 3383 O O . LEU A 1 434 ? 28.102 4.699 -21.721 1.00 93.94 434 LEU A O 1
ATOM 3387 N N . THR A 1 435 ? 26.277 6.015 -21.852 1.00 93.94 435 THR A N 1
ATOM 3388 C CA . THR A 1 435 ? 26.366 6.538 -20.481 1.00 93.94 435 THR A CA 1
ATOM 3389 C C . THR A 1 435 ? 25.732 5.575 -19.484 1.00 93.94 435 THR A C 1
ATOM 3391 O O . THR A 1 435 ? 26.194 5.516 -18.353 1.00 93.94 435 THR A O 1
ATOM 3394 N N . ASP A 1 436 ? 24.699 4.844 -19.907 1.00 95.75 436 ASP A N 1
ATOM 3395 C CA . ASP A 1 436 ? 23.952 3.900 -19.072 1.00 95.75 436 ASP A CA 1
ATOM 3396 C C . ASP A 1 436 ? 23.388 2.737 -19.929 1.00 95.75 436 ASP A C 1
ATOM 3398 O O . ASP A 1 436 ? 22.193 2.724 -20.281 1.00 95.75 436 ASP A O 1
ATOM 3402 N N . PRO A 1 437 ? 24.247 1.797 -20.384 1.00 95.75 437 PRO A N 1
ATOM 3403 C CA . PRO A 1 437 ? 23.814 0.677 -21.213 1.00 95.75 437 PRO A CA 1
ATOM 3404 C C . PRO A 1 437 ? 22.695 -0.162 -20.590 1.00 95.75 437 PRO A C 1
ATOM 3406 O O . PRO A 1 437 ? 21.752 -0.486 -21.320 1.00 95.75 437 PRO A O 1
ATOM 3409 N N . SER A 1 438 ? 22.752 -0.474 -19.293 1.00 96.62 438 SER A N 1
ATOM 3410 C CA . SER A 1 438 ? 21.730 -1.254 -18.583 1.00 96.62 438 SER A CA 1
ATOM 3411 C C . SER A 1 438 ? 20.530 -0.428 -18.114 1.00 96.62 438 SER A C 1
ATOM 3413 O O . SER A 1 438 ? 19.465 -0.995 -17.893 1.00 96.62 438 SER A O 1
ATOM 3415 N N . THR A 1 439 ? 20.595 0.907 -18.085 1.00 96.38 439 THR A N 1
ATOM 3416 C CA . THR A 1 439 ? 19.451 1.773 -17.712 1.00 96.38 439 THR A CA 1
ATOM 3417 C C . THR A 1 439 ? 18.993 1.590 -16.259 1.00 96.38 439 THR A C 1
ATOM 3419 O O . THR A 1 439 ? 17.809 1.738 -15.927 1.00 96.38 439 THR A O 1
ATOM 3422 N N . ASP A 1 440 ? 19.928 1.250 -15.382 1.00 96.69 440 ASP A N 1
ATOM 3423 C CA . ASP A 1 440 ? 19.709 0.940 -13.972 1.00 96.69 440 ASP A CA 1
ATOM 3424 C C . ASP A 1 440 ? 20.474 1.876 -13.021 1.00 96.69 440 ASP A C 1
ATOM 3426 O O . ASP A 1 440 ? 20.367 1.728 -11.803 1.00 96.69 440 ASP A O 1
ATOM 3430 N N . ASN A 1 441 ? 21.134 2.909 -13.550 1.00 96.31 441 ASN A N 1
ATOM 3431 C CA . ASN A 1 441 ? 21.776 3.945 -12.750 1.00 96.31 441 ASN A CA 1
ATOM 3432 C C . ASN A 1 441 ? 20.788 4.703 -11.849 1.00 96.31 441 ASN A C 1
ATOM 3434 O O . ASN A 1 441 ? 19.768 5.253 -12.288 1.00 96.31 441 ASN A O 1
ATOM 3438 N N . PHE A 1 442 ? 21.130 4.805 -10.566 1.00 96.25 442 PHE A N 1
ATOM 3439 C CA . PHE A 1 442 ? 20.376 5.572 -9.588 1.00 96.25 442 PHE A CA 1
ATOM 3440 C C . PHE A 1 442 ? 20.638 7.077 -9.690 1.00 96.25 442 PHE A C 1
ATOM 3442 O O . PHE A 1 442 ? 21.771 7.558 -9.772 1.00 96.25 442 PHE A O 1
ATOM 3449 N N . GLN A 1 443 ? 19.569 7.863 -9.556 1.00 94.44 443 GLN A N 1
ATOM 3450 C CA . GLN A 1 443 ? 19.660 9.312 -9.442 1.00 94.44 443 GLN A CA 1
ATOM 3451 C C . GLN A 1 443 ? 18.844 9.842 -8.263 1.00 94.44 443 GLN A C 1
ATOM 3453 O O . GLN A 1 443 ? 17.613 9.803 -8.245 1.00 94.44 443 GLN A O 1
ATOM 3458 N N . TYR A 1 444 ? 19.532 10.428 -7.283 1.00 94.69 444 TYR A N 1
ATOM 3459 C CA . TYR A 1 444 ? 18.869 11.058 -6.146 1.00 94.69 444 TYR A CA 1
ATOM 3460 C C . TYR A 1 444 ? 18.138 12.342 -6.566 1.00 94.69 444 TYR A C 1
ATOM 3462 O O . TYR A 1 444 ? 18.738 13.247 -7.144 1.00 94.69 444 TYR A O 1
ATOM 3470 N N . TYR A 1 445 ? 16.864 12.482 -6.187 1.00 93.44 445 TYR A N 1
ATOM 3471 C CA . TYR A 1 445 ? 15.977 13.583 -6.605 1.00 93.44 445 TYR A CA 1
ATOM 3472 C C . TYR A 1 445 ? 16.447 15.001 -6.206 1.00 93.44 445 TYR A C 1
ATOM 3474 O O . TYR A 1 445 ? 15.955 16.006 -6.736 1.00 93.44 445 TYR A O 1
ATOM 3482 N N . ARG A 1 446 ? 17.417 15.111 -5.284 1.00 91.50 446 ARG A N 1
ATOM 3483 C CA . ARG A 1 446 ? 18.075 16.373 -4.875 1.00 91.50 446 ARG A CA 1
ATOM 3484 C C . ARG A 1 446 ? 19.499 16.516 -5.425 1.00 91.50 446 ARG A C 1
ATOM 3486 O O . ARG A 1 446 ? 20.290 17.280 -4.877 1.00 91.50 446 ARG A O 1
ATOM 3493 N N . GLY A 1 447 ? 19.851 15.746 -6.452 1.00 89.75 447 GLY A N 1
ATOM 3494 C CA . GLY A 1 447 ? 21.152 15.814 -7.107 1.00 89.75 447 GLY A CA 1
ATOM 3495 C C . GLY A 1 447 ? 21.418 17.198 -7.705 1.00 89.75 447 GLY A C 1
ATOM 3496 O O . GLY A 1 447 ? 20.542 17.812 -8.312 1.00 89.75 447 GLY A O 1
ATOM 3497 N N . SER A 1 448 ? 22.648 17.693 -7.564 1.00 89.00 448 SER A N 1
ATOM 3498 C CA . SER A 1 448 ? 23.050 19.006 -8.090 1.00 89.00 448 SER A CA 1
ATOM 3499 C C . SER A 1 448 ? 23.044 19.066 -9.621 1.00 89.00 448 SER A C 1
ATOM 3501 O O . SER A 1 448 ? 22.849 20.134 -10.199 1.00 89.00 448 SER A O 1
ATOM 3503 N N . ASN A 1 449 ? 23.209 17.923 -10.291 1.00 90.94 449 ASN A N 1
ATOM 3504 C CA . ASN A 1 449 ? 23.045 17.786 -11.736 1.00 90.94 449 ASN A CA 1
ATOM 3505 C C . ASN A 1 449 ? 21.605 18.092 -12.182 1.00 90.94 449 ASN A C 1
ATOM 3507 O O . ASN A 1 449 ? 21.417 18.788 -13.176 1.00 90.94 449 ASN A O 1
ATOM 3511 N N . LEU A 1 450 ? 20.599 17.654 -11.417 1.00 93.94 450 LEU A N 1
ATOM 3512 C CA . LEU A 1 450 ? 19.184 17.953 -11.677 1.00 93.94 450 LEU A CA 1
ATOM 3513 C C . LEU A 1 450 ? 18.867 19.436 -11.464 1.00 93.94 450 LEU A C 1
ATOM 3515 O O . LEU A 1 450 ? 18.027 20.001 -12.163 1.00 93.94 450 LEU A O 1
ATOM 3519 N N . ASP A 1 451 ? 19.538 20.085 -10.512 1.00 91.81 451 ASP A N 1
ATOM 3520 C CA . ASP A 1 451 ? 19.420 21.531 -10.309 1.00 91.81 451 ASP A CA 1
ATOM 3521 C C . ASP A 1 451 ? 20.053 22.309 -11.471 1.00 91.81 451 ASP A C 1
ATOM 3523 O O . ASP A 1 451 ? 19.437 23.233 -11.999 1.00 91.81 451 ASP A O 1
ATOM 3527 N N . ALA A 1 452 ? 21.245 21.902 -11.920 1.00 93.12 452 ALA A N 1
ATOM 3528 C CA . ALA A 1 452 ? 21.925 22.509 -13.065 1.00 93.12 452 ALA A CA 1
ATOM 3529 C C . ALA A 1 452 ? 21.138 22.342 -14.377 1.00 93.12 452 ALA A C 1
ATOM 3531 O O . ALA A 1 452 ? 21.130 23.253 -15.204 1.00 93.12 452 ALA A O 1
ATOM 3532 N N . ALA A 1 453 ? 20.447 21.212 -14.541 1.00 94.38 453 ALA A N 1
ATOM 3533 C CA . ALA A 1 453 ? 19.555 20.941 -15.667 1.00 94.38 453 ALA A CA 1
ATOM 3534 C C . ALA A 1 453 ? 18.166 21.595 -15.530 1.00 94.38 453 ALA A C 1
ATOM 3536 O O . ALA A 1 453 ? 17.343 21.458 -16.430 1.00 94.38 453 ALA A O 1
ATOM 3537 N N . GLN A 1 454 ? 17.886 22.283 -14.414 1.00 95.25 454 GLN A N 1
ATOM 3538 C CA . GLN A 1 454 ? 16.565 22.831 -14.083 1.00 95.25 454 GLN A CA 1
ATOM 3539 C C . GLN A 1 454 ? 15.436 21.786 -14.194 1.00 95.25 454 GLN A C 1
ATOM 3541 O O . GLN A 1 454 ? 14.327 22.086 -14.635 1.00 95.25 454 GLN A O 1
ATOM 3546 N N . ALA A 1 455 ? 15.718 20.547 -13.780 1.00 95.94 455 ALA A N 1
ATOM 3547 C CA . ALA A 1 455 ? 14.811 19.414 -13.917 1.00 95.94 455 ALA A CA 1
ATOM 3548 C C . ALA A 1 455 ? 13.503 19.614 -13.131 1.00 95.94 455 ALA A C 1
ATOM 3550 O O . ALA A 1 455 ? 13.522 20.090 -11.981 1.00 95.94 455 ALA A O 1
ATOM 3551 N N . SER A 1 456 ? 12.391 19.202 -13.752 1.00 95.69 456 SER A N 1
ATOM 3552 C CA . SER A 1 456 ? 11.050 19.172 -13.155 1.00 95.69 456 SER A CA 1
ATOM 3553 C C . SER A 1 456 ? 10.956 18.123 -12.040 1.00 95.69 456 SER A C 1
ATOM 3555 O O . SER A 1 456 ? 11.833 17.274 -11.894 1.00 95.69 456 SER A O 1
ATOM 3557 N N . ILE A 1 457 ? 9.882 18.150 -11.243 1.00 95.94 457 ILE A N 1
ATOM 3558 C CA . ILE A 1 457 ? 9.691 17.162 -10.167 1.00 95.94 457 ILE A CA 1
ATOM 3559 C C . ILE A 1 457 ? 9.581 15.738 -10.728 1.00 95.94 457 ILE A C 1
ATOM 3561 O O . ILE A 1 457 ? 10.199 14.840 -10.171 1.00 95.94 457 ILE A O 1
ATOM 3565 N N . LEU A 1 458 ? 8.865 15.531 -11.839 1.00 95.12 458 LEU A N 1
ATOM 3566 C CA . LEU A 1 458 ? 8.759 14.209 -12.474 1.00 95.12 458 LEU A CA 1
ATOM 3567 C C . LEU A 1 458 ? 10.131 13.693 -12.914 1.00 95.12 458 LEU A C 1
ATOM 3569 O O . LEU A 1 458 ? 10.492 12.561 -12.611 1.00 95.12 458 LEU A O 1
ATOM 3573 N N . GLU A 1 459 ? 10.917 14.554 -13.564 1.00 96.19 459 GLU A N 1
ATOM 3574 C CA . GLU A 1 459 ? 12.244 14.195 -14.065 1.00 96.19 459 GLU A CA 1
ATOM 3575 C C . GLU A 1 459 ? 13.196 13.802 -12.927 1.00 96.19 459 GLU A C 1
ATOM 3577 O O . GLU A 1 459 ? 13.965 12.854 -13.043 1.00 96.19 459 GLU A O 1
ATOM 3582 N N . ARG A 1 460 ? 13.091 14.470 -11.773 1.00 96.44 460 ARG A N 1
ATOM 3583 C CA . ARG A 1 460 ? 13.907 14.164 -10.587 1.00 96.44 460 ARG A CA 1
ATOM 3584 C C . ARG A 1 460 ? 13.671 12.774 -10.013 1.00 96.44 460 ARG A C 1
ATOM 3586 O O . ARG A 1 460 ? 14.580 12.237 -9.390 1.00 96.44 460 ARG A O 1
ATOM 3593 N N . TYR A 1 461 ? 12.470 12.227 -10.170 1.00 97.06 461 TYR A N 1
ATOM 3594 C CA . TYR A 1 461 ? 12.123 10.900 -9.664 1.00 97.06 461 TYR A CA 1
ATOM 3595 C C . TYR A 1 461 ? 12.225 9.799 -10.723 1.00 97.06 461 TYR A C 1
ATOM 3597 O O . TYR A 1 461 ? 12.143 8.624 -10.381 1.00 97.06 461 TYR A O 1
ATOM 3605 N N . LYS A 1 462 ? 12.457 10.155 -11.990 1.00 97.19 462 LYS A N 1
ATOM 3606 C CA . LYS A 1 462 ? 12.471 9.225 -13.124 1.00 97.19 462 LYS A CA 1
ATOM 3607 C C . LYS A 1 462 ? 13.487 8.088 -12.976 1.00 97.19 462 LYS A C 1
ATOM 3609 O O . LYS A 1 462 ? 13.170 6.946 -13.285 1.00 97.19 462 LYS A O 1
ATOM 3614 N N . ASN A 1 463 ? 14.677 8.396 -12.459 1.00 96.69 463 ASN A N 1
ATOM 3615 C CA . ASN A 1 463 ? 15.769 7.440 -12.227 1.00 96.69 463 ASN A CA 1
ATOM 3616 C C . ASN A 1 463 ? 15.995 7.143 -10.732 1.00 96.69 463 ASN A C 1
ATOM 3618 O O . ASN A 1 463 ? 17.028 6.609 -10.343 1.00 96.69 463 ASN A O 1
ATOM 3622 N N . TYR A 1 464 ? 15.033 7.479 -9.867 1.00 96.38 464 TYR A N 1
ATOM 3623 C CA . TYR A 1 464 ? 15.162 7.245 -8.424 1.00 96.38 464 TYR A CA 1
ATOM 3624 C C . TYR A 1 464 ? 15.099 5.755 -8.049 1.00 96.38 464 TYR A C 1
ATOM 3626 O O . TYR A 1 464 ? 15.550 5.368 -6.976 1.00 96.38 464 TYR A O 1
ATOM 3634 N N . ASN A 1 465 ? 14.543 4.921 -8.929 1.00 96.56 465 ASN A N 1
ATOM 3635 C CA . ASN A 1 465 ? 14.409 3.479 -8.726 1.00 96.56 465 ASN A CA 1
ATOM 3636 C C . ASN A 1 465 ? 15.561 2.657 -9.327 1.00 96.56 465 ASN A C 1
ATOM 3638 O O . ASN A 1 465 ? 15.445 1.436 -9.379 1.00 96.56 465 ASN A O 1
ATOM 3642 N N . GLY A 1 466 ? 16.622 3.308 -9.819 1.00 96.00 466 GLY A N 1
ATOM 3643 C CA . GLY A 1 466 ? 17.829 2.612 -10.265 1.00 96.00 466 GLY A CA 1
ATOM 3644 C C . GLY A 1 466 ? 18.475 1.819 -9.126 1.00 96.00 466 GLY A C 1
ATOM 3645 O O . GLY A 1 466 ? 18.333 2.183 -7.953 1.00 96.00 466 GLY A O 1
ATOM 3646 N N . THR A 1 467 ? 19.140 0.729 -9.484 1.00 95.81 467 THR A N 1
ATOM 3647 C CA . THR A 1 467 ? 19.808 -0.194 -8.564 1.00 95.81 467 THR A CA 1
ATOM 3648 C C . THR A 1 467 ? 21.292 0.129 -8.429 1.00 95.81 467 THR A C 1
ATOM 3650 O O . THR A 1 467 ? 21.778 0.186 -7.309 1.00 95.81 467 THR A O 1
ATOM 3653 N N . GLU A 1 468 ? 21.997 0.484 -9.512 1.00 96.12 468 GLU A N 1
ATOM 3654 C CA . GLU A 1 468 ? 23.412 0.865 -9.408 1.00 96.12 468 GLU A CA 1
ATOM 3655 C C . GLU A 1 468 ? 23.573 2.214 -8.691 1.00 96.12 468 GLU A C 1
ATOM 3657 O O . GLU A 1 468 ? 23.070 3.252 -9.133 1.00 96.12 468 GLU A O 1
ATOM 3662 N N . GLY A 1 469 ? 24.312 2.213 -7.580 1.00 93.94 469 GLY A N 1
ATOM 3663 C CA . GLY A 1 469 ? 24.651 3.416 -6.825 1.00 93.94 469 GLY A CA 1
ATOM 3664 C C . GLY A 1 469 ? 23.510 3.943 -5.955 1.00 93.94 469 GLY A C 1
ATOM 3665 O O . GLY A 1 469 ? 23.503 5.131 -5.613 1.00 93.94 469 GLY A O 1
ATOM 3666 N N . ASN A 1 470 ? 22.537 3.101 -5.606 1.00 94.06 470 ASN A N 1
ATOM 3667 C CA . ASN A 1 470 ? 21.361 3.482 -4.821 1.00 94.06 470 ASN A CA 1
ATOM 3668 C C . ASN A 1 470 ? 21.601 3.440 -3.297 1.00 94.06 470 ASN A C 1
ATOM 3670 O O . ASN A 1 470 ? 20.832 4.010 -2.504 1.00 94.06 470 ASN A O 1
ATOM 3674 N N . SER A 1 471 ? 22.720 2.831 -2.899 1.00 93.38 471 SER A N 1
ATOM 3675 C CA . SER A 1 471 ? 23.150 2.596 -1.527 1.00 93.38 471 SER A CA 1
ATOM 3676 C C . SER A 1 471 ? 24.535 3.187 -1.211 1.00 93.38 471 SER A C 1
ATOM 3678 O O . SER A 1 471 ? 25.345 2.531 -0.533 1.00 93.38 471 SER A O 1
ATOM 3680 N N . PRO A 1 472 ? 24.855 4.437 -1.614 1.00 89.81 472 PRO A N 1
ATOM 3681 C CA . PRO A 1 472 ? 26.178 4.996 -1.402 1.00 89.81 472 PRO A CA 1
ATOM 3682 C C . PRO A 1 472 ? 26.435 5.273 0.078 1.00 89.81 472 PRO A C 1
ATOM 3684 O O . PRO A 1 472 ? 25.538 5.536 0.884 1.00 89.81 472 PRO A O 1
ATOM 3687 N N . ILE A 1 473 ? 27.713 5.296 0.442 1.00 85.00 473 ILE A N 1
ATOM 3688 C CA . ILE A 1 473 ? 28.129 5.659 1.796 1.00 85.00 473 ILE A CA 1
ATOM 3689 C C . ILE A 1 473 ? 27.841 7.142 2.019 1.00 85.00 473 ILE A C 1
ATOM 3691 O O . ILE A 1 473 ? 28.227 7.994 1.216 1.00 85.00 473 ILE A O 1
ATOM 3695 N N . ALA A 1 474 ? 27.192 7.456 3.141 1.00 76.62 474 ALA A N 1
ATOM 3696 C CA . ALA A 1 474 ? 26.849 8.823 3.505 1.00 76.62 474 ALA A CA 1
ATOM 3697 C C . ALA A 1 474 ? 28.099 9.722 3.535 1.00 76.62 474 ALA A C 1
ATOM 3699 O O . ALA A 1 474 ? 28.954 9.613 4.417 1.00 76.62 474 ALA A O 1
ATOM 3700 N N . THR A 1 475 ? 28.192 10.638 2.572 1.00 63.41 475 THR A N 1
ATOM 3701 C CA . THR A 1 475 ? 29.265 11.630 2.471 1.00 63.41 475 THR A CA 1
ATOM 3702 C C . THR A 1 475 ? 28.665 13.031 2.627 1.00 63.41 475 THR A C 1
ATOM 3704 O O . THR A 1 475 ? 28.018 13.568 1.737 1.00 63.41 475 THR A O 1
ATOM 3707 N N . GLY A 1 476 ? 28.855 13.650 3.798 1.00 64.56 476 GLY A N 1
ATOM 3708 C CA . GLY A 1 476 ? 28.363 15.007 4.082 1.00 64.56 476 GLY A CA 1
ATOM 3709 C C . GLY A 1 476 ? 26.980 15.067 4.747 1.00 64.56 476 GLY A C 1
ATOM 3710 O O . GLY A 1 476 ? 26.607 14.179 5.506 1.00 64.56 476 GLY A O 1
ATOM 3711 N N . SER A 1 477 ? 26.253 16.174 4.540 1.00 59.22 477 SER A N 1
ATOM 3712 C CA . SER A 1 477 ? 24.991 16.484 5.245 1.00 59.22 477 SER A CA 1
ATOM 3713 C C . SER A 1 477 ? 23.724 15.938 4.574 1.00 59.22 477 SER A C 1
ATOM 3715 O O . SER A 1 477 ? 22.660 15.985 5.187 1.00 59.22 477 SER A O 1
ATOM 3717 N N . ILE A 1 478 ? 23.811 15.458 3.330 1.00 64.38 478 ILE A N 1
ATOM 3718 C CA . ILE A 1 478 ? 22.701 14.840 2.594 1.00 64.38 478 ILE A CA 1
ATOM 3719 C C . ILE A 1 478 ? 23.166 13.449 2.172 1.00 64.38 478 ILE A C 1
ATOM 3721 O O . ILE A 1 478 ? 24.083 13.329 1.364 1.00 64.38 478 ILE A O 1
ATOM 3725 N N . SER A 1 479 ? 22.532 12.412 2.710 1.00 72.31 479 SER A N 1
ATOM 3726 C CA . SER A 1 479 ? 22.726 11.044 2.236 1.00 72.31 479 SER A CA 1
ATOM 3727 C C . SER A 1 479 ? 21.889 10.849 0.975 1.00 72.31 479 SER A C 1
ATOM 3729 O O . SER A 1 479 ? 20.670 10.721 1.057 1.00 72.31 479 SER A O 1
ATOM 3731 N N . ALA A 1 480 ? 22.531 10.890 -0.190 1.00 83.12 480 ALA A N 1
ATOM 3732 C CA . ALA A 1 480 ? 21.896 10.652 -1.483 1.00 83.12 480 ALA A CA 1
ATOM 3733 C C . ALA A 1 480 ? 21.712 9.142 -1.722 1.00 83.12 480 ALA A C 1
ATOM 3735 O O . ALA A 1 480 ? 22.379 8.572 -2.569 1.00 83.12 480 ALA A O 1
ATOM 3736 N N . SER A 1 481 ? 20.859 8.499 -0.926 1.00 89.06 481 SER A N 1
ATOM 3737 C CA . SER A 1 481 ? 20.596 7.053 -0.945 1.00 89.06 481 SER A CA 1
ATOM 3738 C C . SER A 1 481 ? 19.082 6.812 -0.954 1.00 89.06 481 SER A C 1
ATOM 3740 O O . SER A 1 481 ? 18.321 7.614 -0.395 1.00 89.06 481 SER A O 1
ATOM 3742 N N . SER A 1 482 ? 18.639 5.738 -1.609 1.00 90.12 482 SER A N 1
ATOM 3743 C CA . SER A 1 482 ? 17.271 5.212 -1.489 1.00 90.12 482 SER A CA 1
ATOM 3744 C C . SER A 1 482 ? 17.196 4.068 -0.475 1.00 90.12 482 SER A C 1
ATOM 3746 O O . SER A 1 482 ? 16.206 3.955 0.249 1.00 90.12 482 SER A O 1
ATOM 3748 N N . THR A 1 483 ? 18.255 3.261 -0.368 1.00 91.12 483 THR A N 1
ATOM 3749 C CA . THR A 1 483 ? 18.352 2.119 0.546 1.00 91.12 483 THR A CA 1
ATOM 3750 C C . THR A 1 483 ? 19.764 1.981 1.129 1.00 91.12 483 THR A C 1
ATOM 3752 O O . THR A 1 483 ? 20.701 2.677 0.749 1.00 91.12 483 THR A O 1
ATOM 3755 N N . ASN A 1 484 ? 19.896 1.140 2.155 1.00 90.19 484 ASN A N 1
ATOM 3756 C CA . ASN A 1 484 ? 21.185 0.696 2.706 1.00 90.19 484 ASN A CA 1
ATOM 3757 C C . ASN A 1 484 ? 21.342 -0.831 2.620 1.00 90.19 484 ASN A C 1
ATOM 3759 O O . ASN A 1 484 ? 22.316 -1.380 3.143 1.00 90.19 484 ASN A O 1
ATOM 3763 N N . VAL A 1 485 ? 20.345 -1.507 2.051 1.00 92.06 485 VAL A N 1
ATOM 3764 C CA . VAL A 1 485 ? 20.290 -2.957 1.875 1.00 92.06 485 VAL A CA 1
ATOM 3765 C C . VAL A 1 485 ? 20.719 -3.253 0.437 1.00 92.06 485 VAL A C 1
ATOM 3767 O O . VAL A 1 485 ? 20.198 -2.571 -0.438 1.00 92.06 485 VAL A O 1
ATOM 3770 N N . PRO A 1 486 ? 21.621 -4.223 0.205 1.00 93.62 486 PRO A N 1
ATOM 3771 C CA . PRO A 1 486 ? 22.022 -4.618 -1.143 1.00 93.62 486 PRO A CA 1
ATOM 3772 C C . PRO A 1 486 ? 20.838 -5.112 -1.964 1.00 93.62 486 PRO A C 1
ATOM 3774 O O . PRO A 1 486 ? 19.973 -5.812 -1.421 1.00 93.62 486 PRO A O 1
ATOM 3777 N N . ASP A 1 487 ? 20.840 -4.797 -3.253 1.00 95.25 487 ASP A N 1
ATOM 3778 C CA . ASP A 1 487 ? 19.850 -5.325 -4.179 1.00 95.25 487 ASP A CA 1
ATOM 3779 C C . ASP A 1 487 ? 20.106 -6.814 -4.450 1.00 95.25 487 ASP A C 1
ATOM 3781 O O . ASP A 1 487 ? 21.245 -7.293 -4.525 1.00 95.25 487 ASP A O 1
ATOM 3785 N N . ALA A 1 488 ? 19.019 -7.583 -4.513 1.00 94.94 488 ALA A N 1
ATOM 3786 C CA . ALA A 1 488 ? 19.046 -9.025 -4.715 1.00 94.94 488 ALA A CA 1
ATOM 3787 C C . ALA A 1 488 ? 17.718 -9.526 -5.291 1.00 94.94 488 ALA A C 1
ATOM 3789 O O . ALA A 1 488 ? 16.650 -9.005 -4.965 1.00 94.94 488 ALA A O 1
ATOM 3790 N N . GLU A 1 489 ? 17.777 -10.613 -6.057 1.00 94.56 489 GLU A N 1
ATOM 3791 C CA . GLU A 1 489 ? 16.609 -11.361 -6.552 1.00 94.56 489 GLU A CA 1
ATOM 3792 C C . GLU A 1 489 ? 16.061 -12.310 -5.472 1.00 94.56 489 GLU A C 1
ATOM 3794 O O . GLU A 1 489 ? 16.007 -13.531 -5.611 1.00 94.56 489 GLU A O 1
ATOM 3799 N N . ASP A 1 490 ? 15.733 -11.718 -4.325 1.00 93.12 490 ASP A N 1
ATOM 3800 C CA . ASP A 1 490 ? 15.172 -12.352 -3.129 1.00 93.12 490 ASP A CA 1
ATOM 3801 C C . ASP A 1 490 ? 14.371 -11.297 -2.364 1.00 93.12 490 ASP A C 1
ATOM 3803 O O . ASP A 1 490 ? 14.805 -10.715 -1.363 1.00 93.12 490 ASP A O 1
ATOM 3807 N N . ILE A 1 491 ? 13.201 -10.988 -2.913 1.00 92.12 491 ILE A N 1
ATOM 3808 C CA . ILE A 1 491 ? 12.313 -9.940 -2.422 1.00 92.12 491 ILE A CA 1
ATOM 3809 C C . ILE A 1 491 ? 11.733 -10.352 -1.074 1.00 92.12 491 ILE A C 1
ATOM 3811 O O . ILE A 1 491 ? 11.634 -9.525 -0.163 1.00 92.12 491 ILE A O 1
ATOM 3815 N N . ASN A 1 492 ? 11.337 -11.621 -0.928 1.00 90.50 492 ASN A N 1
ATOM 3816 C CA . ASN A 1 492 ? 10.726 -12.124 0.300 1.00 90.50 492 ASN A CA 1
ATOM 3817 C C . ASN A 1 492 ? 11.733 -12.404 1.437 1.00 90.50 492 ASN A C 1
ATOM 3819 O O . ASN A 1 492 ? 11.310 -12.539 2.589 1.00 90.50 492 ASN A O 1
ATOM 3823 N N . ARG A 1 493 ? 13.040 -12.403 1.134 1.00 88.69 493 ARG A N 1
ATOM 3824 C CA . ARG A 1 493 ? 14.165 -12.619 2.057 1.00 88.69 493 ARG A CA 1
ATOM 3825 C C . ARG A 1 493 ? 14.180 -14.006 2.693 1.00 88.69 493 ARG A C 1
ATOM 3827 O O . ARG A 1 493 ? 14.601 -14.161 3.844 1.00 88.69 493 ARG A O 1
ATOM 3834 N N . ASP A 1 494 ? 13.735 -15.023 1.959 1.00 88.31 494 ASP A N 1
ATOM 3835 C CA . ASP A 1 494 ? 13.785 -16.420 2.397 1.00 88.31 494 ASP A CA 1
ATOM 3836 C C . ASP A 1 494 ? 15.134 -17.107 2.096 1.00 88.31 494 ASP A C 1
ATOM 3838 O O . ASP A 1 494 ? 15.343 -18.271 2.452 1.00 88.31 494 ASP A O 1
ATOM 3842 N N . ASN A 1 495 ? 16.097 -16.354 1.548 1.00 87.56 495 ASN A N 1
ATOM 3843 C CA . ASN A 1 495 ? 17.422 -16.785 1.094 1.00 87.56 495 ASN A CA 1
ATOM 3844 C C . ASN A 1 495 ? 17.410 -17.667 -0.157 1.00 87.56 495 ASN A C 1
ATOM 3846 O O . ASN A 1 495 ? 18.485 -18.031 -0.644 1.00 87.56 495 ASN A O 1
ATOM 3850 N N . THR A 1 496 ? 16.249 -17.942 -0.737 1.00 89.00 496 THR A N 1
ATOM 3851 C CA . THR A 1 496 ? 16.118 -18.588 -2.042 1.00 89.00 496 THR A CA 1
ATOM 3852 C C . THR A 1 496 ? 15.727 -17.558 -3.102 1.00 89.00 496 THR A C 1
ATOM 3854 O O . THR A 1 496 ? 15.825 -16.361 -2.850 1.00 89.00 496 THR A O 1
ATOM 3857 N N . MET A 1 497 ? 15.463 -18.013 -4.324 1.00 91.50 497 MET A N 1
ATOM 3858 C CA . MET A 1 497 ? 14.895 -17.204 -5.399 1.00 91.50 497 MET A CA 1
ATOM 3859 C C . MET A 1 497 ? 13.746 -18.019 -5.975 1.00 91.50 497 MET A C 1
ATOM 3861 O O . MET A 1 497 ? 13.951 -19.148 -6.436 1.00 91.50 497 MET A O 1
ATOM 3865 N N . SER A 1 498 ? 12.530 -17.485 -5.908 1.00 92.00 498 SER A N 1
ATOM 3866 C CA . SER A 1 498 ? 11.365 -18.145 -6.482 1.00 92.00 498 SER A CA 1
ATOM 3867 C C . SER A 1 498 ? 11.317 -17.936 -7.997 1.00 92.00 498 SER A C 1
ATOM 3869 O O . SER A 1 498 ? 11.155 -16.824 -8.486 1.00 92.00 498 SER A O 1
ATOM 3871 N N . GLU A 1 499 ? 11.383 -19.017 -8.772 1.00 92.62 499 GLU A N 1
ATOM 3872 C CA . GLU A 1 499 ? 11.199 -18.969 -10.234 1.00 92.62 499 GLU A CA 1
ATOM 3873 C C . GLU A 1 499 ? 9.769 -19.297 -10.681 1.00 92.62 499 GLU A C 1
ATOM 3875 O O . GLU A 1 499 ? 9.426 -19.181 -11.857 1.00 92.62 499 GLU A O 1
ATOM 3880 N N . SER A 1 500 ? 8.927 -19.762 -9.758 1.00 91.38 500 SER A N 1
ATOM 3881 C CA . SER A 1 500 ? 7.579 -20.206 -10.094 1.00 91.38 500 SER A CA 1
ATOM 3882 C C . SER A 1 500 ? 6.637 -19.027 -10.305 1.00 91.38 500 SER A C 1
ATOM 3884 O O . SER A 1 500 ? 6.508 -18.167 -9.436 1.00 91.38 500 SER A O 1
ATOM 3886 N N . GLU A 1 501 ? 5.897 -19.069 -11.407 1.00 94.31 501 GLU A N 1
ATOM 3887 C CA . GLU A 1 501 ? 4.804 -18.149 -11.708 1.00 94.31 501 GLU A CA 1
ATOM 3888 C C . GLU A 1 501 ? 3.487 -18.922 -11.658 1.00 94.31 501 GLU A C 1
ATOM 3890 O O . GLU A 1 501 ? 3.259 -19.820 -12.464 1.00 94.31 501 GLU A O 1
ATOM 3895 N N . SER A 1 502 ? 2.619 -18.596 -10.710 1.00 96.38 502 SER A N 1
ATOM 3896 C CA . SER A 1 502 ? 1.247 -19.098 -10.623 1.00 96.38 502 SER A CA 1
ATOM 3897 C C . SER A 1 502 ? 0.407 -18.047 -9.910 1.00 96.38 502 SER A C 1
ATOM 3899 O O . SER A 1 502 ? 0.573 -17.845 -8.705 1.00 96.38 502 SER A O 1
ATOM 3901 N N . TYR A 1 503 ? -0.452 -17.345 -10.640 1.00 97.31 503 TYR A N 1
ATOM 3902 C CA . TYR A 1 503 ? -1.107 -16.147 -10.124 1.00 97.31 503 TYR A CA 1
ATOM 3903 C C . TYR A 1 503 ? -2.483 -15.915 -10.743 1.00 97.31 503 TYR A C 1
ATOM 3905 O O . TYR A 1 503 ? -2.807 -16.368 -11.844 1.00 97.31 503 TYR A O 1
ATOM 3913 N N . TYR A 1 504 ? -3.282 -15.169 -9.998 1.00 98.00 504 TYR A N 1
ATOM 3914 C CA . TYR A 1 504 ? -4.523 -14.555 -10.425 1.00 98.00 504 TYR A CA 1
ATOM 3915 C C . TYR A 1 504 ? -4.223 -13.197 -11.045 1.00 98.00 504 TYR A C 1
ATOM 3917 O O . TYR A 1 504 ? -3.424 -12.441 -10.496 1.00 98.00 504 TYR A O 1
ATOM 3925 N N . GLN A 1 505 ? -4.853 -12.875 -12.169 1.00 97.56 505 GLN A N 1
ATOM 3926 C CA . GLN A 1 505 ? -4.676 -11.601 -12.857 1.00 97.56 505 GLN A CA 1
ATOM 3927 C C . GLN A 1 505 ? -5.980 -10.819 -12.907 1.00 97.56 505 GLN A C 1
ATOM 3929 O O . GLN A 1 505 ? -7.015 -11.354 -13.301 1.00 97.56 505 GLN A O 1
ATOM 3934 N N . TYR A 1 506 ? -5.889 -9.537 -12.578 1.00 97.88 506 TYR A N 1
ATOM 3935 C CA . TYR A 1 506 ? -6.965 -8.560 -12.658 1.00 97.88 506 TYR A CA 1
ATOM 3936 C C . TYR A 1 506 ? -6.541 -7.483 -13.648 1.00 97.88 506 TYR A C 1
ATOM 3938 O O . TYR A 1 506 ? -5.479 -6.882 -13.487 1.00 97.88 506 TYR A O 1
ATOM 3946 N N . ARG A 1 507 ? -7.351 -7.272 -14.683 1.00 97.50 507 ARG A N 1
ATOM 3947 C CA . ARG A 1 507 ? -7.143 -6.227 -15.688 1.00 97.50 507 ARG A CA 1
ATOM 3948 C C . ARG A 1 507 ? -8.061 -5.047 -15.391 1.00 97.50 507 ARG A C 1
ATOM 3950 O O . ARG A 1 507 ? -9.266 -5.247 -15.267 1.00 97.50 507 ARG A O 1
ATOM 3957 N N . ILE A 1 508 ? -7.498 -3.846 -15.321 1.00 97.75 508 ILE A N 1
ATOM 3958 C CA . ILE A 1 508 ? -8.204 -2.595 -15.042 1.00 97.75 508 ILE A CA 1
ATOM 3959 C C . ILE A 1 508 ? -7.947 -1.643 -16.210 1.00 97.75 508 ILE A C 1
ATOM 3961 O O . ILE A 1 508 ? -6.812 -1.242 -16.455 1.00 97.75 508 ILE A O 1
ATOM 3965 N N . ASP A 1 509 ? -8.999 -1.281 -16.935 1.00 96.81 509 ASP A N 1
ATOM 3966 C CA . ASP A 1 509 ? -8.902 -0.382 -18.084 1.00 96.81 509 ASP A CA 1
ATOM 3967 C C . ASP A 1 509 ? -8.743 1.069 -17.600 1.00 96.81 509 ASP A C 1
ATOM 3969 O O . ASP A 1 509 ? -9.578 1.582 -16.859 1.00 96.81 509 ASP A O 1
ATOM 3973 N N . ILE A 1 510 ? -7.706 1.775 -18.027 1.00 95.75 510 ILE A N 1
ATOM 3974 C CA . ILE A 1 510 ? -7.479 3.177 -17.675 1.00 95.75 510 ILE A CA 1
ATOM 3975 C C . ILE A 1 510 ? -7.783 4.021 -18.904 1.00 95.75 510 ILE A C 1
ATOM 3977 O O . ILE A 1 510 ? -6.992 4.104 -19.838 1.00 95.75 510 ILE A O 1
ATOM 3981 N N . LYS A 1 511 ? -8.959 4.645 -18.905 1.00 92.75 511 LYS A N 1
ATOM 3982 C CA . LYS A 1 511 ? -9.459 5.432 -20.037 1.00 92.75 511 LYS A CA 1
ATOM 3983 C C . LYS A 1 511 ? -10.084 6.747 -19.574 1.00 92.75 511 LYS A C 1
ATOM 3985 O O . LYS A 1 511 ? -10.494 6.843 -18.419 1.00 92.75 511 LYS A O 1
ATOM 3990 N N . PRO A 1 512 ? -10.205 7.756 -20.443 1.00 89.75 512 PRO A N 1
ATOM 3991 C CA . PRO A 1 512 ? -10.938 8.972 -20.112 1.00 89.75 512 PRO A CA 1
ATOM 3992 C C . PRO A 1 512 ? -12.420 8.688 -19.827 1.00 89.75 512 PRO A C 1
ATOM 3994 O O . PRO A 1 512 ? -13.023 7.814 -20.450 1.00 89.75 512 PRO A O 1
ATOM 3997 N N . ASN A 1 513 ? -13.035 9.496 -18.956 1.00 87.50 513 ASN A N 1
ATOM 3998 C CA . ASN A 1 513 ? -14.468 9.443 -18.621 1.00 87.50 513 ASN A CA 1
ATOM 3999 C C . ASN A 1 513 ? -14.930 8.074 -18.085 1.00 87.50 513 ASN A C 1
ATOM 4001 O O . ASN A 1 513 ? -15.843 7.450 -18.629 1.00 87.50 513 ASN A O 1
ATOM 4005 N N . MET A 1 514 ? -14.292 7.593 -17.018 1.00 91.56 514 MET A N 1
ATOM 4006 C CA . MET A 1 514 ? -14.700 6.346 -16.370 1.00 91.56 514 MET A CA 1
ATOM 4007 C C . MET A 1 514 ? -15.996 6.520 -15.562 1.00 91.56 514 MET A C 1
ATOM 4009 O O . MET A 1 514 ? -16.229 7.557 -14.935 1.00 91.56 514 MET A O 1
ATOM 4013 N N . GLU A 1 515 ? -16.839 5.485 -15.560 1.00 90.56 515 GLU A N 1
ATOM 4014 C CA . GLU A 1 515 ? -18.156 5.501 -14.914 1.00 90.56 515 GLU A CA 1
ATOM 4015 C C . GLU A 1 515 ? -18.281 4.449 -13.807 1.00 90.56 515 GLU A C 1
ATOM 4017 O O . GLU A 1 515 ? -17.747 3.340 -13.914 1.00 90.56 515 GLU A O 1
ATOM 4022 N N . ILE A 1 516 ? -19.025 4.811 -12.755 1.00 88.44 516 ILE A N 1
ATOM 4023 C CA . ILE A 1 516 ? -19.318 3.945 -11.604 1.00 88.44 516 ILE A CA 1
ATOM 4024 C C . ILE A 1 516 ? -20.051 2.681 -12.077 1.00 88.44 516 ILE A C 1
ATOM 4026 O O . ILE A 1 516 ? -20.886 2.734 -12.979 1.00 88.44 516 ILE A O 1
ATOM 4030 N N . GLY A 1 517 ? -19.734 1.538 -11.465 1.00 82.94 517 GLY A N 1
ATOM 4031 C CA . GLY A 1 517 ? -20.341 0.237 -11.761 1.00 82.94 517 GLY A CA 1
ATOM 4032 C C . GLY A 1 517 ? -19.659 -0.528 -12.898 1.00 82.94 517 GLY A C 1
ATOM 4033 O O . GLY A 1 517 ? -19.980 -1.690 -13.137 1.00 82.94 517 GLY A O 1
ATOM 4034 N N . THR A 1 518 ? -18.686 0.083 -13.577 1.00 86.75 518 THR A N 1
ATOM 4035 C CA . THR A 1 518 ? -17.846 -0.581 -14.582 1.00 86.75 518 THR A CA 1
ATOM 4036 C C . THR A 1 518 ? -16.395 -0.617 -14.120 1.00 86.75 518 THR A C 1
ATOM 4038 O O . THR A 1 518 ? -15.986 0.219 -13.318 1.00 86.75 518 THR A O 1
ATOM 4041 N N . ASN A 1 519 ? -15.606 -1.575 -14.621 1.00 90.62 519 ASN A N 1
ATOM 4042 C CA . ASN A 1 519 ? -14.152 -1.588 -14.414 1.00 90.62 519 ASN A CA 1
ATOM 4043 C C . ASN A 1 519 ? -13.726 -1.525 -12.927 1.00 90.62 519 ASN A C 1
ATOM 4045 O O . ASN A 1 519 ? -12.761 -0.858 -12.568 1.00 90.62 519 ASN A O 1
ATOM 4049 N N . TYR A 1 520 ? -14.495 -2.191 -12.057 1.00 92.88 520 TYR A N 1
ATOM 4050 C CA . TYR A 1 520 ? -14.318 -2.210 -10.597 1.00 92.88 520 TYR A CA 1
ATOM 4051 C C . TYR A 1 520 ? -14.476 -0.856 -9.882 1.00 92.88 520 TYR A C 1
ATOM 4053 O O . TYR A 1 520 ? -14.104 -0.746 -8.715 1.00 92.88 520 TYR A O 1
ATOM 4061 N N . ILE A 1 521 ? -15.031 0.168 -10.537 1.00 91.44 521 ILE A N 1
ATOM 4062 C CA . ILE A 1 521 ? -15.230 1.490 -9.932 1.00 91.44 521 ILE A CA 1
ATOM 4063 C C . ILE A 1 521 ? -16.495 1.485 -9.080 1.00 91.44 521 ILE A C 1
ATOM 4065 O O . ILE A 1 521 ? -17.596 1.263 -9.590 1.00 91.44 521 ILE A O 1
ATOM 4069 N N . THR A 1 522 ? -16.343 1.770 -7.790 1.00 87.75 522 THR A N 1
ATOM 4070 C CA . THR A 1 522 ? -17.450 1.823 -6.823 1.00 87.75 522 THR A CA 1
ATOM 4071 C C . THR A 1 522 ? -17.905 3.237 -6.511 1.00 87.75 522 THR A C 1
ATOM 4073 O O . THR A 1 522 ? -19.077 3.434 -6.196 1.00 87.75 522 THR A O 1
ATOM 4076 N N . ASP A 1 523 ? -17.010 4.217 -6.621 1.00 88.25 523 ASP A N 1
ATOM 4077 C CA . ASP A 1 523 ? -17.316 5.615 -6.327 1.00 88.25 523 ASP A CA 1
ATOM 4078 C C . ASP A 1 523 ? -16.431 6.567 -7.146 1.00 88.25 523 ASP A C 1
ATOM 4080 O O . ASP A 1 523 ? -15.353 6.191 -7.623 1.00 88.25 523 ASP A O 1
ATOM 4084 N N . LYS A 1 524 ? -16.885 7.814 -7.314 1.00 90.75 524 LYS A N 1
ATOM 4085 C CA . LYS A 1 524 ? -16.081 8.900 -7.878 1.00 90.75 524 LYS A CA 1
ATOM 4086 C C . LYS A 1 524 ? -16.373 10.228 -7.191 1.00 90.75 524 LYS A C 1
ATOM 4088 O O . LYS A 1 524 ? -17.522 10.630 -7.025 1.00 90.75 524 LYS A O 1
ATOM 4093 N N . VAL A 1 525 ? -15.314 10.958 -6.859 1.00 90.44 525 VAL A N 1
ATOM 4094 C CA . VAL A 1 525 ? -15.385 12.232 -6.144 1.00 90.44 525 VAL A CA 1
ATOM 4095 C C . VAL A 1 525 ? -14.737 13.322 -6.986 1.00 90.44 525 VAL A C 1
ATOM 4097 O O . VAL A 1 525 ? -13.530 13.308 -7.212 1.00 90.44 525 VAL A O 1
ATOM 4100 N N . THR A 1 526 ? -15.531 14.295 -7.437 1.00 92.12 526 THR A N 1
ATOM 4101 C CA . THR A 1 526 ? -15.032 15.477 -8.158 1.00 92.12 526 THR A CA 1
ATOM 4102 C C . THR A 1 526 ? -14.977 16.688 -7.230 1.00 92.12 526 THR A C 1
ATOM 4104 O O . THR A 1 526 ? -15.935 16.980 -6.503 1.00 92.12 526 THR A O 1
ATOM 4107 N N . ARG A 1 527 ? -13.855 17.414 -7.253 1.00 90.00 527 ARG A N 1
ATOM 4108 C CA . ARG A 1 527 ? -13.603 18.586 -6.404 1.00 90.00 527 ARG A CA 1
ATOM 4109 C C . ARG A 1 527 ? -13.000 19.732 -7.196 1.00 90.00 527 ARG A C 1
ATOM 4111 O O . ARG A 1 527 ? -12.169 19.519 -8.075 1.00 90.00 527 ARG A O 1
ATOM 4118 N N . GLN A 1 528 ? -13.380 20.951 -6.822 1.00 92.25 528 GLN A N 1
ATOM 4119 C CA . GLN A 1 528 ? -12.608 22.144 -7.151 1.00 92.25 528 GLN A CA 1
ATOM 4120 C C . GLN A 1 528 ? -11.666 22.467 -6.001 1.00 92.25 528 GLN A C 1
ATOM 4122 O O . GLN A 1 528 ? -12.102 22.619 -4.860 1.00 92.25 528 GLN A O 1
ATOM 4127 N N . ILE A 1 529 ? -10.379 22.561 -6.313 1.00 91.25 529 ILE A N 1
ATOM 4128 C CA . ILE A 1 529 ? -9.313 22.817 -5.352 1.00 91.25 529 ILE A CA 1
ATOM 4129 C C . ILE A 1 529 ? -8.542 24.064 -5.757 1.00 91.25 529 ILE A C 1
ATOM 4131 O O . ILE A 1 529 ? -8.310 24.311 -6.940 1.00 91.25 529 ILE A O 1
ATOM 4135 N N . LYS A 1 530 ? -8.119 24.831 -4.754 1.00 91.00 530 LYS A N 1
ATOM 4136 C CA . LYS A 1 530 ? -7.239 25.977 -4.948 1.00 91.00 530 LYS A CA 1
ATOM 4137 C C . LYS A 1 530 ? -5.788 25.519 -4.851 1.00 91.00 530 LYS A C 1
ATOM 4139 O O . LYS A 1 530 ? -5.370 25.044 -3.795 1.00 91.00 530 LYS A O 1
ATOM 4144 N N . THR A 1 531 ? -5.032 25.637 -5.935 1.00 91.25 531 THR A N 1
ATOM 4145 C CA . THR A 1 531 ? -3.629 25.208 -5.994 1.00 91.25 531 THR A CA 1
ATOM 4146 C C . THR A 1 531 ? -2.666 26.241 -5.401 1.00 91.25 531 THR A C 1
ATOM 4148 O O . THR A 1 531 ? -3.061 27.348 -5.026 1.00 91.25 531 THR A O 1
ATOM 4151 N N . ALA A 1 532 ? -1.385 25.872 -5.284 1.00 89.62 532 ALA A N 1
ATOM 4152 C CA . ALA A 1 532 ? -0.345 26.709 -4.681 1.00 89.62 532 ALA A CA 1
ATOM 4153 C C . ALA A 1 532 ? -0.127 28.037 -5.431 1.00 89.62 532 ALA A C 1
ATOM 4155 O O . ALA A 1 532 ? 0.150 29.056 -4.804 1.00 89.62 532 ALA A O 1
ATOM 4156 N N . ASP A 1 533 ? -0.323 28.050 -6.751 1.00 91.00 533 ASP A N 1
ATOM 4157 C CA . ASP A 1 533 ? -0.291 29.249 -7.598 1.00 91.00 533 ASP A CA 1
ATOM 4158 C C . ASP A 1 533 ? -1.544 30.143 -7.466 1.00 91.00 533 ASP A C 1
ATOM 4160 O O . ASP A 1 533 ? -1.609 31.230 -8.043 1.00 91.00 533 ASP A O 1
ATOM 4164 N N . GLY A 1 534 ? -2.539 29.707 -6.688 1.00 91.00 534 GLY A N 1
ATOM 4165 C CA . GLY A 1 534 ? -3.789 30.414 -6.445 1.00 91.00 534 GLY A CA 1
ATOM 4166 C C . GLY A 1 534 ? -4.876 30.199 -7.498 1.00 91.00 534 GLY A C 1
ATOM 4167 O O . GLY A 1 534 ? -5.934 30.816 -7.352 1.00 91.00 534 GLY A O 1
ATOM 4168 N N . SER A 1 535 ? -4.646 29.359 -8.515 1.00 91.25 535 SER A N 1
ATOM 4169 C CA . SER A 1 535 ? -5.665 28.979 -9.499 1.00 91.25 535 SER A CA 1
ATOM 4170 C C . SER A 1 535 ? -6.652 27.947 -8.939 1.00 91.25 535 SER A C 1
ATOM 4172 O O . SER A 1 535 ? -6.329 27.182 -8.030 1.00 91.25 535 SER A O 1
ATOM 4174 N N . ASP A 1 536 ? -7.879 27.950 -9.462 1.00 92.56 536 ASP A N 1
ATOM 4175 C CA . ASP A 1 536 ? -8.882 26.931 -9.154 1.00 92.56 536 ASP A CA 1
ATOM 4176 C C . ASP A 1 536 ? -8.809 25.833 -10.222 1.00 92.56 536 ASP A C 1
ATOM 4178 O O . ASP A 1 536 ? -8.946 26.108 -11.418 1.00 92.56 536 ASP A O 1
ATOM 4182 N N . LYS A 1 537 ? -8.596 24.584 -9.800 1.00 92.12 537 LYS A N 1
ATOM 4183 C CA . LYS A 1 537 ? -8.539 23.415 -10.688 1.00 92.12 537 LYS A CA 1
ATOM 4184 C C . LYS A 1 537 ? -9.587 22.383 -10.297 1.00 92.12 537 LYS A C 1
ATOM 4186 O O . LYS A 1 537 ? -9.875 22.210 -9.115 1.00 92.12 537 LYS A O 1
ATOM 4191 N N . THR A 1 538 ? -10.156 21.699 -11.287 1.00 92.94 538 THR A N 1
ATOM 4192 C CA . THR A 1 538 ? -11.115 20.609 -11.050 1.00 92.94 538 THR A CA 1
ATOM 4193 C C . THR A 1 538 ? -10.421 19.271 -11.241 1.00 92.94 538 THR A C 1
ATOM 4195 O O . THR A 1 538 ? -9.763 19.068 -12.258 1.00 92.94 538 THR A O 1
ATOM 4198 N N . ILE A 1 539 ? -10.597 18.361 -10.288 1.00 94.19 539 ILE A N 1
ATOM 4199 C CA . ILE A 1 539 ? -10.033 17.014 -10.340 1.00 94.19 539 ILE A CA 1
ATOM 4200 C C . ILE A 1 539 ? -11.062 15.981 -9.890 1.00 94.19 539 ILE A C 1
ATOM 4202 O O . ILE A 1 539 ? -11.900 16.269 -9.033 1.00 94.19 539 ILE A O 1
ATOM 4206 N N . THR A 1 540 ? -10.978 14.786 -10.465 1.00 94.69 540 THR A N 1
ATOM 4207 C CA . THR A 1 540 ? -11.790 13.629 -10.087 1.00 94.69 540 THR A CA 1
ATOM 4208 C C . THR A 1 540 ? -10.893 12.551 -9.489 1.00 94.69 540 THR A C 1
ATOM 4210 O O . THR A 1 540 ? -9.787 12.314 -9.971 1.00 94.69 540 THR A O 1
ATOM 4213 N N . TRP A 1 541 ? -11.380 11.906 -8.438 1.00 95.56 541 TRP A N 1
ATOM 4214 C CA . TRP A 1 541 ? -10.805 10.711 -7.835 1.00 95.56 541 TRP A CA 1
ATOM 4215 C C . TRP A 1 541 ? -11.765 9.546 -8.032 1.00 95.56 541 TRP A C 1
ATOM 4217 O O . TRP A 1 541 ? -12.961 9.709 -7.805 1.00 95.56 541 TRP A O 1
ATOM 4227 N N . TYR A 1 542 ? -11.249 8.388 -8.425 1.00 95.44 542 TYR A N 1
ATOM 4228 C CA . TYR A 1 542 ? -12.025 7.158 -8.570 1.00 95.44 542 TYR A CA 1
ATOM 4229 C C . TYR A 1 542 ? -11.632 6.168 -7.481 1.00 95.44 542 TYR A C 1
ATOM 4231 O O . TYR A 1 542 ? -10.443 5.960 -7.229 1.00 95.44 542 TYR A O 1
ATOM 4239 N N . GLN A 1 543 ? -12.631 5.545 -6.865 1.00 94.75 543 GLN A N 1
ATOM 4240 C CA . GLN A 1 543 ? -12.437 4.413 -5.972 1.00 94.75 543 GLN A CA 1
ATOM 4241 C C . GLN A 1 543 ? -12.578 3.125 -6.774 1.00 94.75 543 GLN A C 1
ATOM 4243 O O . GLN A 1 543 ? -13.640 2.849 -7.333 1.00 94.75 543 GLN A O 1
ATOM 4248 N N . PHE A 1 544 ? -11.513 2.334 -6.805 1.00 95.75 544 PHE A N 1
ATOM 4249 C CA . PHE A 1 544 ? -11.519 0.989 -7.360 1.00 95.75 544 PHE A CA 1
ATOM 4250 C C . PHE A 1 544 ? -11.600 -0.022 -6.225 1.00 95.75 544 PHE A C 1
ATOM 4252 O O . PHE A 1 544 ? -10.873 0.095 -5.238 1.00 95.75 544 PHE A O 1
ATOM 4259 N N . LYS A 1 545 ? -12.457 -1.030 -6.384 1.00 93.44 545 LYS A N 1
ATOM 4260 C CA . LYS A 1 545 ? -12.622 -2.141 -5.447 1.00 93.44 545 LYS A CA 1
ATOM 4261 C C . LYS A 1 545 ? -12.618 -3.451 -6.232 1.00 93.44 545 LYS A C 1
ATOM 4263 O O . LYS A 1 545 ? -13.645 -3.894 -6.742 1.00 93.44 545 LYS A O 1
ATOM 4268 N N . VAL A 1 546 ? -11.439 -4.052 -6.365 1.00 95.12 546 VAL A N 1
ATOM 4269 C CA . VAL A 1 546 ? -11.213 -5.257 -7.171 1.00 95.12 546 VAL A CA 1
ATOM 4270 C C . VAL A 1 546 ? -11.435 -6.501 -6.301 1.00 95.12 546 VAL A C 1
ATOM 4272 O O . VAL A 1 546 ? -10.647 -6.723 -5.379 1.00 95.12 546 VAL A O 1
ATOM 4275 N N . PRO A 1 547 ? -12.480 -7.313 -6.545 1.00 92.62 547 PRO A N 1
ATOM 4276 C CA . PRO A 1 547 ? -12.749 -8.522 -5.770 1.00 92.62 547 PRO A CA 1
ATOM 4277 C C . PRO A 1 547 ? -11.709 -9.604 -6.063 1.00 92.62 547 PRO A C 1
ATOM 4279 O O . PRO A 1 547 ? -11.581 -10.068 -7.196 1.00 92.62 547 PRO A O 1
ATOM 4282 N N . VAL A 1 548 ? -11.007 -10.056 -5.024 1.00 93.38 548 VAL A N 1
ATOM 4283 C CA . VAL A 1 548 ? -9.948 -11.068 -5.150 1.00 93.38 548 VAL A CA 1
ATOM 4284 C C . VAL A 1 548 ? -10.511 -12.404 -5.659 1.00 93.38 548 VAL A C 1
ATOM 4286 O O . VAL A 1 548 ? -9.893 -13.088 -6.462 1.00 93.38 548 VAL A O 1
ATOM 4289 N N . ALA A 1 549 ? -11.739 -12.760 -5.288 1.00 89.19 549 ALA A N 1
ATOM 4290 C CA . ALA A 1 549 ? -12.358 -14.006 -5.742 1.00 89.19 549 ALA A CA 1
ATOM 4291 C C . ALA A 1 549 ? -12.765 -14.019 -7.234 1.00 89.19 549 ALA A C 1
ATOM 4293 O O . ALA A 1 549 ? -13.180 -15.062 -7.736 1.00 89.19 549 ALA A O 1
ATOM 4294 N N . SER A 1 550 ? -12.685 -12.895 -7.960 1.00 90.25 550 SER A N 1
ATOM 4295 C CA . SER A 1 550 ? -13.134 -12.800 -9.362 1.00 90.25 550 SER A CA 1
ATOM 4296 C C . SER A 1 550 ? -12.020 -12.308 -10.296 1.00 90.25 550 SER A C 1
ATOM 4298 O O . SER A 1 550 ? -12.087 -11.193 -10.818 1.00 90.25 550 SER A O 1
ATOM 4300 N N . PRO A 1 551 ? -10.978 -13.128 -10.524 1.00 93.62 551 PRO A N 1
ATOM 4301 C CA . PRO A 1 551 ? -9.882 -12.784 -11.421 1.00 93.62 551 PRO A CA 1
ATOM 4302 C C . PRO A 1 551 ? -10.338 -12.725 -12.882 1.00 93.62 551 PRO A C 1
ATOM 4304 O O . PRO A 1 551 ? -11.173 -13.509 -13.328 1.00 93.62 551 PRO A O 1
ATOM 4307 N N . THR A 1 552 ? -9.720 -11.841 -13.665 1.00 93.88 552 THR A N 1
ATOM 4308 C CA . THR A 1 552 ? -9.886 -11.792 -15.127 1.00 93.88 552 THR A CA 1
ATOM 4309 C C . THR A 1 552 ? -9.322 -13.049 -15.790 1.00 93.88 552 THR A C 1
ATOM 4311 O O . THR A 1 552 ? -9.909 -13.575 -16.734 1.00 93.88 552 THR A O 1
ATOM 4314 N N . SER A 1 553 ? -8.188 -13.549 -15.294 1.00 94.00 553 SER A N 1
ATOM 4315 C CA . SER A 1 553 ? -7.594 -14.805 -15.755 1.00 94.00 553 SER A CA 1
ATOM 4316 C C . SER A 1 553 ? -6.759 -15.477 -14.668 1.00 94.00 553 SER A C 1
ATOM 4318 O O . SER A 1 553 ? -6.159 -14.814 -13.824 1.00 94.00 553 SER A O 1
ATOM 4320 N N . THR A 1 554 ? -6.677 -16.804 -14.724 1.00 95.81 554 THR A N 1
ATOM 4321 C CA . THR A 1 554 ? -5.833 -17.632 -13.852 1.00 95.81 554 THR A CA 1
ATOM 4322 C C . THR A 1 554 ? -4.654 -18.183 -14.645 1.00 95.81 554 THR A C 1
ATOM 4324 O O . THR A 1 554 ? -4.861 -18.820 -15.682 1.00 95.81 554 THR A O 1
ATOM 4327 N N . VAL A 1 555 ? -3.428 -17.988 -14.163 1.00 95.50 555 VAL A N 1
ATOM 4328 C CA . VAL A 1 555 ? -2.207 -18.415 -14.858 1.00 95.50 555 VAL A CA 1
ATOM 4329 C C . VAL A 1 555 ? -1.543 -19.574 -14.113 1.00 95.50 555 VAL A C 1
ATOM 4331 O O . VAL A 1 555 ? -1.443 -19.567 -12.887 1.00 95.50 555 VAL A O 1
ATOM 4334 N N . ASN A 1 556 ? -1.095 -20.586 -14.865 1.00 91.88 556 ASN A N 1
ATOM 4335 C CA . ASN A 1 556 ? -0.353 -21.756 -14.371 1.00 91.88 556 ASN A CA 1
ATOM 4336 C C . ASN A 1 556 ? -1.034 -22.549 -13.232 1.00 91.88 556 ASN A C 1
ATOM 4338 O O . ASN A 1 556 ? -0.365 -23.165 -12.407 1.00 91.88 556 ASN A O 1
ATOM 4342 N N . GLY A 1 557 ? -2.370 -22.597 -13.223 1.00 85.88 557 GLY A N 1
ATOM 4343 C CA . GLY A 1 557 ? -3.136 -23.570 -12.433 1.00 85.88 557 GLY A CA 1
ATOM 4344 C C . GLY A 1 557 ? -3.177 -23.332 -10.920 1.00 85.88 557 GLY A C 1
ATOM 4345 O O . GLY A 1 557 ? -3.402 -24.287 -10.177 1.00 85.88 557 GLY A O 1
ATOM 4346 N N . ILE A 1 558 ? -2.977 -22.092 -10.457 1.00 92.69 558 ILE A N 1
ATOM 4347 C CA . ILE A 1 558 ? -3.299 -21.712 -9.072 1.00 92.69 558 ILE A CA 1
ATOM 4348 C C . ILE A 1 558 ? -4.783 -22.001 -8.782 1.00 92.69 558 ILE A C 1
ATOM 4350 O O . ILE A 1 558 ? -5.631 -21.805 -9.654 1.00 92.69 558 ILE A O 1
ATOM 4354 N N . SER A 1 559 ? -5.079 -22.542 -7.595 1.00 89.94 559 SER A N 1
ATOM 4355 C CA . SER A 1 559 ? -6.399 -23.130 -7.295 1.00 89.94 559 SER A CA 1
ATOM 4356 C C . SER A 1 559 ? -7.106 -22.560 -6.070 1.00 89.94 559 SER A C 1
ATOM 4358 O O . SER A 1 559 ? -8.328 -22.644 -6.002 1.00 89.94 559 SER A O 1
ATOM 4360 N N . ASP A 1 560 ? -6.367 -21.989 -5.121 1.00 91.62 560 ASP A N 1
ATOM 4361 C CA . ASP A 1 560 ? -6.919 -21.382 -3.912 1.00 91.62 560 ASP A CA 1
ATOM 4362 C C . ASP A 1 560 ? -6.148 -20.105 -3.543 1.00 91.62 560 ASP A C 1
ATOM 4364 O O . ASP A 1 560 ? -5.211 -19.716 -4.253 1.00 91.62 560 ASP A O 1
ATOM 4368 N N . PHE A 1 561 ? -6.580 -19.422 -2.481 1.00 94.31 561 PHE A N 1
ATOM 4369 C CA . PHE A 1 561 ? -5.967 -18.178 -2.003 1.00 94.31 561 PHE A CA 1
ATOM 4370 C C . PHE A 1 561 ? -5.174 -18.367 -0.698 1.00 94.31 561 PHE A C 1
ATOM 4372 O O . PHE A 1 561 ? -4.929 -17.410 0.035 1.00 94.31 561 PHE A O 1
ATOM 4379 N N . LYS A 1 562 ? -4.728 -19.594 -0.402 1.00 94.06 562 LYS A N 1
ATOM 4380 C CA . LYS A 1 562 ? -4.020 -19.911 0.854 1.00 94.06 562 LYS A CA 1
ATOM 4381 C C . LYS A 1 562 ? -2.536 -19.565 0.833 1.00 94.06 562 LYS A C 1
ATOM 4383 O O . LYS A 1 562 ? -1.886 -19.536 1.874 1.00 94.06 562 LYS A O 1
ATOM 4388 N N . SER A 1 563 ? -1.960 -19.369 -0.353 1.00 92.69 563 SER A N 1
ATOM 4389 C CA . SER A 1 563 ? -0.537 -19.046 -0.504 1.00 92.69 563 SER A CA 1
ATOM 4390 C C . SER A 1 563 ? -0.306 -17.981 -1.573 1.00 92.69 563 SER A C 1
ATOM 4392 O O . SER A 1 563 ? 0.273 -18.233 -2.628 1.00 92.69 563 SER A O 1
ATOM 4394 N N . ILE A 1 564 ? -0.769 -16.767 -1.286 1.00 95.75 564 ILE A N 1
ATOM 4395 C CA . ILE A 1 564 ? -0.540 -15.573 -2.099 1.00 95.75 564 ILE A CA 1
ATOM 4396 C C . ILE A 1 564 ? 0.675 -14.831 -1.539 1.00 95.75 564 ILE A C 1
ATOM 4398 O O . ILE A 1 564 ? 0.583 -14.122 -0.544 1.00 95.75 564 ILE A O 1
ATOM 4402 N N . ARG A 1 565 ? 1.847 -15.032 -2.145 1.00 94.75 565 ARG A N 1
ATOM 4403 C CA . ARG A 1 565 ? 3.122 -14.523 -1.606 1.00 94.75 565 ARG A CA 1
ATOM 4404 C C . ARG A 1 565 ? 3.504 -13.147 -2.128 1.00 94.75 565 ARG A C 1
ATOM 4406 O O . ARG A 1 565 ? 4.170 -12.391 -1.426 1.00 94.75 565 ARG A O 1
ATOM 4413 N N . PHE A 1 566 ? 3.097 -12.835 -3.351 1.00 97.38 566 PHE A N 1
ATOM 4414 C CA . PHE A 1 566 ? 3.512 -11.636 -4.056 1.00 97.38 566 PHE A CA 1
ATOM 4415 C C . PHE A 1 566 ? 2.324 -10.940 -4.710 1.00 97.38 566 PHE A C 1
ATOM 4417 O O . PHE A 1 566 ? 1.338 -11.571 -5.109 1.00 97.38 566 PHE A O 1
ATOM 4424 N N . ILE A 1 567 ? 2.477 -9.629 -4.861 1.00 98.12 567 ILE A N 1
ATOM 4425 C CA . ILE A 1 567 ? 1.668 -8.782 -5.727 1.00 98.12 567 ILE A CA 1
ATOM 4426 C C . ILE A 1 567 ? 2.574 -8.173 -6.802 1.00 98.12 567 ILE A C 1
ATOM 4428 O O . ILE A 1 567 ? 3.654 -7.682 -6.486 1.00 98.12 567 ILE A O 1
ATOM 4432 N N . ARG A 1 568 ? 2.151 -8.190 -8.069 1.00 98.38 568 ARG A N 1
ATOM 4433 C CA . ARG A 1 568 ? 2.817 -7.474 -9.174 1.00 98.38 568 ARG A CA 1
ATOM 4434 C C . ARG A 1 568 ? 1.822 -6.533 -9.829 1.00 98.38 568 ARG A C 1
ATOM 4436 O O . ARG A 1 568 ? 0.741 -6.965 -10.210 1.00 98.38 568 ARG A O 1
ATOM 4443 N N . MET A 1 569 ? 2.187 -5.267 -9.969 1.00 98.50 569 MET A N 1
ATOM 4444 C CA . MET A 1 569 ? 1.423 -4.268 -10.709 1.00 98.50 569 MET A CA 1
ATOM 4445 C C . MET A 1 569 ? 2.191 -3.887 -11.965 1.00 98.50 569 MET A C 1
ATOM 4447 O O . MET A 1 569 ? 3.382 -3.594 -11.882 1.00 98.50 569 MET A O 1
ATOM 4451 N N . PHE A 1 570 ? 1.537 -3.872 -13.121 1.00 98.38 570 PHE A N 1
ATOM 4452 C CA . PHE A 1 570 ? 2.180 -3.437 -14.357 1.00 98.38 570 PHE A CA 1
ATOM 4453 C C . PHE A 1 570 ? 1.228 -2.687 -15.280 1.00 98.38 570 PHE A C 1
ATOM 4455 O O . PHE A 1 570 ? 0.014 -2.858 -15.218 1.00 98.38 570 PHE A O 1
ATOM 4462 N N . MET A 1 571 ? 1.799 -1.843 -16.128 1.00 98.25 571 MET A N 1
ATOM 4463 C CA . MET A 1 571 ? 1.090 -0.980 -17.064 1.00 98.25 571 MET A CA 1
ATOM 4464 C C . MET A 1 571 ? 1.447 -1.382 -18.493 1.00 98.25 571 MET A C 1
ATOM 4466 O O . MET A 1 571 ? 2.611 -1.681 -18.768 1.00 98.25 571 MET A O 1
ATOM 4470 N N . LYS A 1 572 ? 0.453 -1.410 -19.382 1.00 96.50 572 LYS A N 1
ATOM 4471 C CA . LYS A 1 572 ? 0.593 -1.765 -20.803 1.00 96.50 572 LYS A CA 1
ATOM 4472 C C . LYS A 1 572 ? -0.439 -0.993 -21.642 1.00 96.50 572 LYS A C 1
ATOM 4474 O O . LYS A 1 572 ? -1.344 -0.394 -21.071 1.00 96.50 572 LYS A O 1
ATOM 4479 N N . GLU A 1 573 ? -0.309 -1.016 -22.969 1.00 96.25 573 GLU A N 1
ATOM 4480 C CA . GLU A 1 573 ? -1.246 -0.433 -23.951 1.00 96.25 573 GLU A CA 1
ATOM 4481 C C . GLU A 1 573 ? -1.267 1.104 -24.012 1.00 96.25 573 GLU A C 1
ATOM 4483 O O . GLU A 1 573 ? -1.945 1.657 -24.862 1.00 96.25 573 GLU A O 1
ATOM 4488 N N . PHE A 1 574 ? -0.472 1.803 -23.196 1.00 95.81 574 PHE A N 1
ATOM 4489 C CA . PHE A 1 574 ? -0.332 3.260 -23.300 1.00 95.81 574 PHE A CA 1
ATOM 4490 C C . PHE A 1 574 ? 0.569 3.665 -24.472 1.00 95.81 574 PHE A C 1
ATOM 4492 O O . PHE A 1 574 ? 1.665 3.121 -24.638 1.00 95.81 574 PHE A O 1
ATOM 4499 N N . GLU A 1 575 ? 0.151 4.678 -25.229 1.00 93.62 575 GLU A N 1
ATOM 4500 C CA . GLU A 1 575 ? 0.947 5.278 -26.307 1.00 93.62 575 GLU A CA 1
ATOM 4501 C C . GLU A 1 575 ? 1.871 6.396 -25.796 1.00 93.62 575 GLU A C 1
ATOM 4503 O O . GLU A 1 575 ? 3.006 6.532 -26.258 1.00 93.62 575 GLU A O 1
ATOM 4508 N N . ASP A 1 576 ? 1.408 7.163 -24.806 1.00 93.00 576 ASP A N 1
ATOM 4509 C CA . ASP A 1 576 ? 2.093 8.331 -24.250 1.00 93.00 576 ASP A CA 1
ATOM 4510 C C . ASP A 1 576 ? 2.387 8.175 -22.745 1.00 93.00 576 ASP A C 1
ATOM 4512 O O . ASP A 1 576 ? 1.737 7.386 -22.047 1.00 93.00 576 ASP A O 1
ATOM 4516 N N . PRO A 1 577 ? 3.336 8.954 -22.187 1.00 94.31 577 PRO A N 1
ATOM 4517 C CA . PRO A 1 577 ? 3.621 8.925 -20.759 1.00 94.31 577 PRO A CA 1
ATOM 4518 C C . PRO A 1 577 ? 2.409 9.258 -19.882 1.00 94.31 577 PRO A C 1
ATOM 4520 O O . PRO A 1 577 ? 1.720 10.259 -20.089 1.00 94.31 577 PRO A O 1
ATOM 4523 N N . VAL A 1 578 ? 2.201 8.469 -18.830 1.00 95.31 578 VAL A N 1
ATOM 4524 C CA . VAL A 1 578 ? 1.063 8.592 -17.907 1.00 95.31 578 VAL A CA 1
ATOM 4525 C C . VAL A 1 578 ? 1.533 8.480 -16.456 1.00 95.31 578 VAL A C 1
ATOM 4527 O O . VAL A 1 578 ? 2.487 7.767 -16.151 1.00 95.31 578 VAL A O 1
ATOM 4530 N N . VAL A 1 579 ? 0.882 9.203 -15.540 1.00 96.19 579 VAL A N 1
ATOM 4531 C CA . VAL A 1 579 ? 1.185 9.147 -14.101 1.00 96.19 579 VAL A CA 1
ATOM 4532 C C . VAL A 1 579 ? -0.068 8.737 -13.340 1.00 96.19 579 VAL A C 1
ATOM 4534 O O . VAL A 1 579 ? -0.985 9.539 -13.181 1.00 96.19 579 VAL A O 1
ATOM 4537 N N . LEU A 1 580 ? -0.099 7.501 -12.843 1.00 97.50 580 LEU A N 1
ATOM 4538 C CA . LEU A 1 580 ? -1.159 7.036 -11.952 1.00 97.50 580 LEU A CA 1
ATOM 4539 C C . LEU A 1 580 ? -0.807 7.411 -10.514 1.00 97.50 580 LEU A C 1
ATOM 4541 O O . LEU A 1 580 ? 0.272 7.081 -10.020 1.00 97.50 580 LEU A O 1
ATOM 4545 N N . ARG A 1 581 ? -1.709 8.127 -9.841 1.00 97.62 581 ARG A N 1
ATOM 4546 C CA . ARG A 1 581 ? -1.494 8.646 -8.485 1.00 97.62 581 ARG A CA 1
ATOM 4547 C C . ARG A 1 581 ? -2.476 7.993 -7.523 1.00 97.62 581 ARG A C 1
ATOM 4549 O O . ARG A 1 581 ? -3.670 8.279 -7.577 1.00 97.62 581 ARG A O 1
ATOM 4556 N N . PHE A 1 582 ? -1.963 7.148 -6.637 1.00 98.25 582 PHE A N 1
ATOM 4557 C CA . PHE A 1 582 ? -2.737 6.384 -5.663 1.00 98.25 582 PHE A CA 1
ATOM 4558 C C . PHE A 1 582 ? -2.726 7.095 -4.307 1.00 98.25 582 PHE A C 1
ATOM 4560 O O . PHE A 1 582 ? -1.684 7.207 -3.655 1.00 98.25 582 PHE A O 1
ATOM 4567 N N . ALA A 1 583 ? -3.889 7.586 -3.878 1.00 96.50 583 ALA A N 1
ATOM 4568 C CA . ALA A 1 583 ? -4.088 8.127 -2.537 1.00 96.50 583 ALA A CA 1
ATOM 4569 C C . ALA A 1 583 ? -4.231 7.034 -1.480 1.00 96.50 583 ALA A C 1
ATOM 4571 O O . ALA A 1 583 ? -3.832 7.233 -0.334 1.00 96.50 583 ALA A O 1
ATOM 4572 N N . SER A 1 584 ? -4.726 5.867 -1.870 1.00 95.88 584 SER A N 1
ATOM 4573 C CA . SER A 1 584 ? -4.731 4.650 -1.064 1.00 95.88 584 SER A CA 1
ATOM 4574 C C . SER A 1 584 ? -4.424 3.461 -1.978 1.00 95.88 584 SER A C 1
ATOM 4576 O O . SER A 1 584 ? -4.603 3.579 -3.190 1.00 95.88 584 SER A O 1
ATOM 4578 N N . LEU A 1 585 ? -3.906 2.369 -1.425 1.00 97.44 585 LEU A N 1
ATOM 4579 C CA . LEU A 1 585 ? -3.710 1.096 -2.119 1.00 97.44 585 LEU A CA 1
ATOM 4580 C C . LEU A 1 585 ? -3.624 0.017 -1.051 1.00 97.44 585 LEU A C 1
ATOM 4582 O O . LEU A 1 585 ? -2.585 -0.141 -0.419 1.00 97.44 585 LEU A O 1
ATOM 4586 N N . ASP A 1 586 ? -4.724 -0.689 -0.841 1.00 96.50 586 ASP A N 1
ATOM 4587 C CA . ASP A 1 586 ? -4.936 -1.490 0.353 1.00 96.50 586 ASP A CA 1
ATOM 4588 C C . ASP A 1 586 ? -5.491 -2.871 0.003 1.00 96.50 586 ASP A C 1
ATOM 4590 O O . ASP A 1 586 ? -6.358 -3.010 -0.864 1.00 96.50 586 ASP A O 1
ATOM 4594 N N . LEU A 1 587 ? -5.045 -3.897 0.729 1.00 95.94 587 LEU A N 1
ATOM 4595 C CA . LEU A 1 587 ? -5.813 -5.138 0.836 1.00 95.94 587 LEU A CA 1
ATOM 4596 C C . LEU A 1 587 ? -6.862 -4.952 1.927 1.00 95.94 587 LEU A C 1
ATOM 4598 O O . LEU A 1 587 ? -6.528 -4.686 3.084 1.00 95.94 587 LEU A O 1
ATOM 4602 N N . VAL A 1 588 ? -8.130 -5.090 1.556 1.00 92.88 588 VAL A N 1
ATOM 4603 C CA . VAL A 1 588 ? -9.261 -4.941 2.471 1.00 92.88 588 VAL A CA 1
ATOM 4604 C C . VAL A 1 588 ? -9.652 -6.314 2.981 1.00 92.88 588 VAL A C 1
ATOM 4606 O O . VAL A 1 588 ? -10.082 -7.175 2.207 1.00 92.88 588 VAL A O 1
ATOM 4609 N N . ARG A 1 589 ? -9.530 -6.504 4.295 1.00 89.44 589 ARG A N 1
ATOM 4610 C CA . ARG A 1 589 ? -10.077 -7.677 4.976 1.00 89.44 589 ARG A CA 1
ATOM 4611 C C . ARG A 1 589 ? -11.368 -7.334 5.704 1.00 89.44 589 ARG A C 1
ATOM 4613 O O . ARG A 1 589 ? -11.454 -6.287 6.348 1.00 89.44 589 ARG A O 1
ATOM 4620 N N . GLY A 1 590 ? -12.352 -8.220 5.604 1.00 85.88 590 GLY A N 1
ATOM 4621 C CA . GLY A 1 590 ? -13.619 -8.117 6.325 1.00 85.88 590 GLY A CA 1
ATOM 4622 C C . GLY A 1 590 ? -13.614 -8.960 7.600 1.00 85.88 590 GLY A C 1
ATOM 4623 O O . GLY A 1 590 ? -13.106 -10.076 7.610 1.00 85.88 590 GLY A O 1
ATOM 4624 N N . GLU A 1 591 ? -14.225 -8.475 8.677 1.00 87.81 591 GLU A N 1
ATOM 4625 C CA . GLU A 1 591 ? -14.533 -9.311 9.853 1.00 87.81 591 GLU A CA 1
ATOM 4626 C C . GLU A 1 591 ? -15.835 -10.110 9.660 1.00 87.81 591 GLU A C 1
ATOM 4628 O O . GLU A 1 591 ? -16.050 -11.154 10.281 1.00 87.81 591 GLU A O 1
ATOM 4633 N N . TRP A 1 592 ? -16.719 -9.614 8.791 1.00 90.38 592 TRP A N 1
ATOM 4634 C CA . TRP A 1 592 ? -17.980 -10.252 8.428 1.00 90.38 592 TRP A CA 1
ATOM 4635 C C . TRP A 1 592 ? -17.791 -11.119 7.189 1.00 90.38 592 TRP A C 1
ATOM 4637 O O . TRP A 1 592 ? -17.424 -10.621 6.134 1.00 90.38 592 TRP A O 1
ATOM 4647 N N . ARG A 1 593 ? -18.087 -12.414 7.308 1.00 87.88 593 ARG A N 1
ATOM 4648 C CA . ARG A 1 593 ? -17.948 -13.388 6.220 1.00 87.88 593 ARG A CA 1
ATOM 4649 C C . ARG A 1 593 ? -19.283 -13.636 5.537 1.00 87.88 593 ARG A C 1
ATOM 4651 O O . ARG A 1 593 ? -20.321 -13.706 6.197 1.00 87.88 593 ARG A O 1
ATOM 4658 N N . LYS A 1 594 ? -19.260 -13.840 4.219 1.00 87.06 594 LYS A N 1
ATOM 4659 C CA . LYS A 1 594 ? -20.432 -14.306 3.463 1.00 87.06 594 LYS A CA 1
ATOM 4660 C C . LYS A 1 594 ? -20.794 -15.717 3.922 1.00 87.06 594 LYS A C 1
ATOM 4662 O O . LYS A 1 594 ? -19.923 -16.575 4.034 1.00 87.06 594 LYS A O 1
ATOM 4667 N N . TYR A 1 595 ? -22.071 -15.962 4.195 1.00 87.88 595 TYR A N 1
ATOM 4668 C CA . TYR A 1 595 ? -22.579 -17.298 4.484 1.00 87.88 595 TYR A CA 1
ATOM 4669 C C . TYR A 1 595 ? -22.833 -18.036 3.157 1.00 87.88 595 TYR A C 1
ATOM 4671 O O . TYR A 1 595 ? -23.701 -17.599 2.401 1.00 87.88 595 TYR A O 1
ATOM 4679 N N . PRO A 1 596 ? -22.093 -19.117 2.842 1.00 79.06 596 PRO A N 1
ATOM 4680 C CA . PRO A 1 596 ? -22.109 -19.718 1.505 1.00 79.06 596 PRO A CA 1
ATOM 4681 C C . PRO A 1 596 ? -23.191 -20.794 1.312 1.00 79.06 596 PRO A C 1
ATOM 4683 O O . PRO A 1 596 ? -23.264 -21.395 0.242 1.00 79.06 596 PRO A O 1
ATOM 4686 N N . PHE A 1 597 ? -23.991 -21.098 2.338 1.00 78.94 597 PHE A N 1
ATOM 4687 C CA . PHE A 1 597 ? -24.991 -22.168 2.289 1.00 78.94 597 PHE A CA 1
ATOM 4688 C C . PHE A 1 597 ? -26.409 -21.621 2.111 1.00 78.94 597 PHE A C 1
ATOM 4690 O O . PHE A 1 597 ? -26.715 -20.503 2.527 1.00 78.94 597 PHE A O 1
ATOM 4697 N N . ASP A 1 598 ? -27.271 -22.453 1.528 1.00 77.50 598 ASP A N 1
ATOM 4698 C CA . ASP A 1 598 ? -28.699 -22.183 1.359 1.00 77.50 598 ASP A CA 1
ATOM 4699 C C . ASP A 1 598 ? -29.406 -21.987 2.719 1.00 77.50 598 ASP A C 1
ATOM 4701 O O . ASP A 1 598 ? -29.120 -22.678 3.703 1.00 77.50 598 ASP A O 1
ATOM 4705 N N . LEU A 1 599 ? -30.335 -21.029 2.759 1.00 80.69 599 LEU A N 1
ATOM 4706 C CA . LEU A 1 599 ? -31.139 -20.639 3.917 1.00 80.69 599 LEU A CA 1
ATOM 4707 C C . LEU A 1 599 ? -32.641 -20.961 3.756 1.00 80.69 599 LEU A C 1
ATOM 4709 O O . LEU A 1 599 ? -33.416 -20.689 4.676 1.00 80.69 599 LEU A O 1
ATOM 4713 N N . LEU A 1 600 ? -33.068 -21.560 2.637 1.00 75.69 600 LEU A N 1
ATOM 4714 C CA . LEU A 1 600 ? -34.472 -21.865 2.323 1.00 75.69 600 LEU A CA 1
ATOM 4715 C C . LEU A 1 600 ? -35.129 -22.852 3.300 1.00 75.69 600 LEU A C 1
ATOM 4717 O O . LEU A 1 600 ? -36.330 -22.764 3.576 1.00 75.69 600 LEU A O 1
ATOM 4721 N N . ALA A 1 601 ? -34.371 -23.810 3.837 1.00 66.75 601 ALA A N 1
ATOM 4722 C CA . ALA A 1 601 ? -34.878 -24.789 4.795 1.00 66.75 601 ALA A CA 1
ATOM 4723 C C . ALA A 1 601 ? -33.800 -25.191 5.817 1.00 66.75 601 ALA A C 1
ATOM 4725 O O . ALA A 1 601 ? -32.620 -25.177 5.497 1.00 66.75 601 ALA A O 1
ATOM 4726 N N . PRO A 1 602 ? -34.152 -25.602 7.046 1.00 62.28 602 PRO A N 1
ATOM 4727 C CA . PRO A 1 602 ? -33.169 -26.058 8.032 1.00 62.28 602 PRO A CA 1
ATOM 4728 C C . PRO A 1 602 ? -32.508 -27.393 7.620 1.00 62.28 602 PRO A C 1
ATOM 4730 O O . PRO A 1 602 ? -33.209 -28.384 7.422 1.00 62.28 602 PRO A O 1
ATOM 4733 N N . GLY A 1 603 ? -31.171 -27.444 7.538 1.00 65.06 603 GLY A N 1
ATOM 4734 C CA . GLY A 1 603 ? -30.401 -28.652 7.193 1.00 65.06 603 GLY A CA 1
ATOM 4735 C C . GLY A 1 603 ? -28.929 -28.369 6.846 1.00 65.06 603 GLY A C 1
ATOM 4736 O O . GLY A 1 603 ? -28.524 -27.212 6.794 1.00 65.06 603 GLY A O 1
ATOM 4737 N N . GLU A 1 604 ? -28.129 -29.419 6.627 1.00 54.56 604 GLU A N 1
ATOM 4738 C CA . GLU A 1 604 ? -26.798 -29.310 6.003 1.00 54.56 604 GLU A CA 1
ATOM 4739 C C . GLU A 1 604 ? -26.960 -29.403 4.481 1.00 54.56 604 GLU A C 1
ATOM 4741 O O . GLU A 1 604 ? -27.444 -30.417 3.971 1.00 54.56 604 GLU A O 1
ATOM 4746 N N . TYR A 1 605 ? -26.553 -28.359 3.758 1.00 61.47 605 TYR A N 1
ATOM 4747 C CA . TYR A 1 605 ? -26.588 -28.327 2.296 1.00 61.47 605 TYR A CA 1
ATOM 4748 C C . TYR A 1 605 ? -25.179 -28.345 1.726 1.00 61.47 605 TYR A C 1
ATOM 4750 O O . TYR A 1 605 ? -24.225 -27.867 2.337 1.00 61.47 605 TYR A O 1
ATOM 4758 N N . VAL A 1 606 ? -25.063 -28.884 0.518 1.00 56.22 606 VAL A N 1
ATOM 4759 C CA . VAL A 1 606 ? -23.886 -28.656 -0.316 1.00 56.22 606 VAL A CA 1
ATOM 4760 C C . VAL A 1 606 ? -23.960 -27.211 -0.801 1.00 56.22 606 VAL A C 1
ATOM 4762 O O . VAL A 1 606 ? -25.043 -26.749 -1.151 1.00 56.22 606 VAL A O 1
ATOM 4765 N N . THR A 1 607 ? -22.837 -26.497 -0.807 1.00 54.53 607 THR A N 1
ATOM 4766 C CA . THR A 1 607 ? -22.742 -25.156 -1.398 1.00 54.53 607 THR A CA 1
ATOM 4767 C C . THR A 1 607 ? -23.228 -25.215 -2.845 1.00 54.53 607 THR A C 1
ATOM 4769 O O . THR A 1 607 ? -22.591 -25.852 -3.688 1.00 54.53 607 THR A O 1
ATOM 4772 N N . VAL A 1 608 ? -24.370 -24.595 -3.130 1.00 51.91 608 VAL A N 1
ATOM 4773 C CA . VAL A 1 608 ? -24.826 -24.351 -4.496 1.00 51.91 608 VAL A CA 1
ATOM 4774 C C . VAL A 1 608 ? -24.471 -22.899 -4.770 1.00 51.91 608 VAL A C 1
ATOM 4776 O O . VAL A 1 608 ? -25.112 -21.999 -4.236 1.00 51.91 608 VAL A O 1
ATOM 4779 N N . GLU A 1 609 ? -23.404 -22.658 -5.532 1.00 51.94 609 GLU A N 1
ATOM 4780 C CA . GLU A 1 609 ? -23.199 -21.339 -6.130 1.00 51.94 609 GLU A CA 1
ATOM 4781 C C . GLU A 1 609 ? -24.311 -21.140 -7.155 1.00 51.94 609 GLU A C 1
ATOM 4783 O O . GLU A 1 609 ? -24.216 -21.582 -8.302 1.00 51.94 609 GLU A O 1
ATOM 4788 N N . ASP A 1 610 ? -25.412 -20.539 -6.719 1.00 51.75 610 ASP A N 1
ATOM 4789 C CA . ASP A 1 610 ? -26.444 -20.113 -7.643 1.00 51.75 610 ASP A CA 1
ATOM 4790 C C . ASP A 1 610 ? -25.922 -18.874 -8.375 1.00 51.75 610 ASP A C 1
ATOM 4792 O O . ASP A 1 610 ? -25.852 -17.777 -7.820 1.00 51.75 610 ASP A O 1
ATOM 4796 N N . GLY A 1 611 ? -25.460 -19.064 -9.613 1.00 57.06 611 GLY A N 1
ATOM 4797 C CA . GLY A 1 611 ? -24.772 -18.034 -10.398 1.00 57.06 611 GLY A CA 1
ATOM 4798 C C . GLY A 1 611 ? -25.642 -16.836 -10.806 1.00 57.06 611 GLY A C 1
ATOM 4799 O O . GLY A 1 611 ? -25.177 -15.988 -11.565 1.00 57.06 611 GLY A O 1
ATOM 4800 N N . SER A 1 612 ? -26.902 -16.766 -10.362 1.00 67.12 612 SER A N 1
ATOM 4801 C CA . SER A 1 612 ? -27.839 -15.681 -10.673 1.00 67.12 612 SER A CA 1
ATOM 4802 C C . SER A 1 612 ? -27.787 -14.525 -9.664 1.00 67.12 612 SER A C 1
ATOM 4804 O O . SER A 1 612 ? -27.902 -13.367 -10.076 1.00 67.12 612 SER A O 1
ATOM 4806 N N . THR A 1 613 ? -27.596 -14.813 -8.369 1.00 77.19 613 THR A N 1
ATOM 4807 C CA . THR A 1 613 ? -27.667 -13.825 -7.277 1.00 77.19 613 THR A CA 1
ATOM 4808 C C . THR A 1 613 ? -26.284 -13.295 -6.916 1.00 77.19 613 THR A C 1
ATOM 4810 O O . THR A 1 613 ? -25.418 -14.043 -6.466 1.00 77.19 613 THR A O 1
ATOM 4813 N N . LEU A 1 614 ? -26.087 -11.982 -7.034 1.00 78.50 614 LEU A N 1
ATOM 4814 C CA . LEU A 1 614 ? -24.861 -11.321 -6.584 1.00 78.50 614 LEU A CA 1
ATOM 4815 C C . LEU A 1 614 ? -25.035 -10.881 -5.134 1.00 78.50 614 LEU A C 1
ATOM 4817 O O . LEU A 1 614 ? -26.027 -10.231 -4.812 1.00 78.50 614 LEU A O 1
ATOM 4821 N N . PHE A 1 615 ? -24.076 -11.215 -4.273 1.00 85.00 615 PHE A N 1
ATOM 4822 C CA . PHE A 1 615 ? -24.079 -10.808 -2.870 1.00 85.00 615 PHE A CA 1
ATOM 4823 C C . PHE A 1 615 ? -22.702 -10.299 -2.443 1.00 85.00 615 PHE A C 1
ATOM 4825 O O . PHE A 1 615 ? -21.703 -11.022 -2.536 1.00 85.00 615 PHE A O 1
ATOM 4832 N N . ASP A 1 616 ? -22.655 -9.059 -1.955 1.00 82.06 616 ASP A N 1
ATOM 4833 C CA . ASP A 1 616 ? -21.448 -8.419 -1.446 1.00 82.06 616 ASP A CA 1
ATOM 4834 C C . ASP A 1 616 ? -21.615 -7.871 -0.032 1.00 82.06 616 ASP A C 1
ATOM 4836 O O . ASP A 1 616 ? -22.685 -7.392 0.343 1.00 82.06 616 ASP A O 1
ATOM 4840 N N . ILE A 1 617 ? -20.533 -7.948 0.744 1.00 87.50 617 ILE A N 1
ATOM 4841 C CA . ILE A 1 617 ? -20.448 -7.376 2.085 1.00 87.50 617 ILE A CA 1
ATOM 4842 C C . ILE A 1 617 ? -19.383 -6.284 2.034 1.00 87.50 617 ILE A C 1
ATOM 4844 O O . ILE A 1 617 ? -18.261 -6.490 1.579 1.00 87.50 617 ILE A O 1
ATOM 4848 N N . SER A 1 618 ? -19.742 -5.088 2.471 1.00 85.88 618 SER A N 1
ATOM 4849 C CA . SER A 1 618 ? -18.833 -3.951 2.537 1.00 85.88 618 SER A CA 1
ATOM 4850 C C . SER A 1 618 ? -19.160 -3.076 3.737 1.00 85.88 618 SER A C 1
ATOM 4852 O O . SER A 1 618 ? -19.998 -3.427 4.569 1.00 85.88 618 SER A O 1
ATOM 4854 N N . THR A 1 619 ? -18.494 -1.937 3.851 1.00 88.69 619 THR A N 1
ATOM 4855 C CA . THR A 1 619 ? -18.855 -0.899 4.809 1.00 88.69 619 THR A CA 1
ATOM 4856 C C . THR A 1 619 ? -19.221 0.376 4.073 1.00 88.69 619 THR A C 1
ATOM 4858 O O . THR A 1 619 ? -18.799 0.620 2.942 1.00 88.69 619 THR A O 1
ATOM 4861 N N . VAL A 1 620 ? -20.055 1.174 4.724 1.00 89.56 620 VAL A N 1
ATOM 4862 C CA . VAL A 1 620 ? -20.288 2.571 4.381 1.00 89.56 620 VAL A CA 1
ATOM 4863 C C . VAL A 1 620 ? -19.898 3.417 5.579 1.00 89.56 620 VAL A C 1
ATOM 4865 O O . VAL A 1 620 ? -20.143 3.019 6.719 1.00 89.56 620 VAL A O 1
ATOM 4868 N N . SER A 1 621 ? -19.274 4.563 5.335 1.00 90.56 621 SER A N 1
ATOM 4869 C CA . SER A 1 621 ? -18.777 5.430 6.401 1.00 90.56 621 SER A CA 1
ATOM 4870 C C . SER A 1 621 ? -19.133 6.892 6.187 1.00 90.56 621 SER A C 1
ATOM 4872 O O . SER A 1 621 ? -19.419 7.332 5.072 1.00 90.56 621 SER A O 1
ATOM 4874 N N . LEU A 1 622 ? -19.100 7.669 7.268 1.00 90.25 622 LEU A N 1
ATOM 4875 C CA . LEU A 1 622 ? -19.328 9.110 7.208 1.00 90.25 622 LEU A CA 1
ATOM 4876 C C . LEU A 1 622 ? -18.218 9.847 6.450 1.00 90.25 622 LEU A C 1
ATOM 4878 O O . LEU A 1 622 ? -18.495 10.817 5.739 1.00 90.25 622 LEU A O 1
ATOM 4882 N N . GLU A 1 623 ? -16.972 9.404 6.604 1.00 88.56 623 GLU A N 1
ATOM 4883 C CA . GLU A 1 623 ? -15.819 10.035 5.961 1.00 88.56 623 GLU A CA 1
ATOM 4884 C C . GLU A 1 623 ? -15.769 9.775 4.453 1.00 88.56 623 GLU A C 1
ATOM 4886 O O . GLU A 1 623 ? -15.531 10.718 3.697 1.00 88.56 623 GLU A O 1
ATOM 4891 N N . GLU A 1 624 ? -16.056 8.545 4.014 1.00 84.94 624 GLU A N 1
ATOM 4892 C CA . GLU A 1 624 ? -16.015 8.175 2.593 1.00 84.94 624 GLU A CA 1
ATOM 4893 C C . GLU A 1 624 ? -17.341 8.442 1.872 1.00 84.94 624 GLU A C 1
ATOM 4895 O O . GLU A 1 624 ? -17.352 8.966 0.763 1.00 84.94 624 GLU A O 1
ATOM 4900 N N . ASN A 1 625 ? -18.480 8.123 2.495 1.00 86.81 625 ASN A N 1
ATOM 4901 C CA . ASN A 1 625 ? -19.787 8.117 1.827 1.00 86.81 625 ASN A CA 1
ATOM 4902 C C . ASN A 1 625 ? -20.745 9.206 2.338 1.00 86.81 625 ASN A C 1
ATOM 4904 O O . ASN A 1 625 ? -21.919 9.229 1.958 1.00 86.81 625 ASN A O 1
ATOM 4908 N N . GLY A 1 626 ? -20.272 10.134 3.178 1.00 86.06 626 GLY A N 1
ATOM 4909 C CA . GLY A 1 626 ? -21.088 11.228 3.722 1.00 86.06 626 GLY A CA 1
ATOM 4910 C C . GLY A 1 626 ? -21.577 12.247 2.684 1.00 86.06 626 GLY A C 1
ATOM 4911 O O . GLY A 1 626 ? -22.564 12.941 2.937 1.00 86.06 626 GLY A O 1
ATOM 4912 N N . ASP A 1 627 ? -20.940 12.283 1.509 1.00 82.44 627 ASP A N 1
ATOM 4913 C CA . ASP A 1 627 ? -21.284 13.149 0.370 1.00 82.44 627 ASP A CA 1
ATOM 4914 C C . ASP A 1 627 ? -21.872 12.375 -0.829 1.00 82.44 627 ASP A C 1
ATOM 4916 O O . ASP A 1 627 ? -22.119 12.965 -1.885 1.00 82.44 627 ASP A O 1
ATOM 4920 N N . LYS A 1 628 ? -22.072 11.056 -0.697 1.00 79.06 628 LYS A N 1
ATOM 4921 C CA . LYS A 1 628 ? -22.546 10.192 -1.787 1.00 79.06 628 LYS A CA 1
ATOM 4922 C C . LYS A 1 628 ? -23.934 10.635 -2.277 1.00 79.06 628 LYS A C 1
ATOM 4924 O O . LYS A 1 628 ? -24.792 11.026 -1.493 1.00 79.06 628 LYS A O 1
ATOM 4929 N N . SER A 1 629 ? -24.178 10.545 -3.582 1.00 75.06 629 SER A N 1
ATOM 4930 C CA . SER A 1 629 ? -25.491 10.782 -4.203 1.00 75.06 629 SER A CA 1
ATOM 4931 C C . SER A 1 629 ? -25.979 9.490 -4.872 1.00 75.06 629 SER A C 1
ATOM 4933 O O . SER A 1 629 ? -25.147 8.807 -5.465 1.00 75.06 629 SER A O 1
ATOM 4935 N N . PRO A 1 630 ? -27.289 9.156 -4.842 1.00 75.75 630 PRO A N 1
ATOM 4936 C CA . PRO A 1 630 ? -28.418 9.959 -4.342 1.00 75.75 630 PRO A CA 1
ATOM 4937 C C . PRO A 1 630 ? -28.629 9.908 -2.824 1.00 75.75 630 PRO A C 1
ATOM 4939 O O . PRO A 1 630 ? -29.260 10.813 -2.276 1.00 75.75 630 PRO A O 1
ATOM 4942 N N . ILE A 1 631 ? -28.124 8.872 -2.155 1.00 86.19 631 ILE A N 1
ATOM 4943 C CA . ILE A 1 631 ? -28.279 8.667 -0.714 1.00 86.19 631 ILE A CA 1
ATOM 4944 C C . ILE A 1 631 ? -26.899 8.746 -0.070 1.00 86.19 631 ILE A C 1
ATOM 4946 O O . ILE A 1 631 ? -25.995 7.980 -0.405 1.00 86.19 631 ILE A O 1
ATOM 4950 N N . ASN A 1 632 ? -26.751 9.692 0.852 1.00 88.94 632 ASN A N 1
ATOM 4951 C CA . ASN A 1 632 ? -25.521 9.902 1.590 1.00 88.94 632 ASN A CA 1
ATOM 4952 C C . ASN A 1 632 ? -25.576 9.230 2.966 1.00 88.94 632 ASN A C 1
ATOM 4954 O O . ASN A 1 632 ? -26.638 9.130 3.588 1.00 88.94 632 ASN A O 1
ATOM 4958 N N . TYR A 1 633 ? -24.418 8.807 3.469 1.00 91.06 633 TYR A N 1
ATOM 4959 C CA . TYR A 1 633 ? -24.330 8.256 4.813 1.00 91.06 633 TYR A CA 1
ATOM 4960 C C . TYR A 1 633 ? -24.513 9.360 5.861 1.00 91.06 633 TYR A C 1
ATOM 4962 O O . TYR A 1 633 ? -23.811 10.372 5.860 1.00 91.06 633 TYR A O 1
ATOM 4970 N N . VAL A 1 634 ? -25.447 9.154 6.789 1.00 93.12 634 VAL A N 1
ATOM 4971 C CA . VAL A 1 634 ? -25.689 10.052 7.922 1.00 93.12 634 VAL A CA 1
ATOM 4972 C C . VAL A 1 634 ? -25.716 9.256 9.217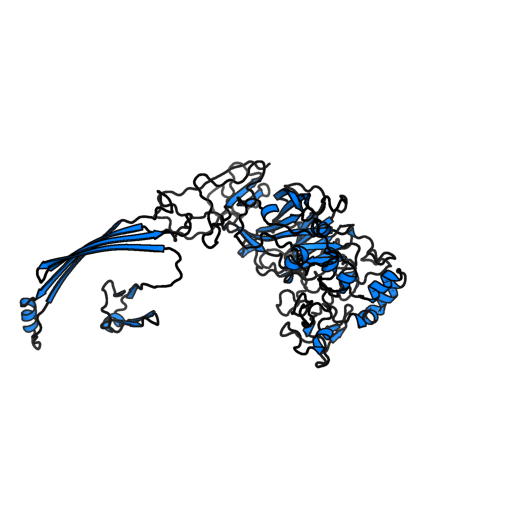 1.00 93.12 634 VAL A C 1
ATOM 4974 O O . VAL A 1 634 ? -26.262 8.155 9.269 1.00 93.12 634 VAL A O 1
ATOM 4977 N N . ILE A 1 635 ? -25.159 9.841 10.279 1.00 92.25 635 ILE A N 1
ATOM 4978 C CA . ILE A 1 635 ? -25.107 9.199 11.596 1.00 92.25 635 ILE A CA 1
ATOM 4979 C C . ILE A 1 635 ? -26.535 8.853 12.059 1.00 92.25 635 ILE A C 1
ATOM 4981 O O . ILE A 1 635 ? -27.411 9.733 12.041 1.00 92.25 635 ILE A O 1
ATOM 4985 N N . PRO A 1 636 ? -26.793 7.607 12.503 1.00 92.25 636 PRO A N 1
ATOM 4986 C CA . PRO A 1 636 ? -28.112 7.198 12.964 1.00 92.25 636 PRO A CA 1
ATOM 4987 C C . PRO A 1 636 ? -28.658 8.079 14.105 1.00 92.25 636 PRO A C 1
ATOM 4989 O O . PRO A 1 636 ? -27.908 8.519 14.983 1.00 92.25 636 PRO A O 1
ATOM 4992 N N . PRO A 1 637 ? -29.983 8.319 14.171 1.00 89.81 637 PRO A N 1
ATOM 4993 C CA . PRO A 1 637 ? -30.564 9.172 15.201 1.00 89.81 637 PRO A CA 1
ATOM 4994 C C . PRO A 1 637 ? -30.270 8.683 16.626 1.00 89.81 637 PRO A C 1
ATOM 4996 O O . PRO A 1 637 ? -30.625 7.567 17.005 1.00 89.81 637 PRO A O 1
ATOM 4999 N N . GLY A 1 638 ? -29.703 9.565 17.451 1.00 85.38 638 GLY A N 1
ATOM 5000 C CA . GLY A 1 638 ? -29.386 9.274 18.853 1.00 85.38 638 GLY A CA 1
ATOM 5001 C C . GLY A 1 638 ? -28.019 8.626 19.079 1.00 85.38 638 GLY A C 1
ATOM 5002 O O . GLY A 1 638 ? -27.699 8.339 20.233 1.00 85.38 638 GLY A O 1
ATOM 5003 N N . ILE A 1 639 ? -27.231 8.434 18.018 1.00 87.44 639 ILE A N 1
ATOM 5004 C CA . ILE A 1 639 ? -25.810 8.098 18.094 1.00 87.44 639 ILE A CA 1
ATOM 5005 C C . ILE A 1 639 ? -24.995 9.391 18.010 1.00 87.44 639 ILE A C 1
ATOM 5007 O O . ILE A 1 639 ? -25.272 10.263 17.187 1.00 87.44 639 ILE A O 1
ATOM 5011 N N . ASP A 1 640 ? -24.023 9.531 18.909 1.00 84.94 640 ASP A N 1
ATOM 5012 C CA . ASP A 1 640 ? -23.042 10.612 18.871 1.00 84.94 640 ASP A CA 1
ATOM 5013 C C . ASP A 1 640 ? -21.755 10.058 18.257 1.00 84.94 640 ASP A C 1
ATOM 5015 O O . ASP A 1 640 ? -21.277 9.015 18.708 1.00 84.94 640 ASP A O 1
ATOM 5019 N N . GLN A 1 641 ? -21.176 10.789 17.303 1.00 87.44 641 GLN A N 1
ATOM 5020 C CA . GLN A 1 641 ? -19.857 10.475 16.753 1.00 87.44 641 GLN A CA 1
ATOM 5021 C C . GLN A 1 641 ? -18.821 10.412 17.878 1.00 87.44 641 GLN A C 1
ATOM 5023 O O . GLN A 1 641 ? -18.795 11.282 18.763 1.00 87.44 641 GLN A O 1
ATOM 5028 N N . GLU A 1 642 ? -17.963 9.399 17.838 1.00 85.50 642 GLU A N 1
ATOM 5029 C CA . GLU A 1 642 ? -16.897 9.270 18.818 1.00 85.50 642 GLU A CA 1
ATOM 5030 C C . GLU A 1 642 ? -15.899 10.419 18.732 1.00 85.50 642 GLU A C 1
ATOM 5032 O O . GLU A 1 642 ? -15.678 11.018 17.680 1.00 85.50 642 GLU A O 1
ATOM 5037 N N . VAL A 1 643 ? -15.290 10.734 19.875 1.00 86.12 643 VAL A N 1
ATOM 5038 C CA . VAL A 1 643 ? -14.239 11.742 19.968 1.00 86.12 643 VAL A CA 1
ATOM 5039 C C . VAL A 1 643 ? -12.983 11.121 20.542 1.00 86.12 643 VAL A C 1
ATOM 5041 O O . VAL A 1 643 ? -13.004 10.494 21.603 1.00 86.12 643 VAL A O 1
ATOM 5044 N N . ASN A 1 644 ? -11.868 11.361 19.870 1.00 81.56 644 ASN A N 1
ATOM 5045 C CA . ASN A 1 644 ? -10.560 11.072 20.400 1.00 81.56 644 ASN A CA 1
ATOM 5046 C C . ASN A 1 644 ? -10.230 12.102 21.489 1.00 81.56 644 ASN A C 1
ATOM 5048 O O . ASN A 1 644 ? -10.091 13.298 21.227 1.00 81.56 644 ASN A O 1
ATOM 5052 N N . VAL A 1 645 ? -10.129 11.637 22.734 1.00 76.19 645 VAL A N 1
ATOM 5053 C CA . VAL A 1 645 ? -9.774 12.487 23.883 1.00 76.19 645 VAL A CA 1
ATOM 5054 C C . VAL A 1 645 ? -8.266 12.560 24.132 1.00 76.19 645 VAL A C 1
ATOM 5056 O O . VAL A 1 645 ? -7.835 13.300 25.014 1.00 76.19 645 VAL A O 1
ATOM 5059 N N . SER A 1 646 ? -7.466 11.773 23.402 1.00 74.19 646 SER A N 1
ATOM 5060 C CA . SER A 1 646 ? -6.001 11.793 23.516 1.00 74.19 646 SER A CA 1
ATOM 5061 C C . SER A 1 646 ? -5.378 12.991 22.796 1.00 74.19 646 SER A C 1
ATOM 5063 O O . SER A 1 646 ? -4.270 13.413 23.128 1.00 74.19 646 SER A O 1
ATOM 5065 N N . THR A 1 647 ? -6.102 13.573 21.840 1.00 70.62 647 THR A N 1
ATOM 5066 C CA . THR A 1 647 ? -5.671 14.723 21.049 1.00 70.62 647 THR A CA 1
ATOM 5067 C C . THR A 1 647 ? -6.082 16.042 21.709 1.00 70.62 647 THR A C 1
ATOM 5069 O O . THR A 1 647 ? -7.106 16.151 22.383 1.00 70.62 647 THR A O 1
ATOM 5072 N N . SER A 1 648 ? -5.268 17.085 21.516 1.00 72.56 648 SER A N 1
ATOM 5073 C CA . SER A 1 648 ? -5.513 18.413 22.110 1.00 72.56 648 SER A CA 1
ATOM 5074 C C . SER A 1 648 ? -6.762 19.108 21.550 1.00 72.56 648 SER A C 1
ATOM 5076 O O . SER A 1 648 ? -7.434 19.856 22.262 1.00 72.56 648 SER A O 1
ATOM 5078 N N . ASN A 1 649 ? -7.091 18.846 20.285 1.00 73.75 649 ASN A N 1
ATOM 5079 C CA . ASN A 1 649 ? -8.412 19.068 19.720 1.00 73.75 649 ASN A CA 1
ATOM 5080 C C . ASN A 1 649 ? -9.208 17.772 19.853 1.00 73.75 649 ASN A C 1
ATOM 5082 O O . ASN A 1 649 ? -8.721 16.729 19.445 1.00 73.75 649 ASN A O 1
ATOM 5086 N N . LEU A 1 650 ? -10.417 17.830 20.408 1.00 80.06 650 LEU A N 1
ATOM 5087 C CA . LEU A 1 650 ? -11.336 16.690 20.485 1.00 80.06 650 LEU A CA 1
ATOM 5088 C C . LEU A 1 650 ? -11.743 16.259 19.063 1.00 80.06 650 LEU A C 1
ATOM 5090 O O . LEU A 1 650 ? -12.770 16.705 18.551 1.00 80.06 650 LEU A O 1
ATOM 5094 N N . GLN A 1 651 ? -10.890 15.472 18.410 1.00 83.19 651 GLN A N 1
ATOM 5095 C CA . GLN A 1 651 ? -11.028 15.027 17.027 1.00 83.19 651 GLN A CA 1
ATOM 5096 C C . GLN A 1 651 ? -12.188 14.047 16.965 1.00 83.19 651 GLN A C 1
ATOM 5098 O O . GLN A 1 651 ? -12.229 13.106 17.755 1.00 83.19 651 GLN A O 1
ATOM 5103 N N . LYS A 1 652 ? -13.132 14.253 16.050 1.00 87.06 652 LYS A N 1
ATOM 5104 C CA . LYS A 1 652 ? -14.175 13.258 15.823 1.00 87.06 652 LYS A CA 1
ATOM 5105 C C . LYS A 1 652 ? -13.623 12.102 14.992 1.00 87.06 652 LYS A C 1
ATOM 5107 O O . LYS A 1 652 ? -12.925 12.357 14.016 1.00 87.06 652 LYS A O 1
ATOM 5112 N N . LEU A 1 653 ? -13.909 10.875 15.407 1.00 87.50 653 LEU A N 1
ATOM 5113 C CA . LEU A 1 653 ? -13.518 9.655 14.699 1.00 87.50 653 LEU A CA 1
ATOM 5114 C C . LEU A 1 653 ? -14.555 9.301 13.632 1.00 87.50 653 LEU A C 1
ATOM 5116 O O . LEU A 1 653 ? -15.691 9.769 13.711 1.00 87.50 653 LEU A O 1
ATOM 5120 N N . ASN A 1 654 ? -14.174 8.482 12.654 1.00 88.12 654 ASN A N 1
ATOM 5121 C CA . ASN A 1 654 ? -15.103 7.967 11.652 1.00 88.12 654 ASN A CA 1
ATOM 5122 C C . ASN A 1 654 ? -16.281 7.216 12.312 1.00 88.12 654 ASN A C 1
ATOM 5124 O O . ASN A 1 654 ? -16.184 6.776 13.457 1.00 88.12 654 ASN A O 1
ATOM 5128 N N . GLU A 1 655 ? -17.393 7.123 11.587 1.00 91.25 655 GLU A N 1
ATOM 5129 C CA . GLU A 1 655 ? -18.576 6.342 11.959 1.00 91.25 655 GLU A CA 1
ATOM 5130 C C . GLU A 1 655 ? -18.934 5.445 10.774 1.00 91.25 655 GLU A C 1
ATOM 5132 O O . GLU A 1 655 ? -19.086 5.953 9.655 1.00 91.25 655 GLU A O 1
ATOM 5137 N N . GLN A 1 656 ? -19.069 4.141 11.008 1.00 91.19 656 GLN A N 1
ATOM 5138 C CA . GLN A 1 656 ? -19.275 3.153 9.950 1.00 91.19 656 GLN A CA 1
ATOM 5139 C C . GLN A 1 656 ? -20.532 2.303 10.143 1.00 91.19 656 GLN A C 1
ATOM 5141 O O . GLN A 1 656 ? -21.152 2.219 11.203 1.00 91.19 656 GLN A O 1
ATOM 5146 N N . SER A 1 657 ? -20.960 1.650 9.069 1.00 92.75 657 SER A N 1
ATOM 5147 C CA . SER A 1 657 ? -22.004 0.631 9.101 1.00 92.75 657 SER A CA 1
ATOM 5148 C C . SER A 1 657 ? -21.737 -0.448 8.068 1.00 92.75 657 SER A C 1
ATOM 5150 O O . SER A 1 657 ? -21.158 -0.188 7.014 1.00 92.75 657 SER A O 1
ATOM 5152 N N . LEU A 1 658 ? -22.195 -1.662 8.361 1.00 93.06 658 LEU A N 1
ATOM 5153 C CA . LEU A 1 658 ? -22.161 -2.759 7.406 1.00 93.06 658 LEU A CA 1
ATOM 5154 C C . LEU A 1 658 ? -23.119 -2.476 6.241 1.00 93.06 658 LEU A C 1
ATOM 5156 O O . LEU A 1 658 ? -24.271 -2.096 6.453 1.00 93.06 658 LEU A O 1
ATOM 5160 N N . SER A 1 659 ? -22.649 -2.706 5.023 1.00 90.38 659 SER A N 1
ATOM 5161 C CA . SER A 1 659 ? -23.436 -2.651 3.798 1.00 90.38 659 SER A CA 1
ATOM 5162 C C . SER A 1 659 ? -23.540 -4.051 3.206 1.00 90.38 659 SER A C 1
ATOM 5164 O O . SER A 1 659 ? -22.541 -4.746 3.028 1.00 90.38 659 SER A O 1
ATOM 5166 N N . LEU A 1 660 ? -24.773 -4.478 2.944 1.00 91.25 660 LEU A N 1
ATOM 5167 C CA . LEU A 1 660 ? -25.092 -5.760 2.329 1.00 91.25 660 LEU A CA 1
ATOM 5168 C C . LEU A 1 660 ? -25.704 -5.466 0.963 1.00 91.25 660 LEU A C 1
ATOM 5170 O O . LEU A 1 660 ? -26.866 -5.068 0.882 1.00 91.25 660 LEU A O 1
ATOM 5174 N N . ASN A 1 661 ? -24.919 -5.628 -0.098 1.00 87.25 661 ASN A N 1
ATOM 5175 C CA . ASN A 1 661 ? -25.384 -5.401 -1.459 1.00 87.25 661 ASN A CA 1
ATOM 5176 C C . ASN A 1 661 ? -25.871 -6.722 -2.057 1.00 87.25 661 ASN A C 1
ATOM 5178 O O . ASN A 1 661 ? -25.147 -7.718 -2.037 1.00 87.25 661 ASN A O 1
ATOM 5182 N N . VAL A 1 662 ? -27.096 -6.740 -2.578 1.00 87.69 662 VAL A N 1
ATOM 5183 C CA . VAL A 1 662 ? -27.690 -7.929 -3.184 1.00 87.69 662 VAL A CA 1
ATOM 5184 C C . VAL A 1 662 ? -28.391 -7.575 -4.491 1.00 87.69 662 VAL A C 1
ATOM 5186 O O . VAL A 1 662 ? -29.220 -6.668 -4.532 1.00 87.69 662 VAL A O 1
ATOM 5189 N N . CYS A 1 663 ? -28.099 -8.328 -5.550 1.00 86.00 663 CYS A N 1
ATOM 5190 C CA . CYS A 1 663 ? -28.772 -8.212 -6.842 1.00 86.00 663 CYS A CA 1
ATOM 5191 C C . CYS A 1 663 ? -29.338 -9.567 -7.266 1.00 86.00 663 CYS A C 1
ATOM 5193 O O . CYS A 1 663 ? -28.710 -10.600 -7.037 1.00 86.00 663 CYS A O 1
ATOM 5195 N N . ASN A 1 664 ? -30.496 -9.547 -7.937 1.00 86.56 664 ASN A N 1
ATOM 5196 C CA . ASN A 1 664 ? -31.194 -10.733 -8.453 1.00 86.56 664 ASN A CA 1
ATOM 5197 C C . ASN A 1 664 ? -31.530 -11.797 -7.389 1.00 86.56 664 ASN A C 1
ATOM 5199 O O . ASN A 1 664 ? -31.506 -12.984 -7.695 1.00 86.56 664 ASN A O 1
ATOM 5203 N N . LEU A 1 665 ? -31.852 -11.383 -6.159 1.00 86.69 665 LEU A N 1
ATOM 5204 C CA . LEU A 1 665 ? -32.320 -12.308 -5.125 1.00 86.69 665 LEU A CA 1
ATOM 5205 C C . LEU A 1 665 ? -33.674 -12.912 -5.527 1.00 86.69 665 LEU A C 1
ATOM 5207 O O . LEU A 1 665 ? -34.628 -12.174 -5.792 1.00 86.69 665 LEU A O 1
ATOM 5211 N N . GLU A 1 666 ? -33.752 -14.238 -5.574 1.00 84.88 666 GLU A N 1
ATOM 5212 C CA . GLU A 1 666 ? -34.978 -14.950 -5.933 1.00 84.88 666 GLU A CA 1
ATOM 5213 C C . GLU A 1 666 ? -36.035 -14.898 -4.816 1.00 84.88 666 GLU A C 1
ATOM 5215 O O . GLU A 1 666 ? -35.730 -14.714 -3.636 1.00 84.88 666 GLU A O 1
ATOM 5220 N N . ASP A 1 667 ? -37.312 -15.053 -5.183 1.00 83.62 667 ASP A N 1
ATOM 5221 C CA . ASP A 1 667 ? -38.407 -15.061 -4.207 1.00 83.62 667 ASP A CA 1
ATOM 5222 C C . ASP A 1 667 ? -38.280 -16.259 -3.255 1.00 83.62 667 ASP A C 1
ATOM 5224 O O . ASP A 1 667 ? -38.209 -17.412 -3.679 1.00 83.62 667 ASP A O 1
ATOM 5228 N N . GLY A 1 668 ? -38.272 -15.974 -1.953 1.00 82.25 668 GLY A N 1
ATOM 5229 C CA . GLY A 1 668 ? -38.066 -16.960 -0.894 1.00 82.25 668 GLY A CA 1
ATOM 5230 C C . GLY A 1 668 ? -36.602 -17.227 -0.538 1.00 82.25 668 GLY A C 1
ATOM 5231 O O . GLY A 1 668 ? -36.367 -17.764 0.542 1.00 82.25 668 GLY A O 1
ATOM 5232 N N . ASP A 1 669 ? -35.640 -16.823 -1.372 1.00 84.06 669 ASP A N 1
ATOM 5233 C CA . ASP A 1 669 ? -34.209 -16.988 -1.107 1.00 84.06 669 ASP A CA 1
ATOM 5234 C C . ASP A 1 669 ? -33.679 -15.918 -0.129 1.00 84.06 669 ASP A C 1
ATOM 5236 O O . ASP A 1 669 ? -34.253 -14.837 0.036 1.00 84.06 669 ASP A O 1
ATOM 5240 N N . ALA A 1 670 ? -32.573 -16.217 0.552 1.00 87.06 670 ALA A N 1
ATOM 5241 C CA . ALA A 1 670 ? -31.914 -15.310 1.480 1.00 87.06 670 ALA A CA 1
ATOM 5242 C C . ALA A 1 670 ? -30.386 -15.401 1.384 1.00 87.06 670 ALA A C 1
ATOM 5244 O O . ALA A 1 670 ? -29.795 -16.451 1.133 1.00 87.06 670 ALA A O 1
ATOM 5245 N N . ARG A 1 671 ? -29.721 -14.275 1.647 1.00 88.12 671 ARG A N 1
ATOM 5246 C CA . ARG A 1 671 ? -28.264 -14.185 1.805 1.00 88.12 671 ARG A CA 1
ATOM 5247 C C . ARG A 1 671 ? -27.949 -13.612 3.179 1.00 88.12 671 ARG A C 1
ATOM 5249 O O . ARG A 1 671 ? -28.699 -12.782 3.694 1.00 88.12 671 ARG A O 1
ATOM 5256 N N . ALA A 1 672 ? -26.855 -14.063 3.782 1.00 90.50 672 ALA A N 1
ATOM 5257 C CA . ALA A 1 672 ? -26.453 -13.630 5.113 1.00 90.50 672 ALA A CA 1
ATOM 5258 C C . ALA A 1 672 ? -24.947 -13.383 5.191 1.00 90.50 672 ALA A C 1
ATOM 5260 O O . ALA A 1 672 ? -24.150 -14.090 4.576 1.00 90.50 672 ALA A O 1
ATOM 5261 N N . GLY A 1 673 ? -24.569 -12.389 5.990 1.00 91.00 673 GLY A N 1
ATOM 5262 C CA . GLY A 1 673 ? -23.224 -12.252 6.532 1.00 91.00 673 GLY A CA 1
ATOM 5263 C C . GLY A 1 673 ? -23.191 -12.777 7.964 1.00 91.00 673 GLY A C 1
ATOM 5264 O O . GLY A 1 673 ? -24.180 -12.653 8.689 1.00 91.00 673 GLY A O 1
ATOM 5265 N N . TYR A 1 674 ? -22.071 -13.351 8.389 1.00 91.12 674 TYR A N 1
ATOM 5266 C CA . TYR A 1 674 ? -21.888 -13.805 9.763 1.00 91.12 674 TYR A CA 1
ATOM 5267 C C . TYR A 1 674 ? -20.518 -13.413 10.315 1.00 91.12 674 TYR A C 1
ATOM 5269 O O . TYR A 1 674 ? -19.526 -13.335 9.593 1.00 91.12 674 TYR A O 1
ATOM 5277 N N . LYS A 1 675 ? -20.476 -13.209 11.630 1.00 89.62 675 LYS A N 1
ATOM 5278 C CA . LYS A 1 675 ? -19.267 -12.994 12.422 1.00 89.62 675 LYS A CA 1
ATOM 5279 C C . LYS A 1 675 ? -19.347 -13.879 13.655 1.00 89.62 675 LYS A C 1
ATOM 5281 O O . LYS A 1 675 ? -20.416 -14.037 14.248 1.00 89.62 675 LYS A O 1
ATOM 5286 N N . ILE A 1 676 ? -18.231 -14.492 14.027 1.00 86.44 676 ILE A N 1
ATOM 5287 C CA . ILE A 1 676 ? -18.169 -15.357 15.206 1.00 86.44 676 ILE A CA 1
ATOM 5288 C C . ILE A 1 676 ? -17.857 -14.478 16.414 1.00 86.44 676 ILE A C 1
ATOM 5290 O O . ILE A 1 676 ? -16.810 -13.841 16.465 1.00 86.44 676 ILE A O 1
ATOM 5294 N N . LEU A 1 677 ? -18.765 -14.457 17.387 1.00 86.19 677 LEU A N 1
ATOM 5295 C CA . LEU A 1 677 ? -18.634 -13.688 18.623 1.00 86.19 677 LEU A CA 1
ATOM 5296 C C . LEU A 1 677 ? -18.776 -14.615 19.834 1.00 86.19 677 LEU A C 1
ATOM 5298 O O . LEU A 1 677 ? -19.516 -15.599 19.785 1.00 86.19 677 LEU A O 1
ATOM 5302 N N . ASN A 1 678 ? -18.103 -14.283 20.935 1.00 88.00 678 ASN A N 1
ATOM 5303 C CA . ASN A 1 678 ? -18.197 -15.021 22.195 1.00 88.00 678 ASN A CA 1
ATOM 5304 C C . ASN A 1 678 ? -18.510 -14.058 23.349 1.00 88.00 678 ASN A C 1
ATOM 5306 O O . ASN A 1 678 ? -17.611 -13.641 24.077 1.00 88.00 678 ASN A O 1
ATOM 5310 N N . TYR A 1 679 ? -19.786 -13.692 23.486 1.00 87.25 679 TYR A N 1
ATOM 5311 C CA . TYR A 1 679 ? -20.273 -12.778 24.522 1.00 87.25 679 TYR A CA 1
ATOM 5312 C C . TYR A 1 679 ? -21.425 -13.389 25.320 1.00 87.25 679 TYR A C 1
ATOM 5314 O O . TYR A 1 679 ? -22.291 -14.067 24.765 1.00 87.25 679 TYR A O 1
ATOM 5322 N N . ASP A 1 680 ? -21.465 -13.090 26.620 1.00 86.19 680 ASP A N 1
ATOM 5323 C CA . ASP A 1 680 ? -22.616 -13.379 27.475 1.00 86.19 680 ASP A CA 1
ATOM 5324 C C . ASP A 1 680 ? -23.568 -12.177 27.490 1.00 86.19 680 ASP A C 1
ATOM 5326 O O . ASP A 1 680 ? -23.249 -11.108 28.012 1.00 86.19 680 ASP A O 1
ATOM 5330 N N . ILE A 1 681 ? -24.758 -12.366 26.917 1.00 88.56 681 ILE A N 1
ATOM 5331 C CA . ILE A 1 681 ? -25.790 -11.331 26.807 1.00 88.56 681 ILE A CA 1
ATOM 5332 C C . ILE A 1 681 ? -26.975 -11.541 27.764 1.00 88.56 681 ILE A C 1
ATOM 5334 O O . ILE A 1 681 ? -27.992 -10.857 27.641 1.00 88.56 681 ILE A O 1
ATOM 5338 N N . LEU A 1 682 ? -26.877 -12.457 28.737 1.00 88.62 682 LEU A N 1
ATOM 5339 C CA . LEU A 1 682 ? -27.993 -12.819 29.625 1.00 88.62 682 LEU A CA 1
ATOM 5340 C C . LEU A 1 682 ? -28.476 -11.672 30.524 1.00 88.62 682 LEU A C 1
ATOM 5342 O O . LEU A 1 682 ? -29.631 -11.666 30.951 1.00 88.62 682 LEU A O 1
ATOM 5346 N N . ASN A 1 683 ? -27.620 -10.686 30.793 1.00 86.06 683 ASN A N 1
ATOM 5347 C CA . ASN A 1 683 ? -27.958 -9.529 31.627 1.00 86.06 683 ASN A CA 1
ATOM 5348 C C . ASN A 1 683 ? -28.752 -8.439 30.876 1.00 86.06 683 ASN A C 1
ATOM 5350 O O . ASN A 1 683 ? -29.140 -7.433 31.477 1.00 86.06 683 ASN A O 1
ATOM 5354 N N . TYR A 1 684 ? -29.022 -8.628 29.580 1.00 86.94 684 TYR A N 1
ATOM 5355 C CA . TYR A 1 684 ? -29.675 -7.646 28.719 1.00 86.94 684 TYR A CA 1
ATOM 5356 C C . TYR A 1 684 ? -31.119 -8.027 28.384 1.00 86.94 684 TYR A C 1
ATOM 5358 O O . TYR A 1 684 ? -31.436 -9.160 28.041 1.00 86.94 684 TYR A O 1
ATOM 5366 N N . ASN A 1 685 ? -32.022 -7.041 28.417 1.00 89.50 685 ASN A N 1
ATOM 5367 C CA . ASN A 1 685 ? -33.450 -7.270 28.157 1.00 89.50 685 ASN A CA 1
ATOM 5368 C C . ASN A 1 685 ? -33.842 -7.198 26.672 1.00 89.50 685 ASN A C 1
ATOM 5370 O O . ASN A 1 685 ? -34.912 -7.679 26.297 1.00 89.50 685 ASN A O 1
ATOM 5374 N N . ARG A 1 686 ? -33.078 -6.475 25.842 1.00 91.00 686 ARG A N 1
ATOM 5375 C CA . ARG A 1 686 ? -33.443 -6.175 24.447 1.00 91.00 686 ARG A CA 1
ATOM 5376 C C . ARG A 1 686 ? -32.200 -6.088 23.574 1.00 91.00 686 ARG A C 1
ATOM 5378 O O . ARG A 1 686 ? -31.304 -5.316 23.893 1.00 91.00 686 ARG A O 1
ATOM 5385 N N . LEU A 1 687 ? -32.237 -6.774 22.436 1.00 91.44 687 LEU A N 1
ATOM 5386 C CA . LEU A 1 687 ? -31.318 -6.579 21.320 1.00 91.44 687 LEU A CA 1
ATOM 5387 C C . LEU A 1 687 ? -31.974 -5.652 20.288 1.00 91.44 687 LEU A C 1
ATOM 5389 O O . LEU A 1 687 ? -33.169 -5.784 20.009 1.00 91.44 687 LEU A O 1
ATOM 5393 N N . LYS A 1 688 ? -31.226 -4.677 19.769 1.00 91.69 688 LYS A N 1
ATOM 5394 C CA . LYS A 1 688 ? -31.696 -3.714 18.764 1.00 91.69 688 LYS A CA 1
ATOM 5395 C C . LYS A 1 688 ? -30.564 -3.376 17.803 1.00 91.69 688 LYS A C 1
ATOM 5397 O O . LYS A 1 688 ? -29.410 -3.375 18.205 1.00 91.69 688 LYS A O 1
ATOM 5402 N N . MET A 1 689 ? -30.934 -3.031 16.579 1.00 92.75 689 MET A N 1
ATOM 5403 C CA . MET A 1 689 ? -30.037 -2.667 15.488 1.00 92.75 689 MET A CA 1
ATOM 5404 C C . MET A 1 689 ? -30.714 -1.577 14.650 1.00 92.75 689 MET A C 1
ATOM 5406 O O . MET A 1 689 ? -31.943 -1.576 14.521 1.00 92.75 689 MET A O 1
ATOM 5410 N N . PHE A 1 690 ? -29.926 -0.654 14.101 1.00 94.69 690 PHE A N 1
ATOM 5411 C CA . PHE A 1 690 ? -30.387 0.255 13.054 1.00 94.69 690 PHE A CA 1
ATOM 5412 C C . PHE A 1 690 ? -30.291 -0.446 11.699 1.00 94.69 690 PHE A C 1
ATOM 5414 O O . PHE A 1 690 ? -29.330 -1.165 11.450 1.00 94.69 690 PHE A O 1
ATOM 5421 N N . VAL A 1 691 ? -31.287 -0.243 10.840 1.00 94.50 691 VAL A N 1
ATOM 5422 C CA . VAL A 1 691 ? -31.316 -0.810 9.487 1.00 94.50 691 VAL A CA 1
ATOM 5423 C C . VAL A 1 691 ? -31.732 0.286 8.517 1.00 94.50 691 VAL A C 1
ATOM 5425 O O . VAL A 1 691 ? -32.660 1.049 8.799 1.00 94.50 691 VAL A O 1
ATOM 5428 N N . HIS A 1 692 ? -31.048 0.343 7.381 1.00 93.69 692 HIS A N 1
ATOM 5429 C CA . HIS A 1 692 ? -31.385 1.168 6.231 1.00 93.69 692 HIS A CA 1
ATOM 5430 C C . HIS A 1 692 ? -31.483 0.266 4.996 1.00 93.69 692 HIS A C 1
ATOM 5432 O O . HIS A 1 692 ? -30.790 -0.745 4.923 1.00 93.69 692 HIS A O 1
ATOM 5438 N N . ALA A 1 693 ? -32.361 0.611 4.057 1.00 92.25 693 ALA A N 1
ATOM 5439 C CA . ALA A 1 693 ? -32.513 -0.107 2.800 1.00 92.25 693 ALA A CA 1
ATOM 5440 C C . ALA A 1 693 ? -32.632 0.904 1.659 1.00 92.25 693 ALA A C 1
ATOM 5442 O O . ALA A 1 693 ? -33.437 1.836 1.742 1.00 92.25 693 ALA A O 1
ATOM 5443 N N . GLU A 1 694 ? -31.856 0.679 0.605 1.00 87.31 694 GLU A N 1
ATOM 5444 C CA . GLU A 1 694 ? -31.852 1.463 -0.627 1.00 87.31 694 GLU A CA 1
ATOM 5445 C C . GLU A 1 694 ? -31.943 0.540 -1.849 1.00 87.31 694 GLU A C 1
ATOM 5447 O O . GLU A 1 694 ? -31.643 -0.650 -1.762 1.00 87.31 694 GLU A O 1
ATOM 5452 N N . SER A 1 695 ? -32.420 1.075 -2.976 1.00 84.50 695 SER A N 1
ATOM 5453 C CA . SER A 1 695 ? -32.373 0.361 -4.257 1.00 84.50 695 SER A CA 1
ATOM 5454 C C . SER A 1 695 ? -30.958 0.450 -4.816 1.00 84.50 695 SER A C 1
ATOM 5456 O O . SER A 1 695 ? -30.356 1.518 -4.745 1.00 84.50 695 SER A O 1
ATOM 5458 N N . ALA A 1 696 ? -30.463 -0.631 -5.419 1.00 67.62 696 ALA A N 1
ATOM 5459 C CA . ALA A 1 696 ? -29.346 -0.524 -6.351 1.00 67.62 696 ALA A CA 1
ATOM 5460 C C . ALA A 1 696 ? -29.827 0.257 -7.590 1.00 67.62 696 ALA A C 1
ATOM 5462 O O . ALA A 1 696 ? -30.948 0.011 -8.053 1.00 67.62 696 ALA A O 1
ATOM 5463 N N . ASP A 1 697 ? -29.033 1.226 -8.050 1.00 51.66 697 ASP A N 1
ATOM 5464 C CA . ASP A 1 697 ? -29.294 2.009 -9.270 1.00 51.66 697 ASP A CA 1
ATOM 5465 C C . ASP A 1 697 ? -29.006 1.198 -10.544 1.00 51.66 697 ASP A C 1
ATOM 5467 O O . ASP A 1 697 ? -27.975 0.481 -10.575 1.00 51.66 697 ASP A O 1
#

Radius of gyration: 35.92 Å; chains: 1; bounding box: 78×66×120 Å

Sequence (697 aa):
VVTAGGIPLIENQQYTVDYNLGRVKIIDQSVLNSNTPISVKLEDESLFSIQSKTLMGAHFDYDVAKDFTLGATIMRLSERPITKKVNIGDEPIANTIWGVDGTYNTESRYLTKLVDKLPLINTKEPSTLTFTGEFAHIIPGHAKAIGKNGVAYLDDFEGSQTFIDLKQIGNWFLASTPQGQNGLFPEAGLINDLSYGYNRAKLAWYTVDPTIFYTSNALRPSHITDGDISNHKVRQILEQEIFPNAQNANGIPNQISILNLAYYPNERGPYNYDKQIPSTFSSGTASDGTLNNPESRWGGVMSRLETTDFEEANIEFIQFWMMDPFHQDEPNSFNDGELYINLGNISEDVLRDSRKTFENGLPTQTNNAPVDSTAWGLVPVNQSLVPAFDNDAGSRPLQDVGLDGVQTDNEASFFADYIAGTSTLSPAAVTEILTDPSTDNFQYYRGSNLDAAQASILERYKNYNGTEGNSPIATGSISASSTNVPDAEDINRDNTMSESESYYQYRIDIKPNMEIGTNYITDKVTRQIKTADGSDKTITWYQFKVPVASPTSTVNGISDFKSIRFIRMFMKEFEDPVVLRFASLDLVRGEWRKYPFDLLAPGEYVTVEDGSTLFDISTVSLEENGDKSPINYVIPPGIDQEVNVSTSNLQKLNEQSLSLNVCNLEDGDARAGYKILNYDILNYNRLKMFVHAESAD